Protein 7E6I (pdb70)

B-factor: mean 42.68, std 14.97, range [15.01, 94.13]

Nearest PDB structures (foldseek):
  7e6i-assembly1_A  TM=1.002E+00  e=1.034E-102  Kluyveromyces lactis NRRL Y-1140
  5aq1-assembly1_B  TM=9.338E-01  e=1.429E-60  Trypanosoma cruzi
  8u2w-assembly1_A  TM=9.465E-01  e=2.239E-57  Crithidia fasciculata
  7zhz-assembly1_B  TM=9.523E-01  e=5.774E-57  Leishmania donovani
  6d24-assembly1_D  TM=9.396E-01  e=4.621E-57  Trypanosoma cruzi

Foldseek 3Di:
DDDFFAALEEEEEEVCLDDCNQQPVLLLQLVCQLVPNHHLNYAYEYEEADDDWLVCSLVSNLVRRDDPVPCPCVVSSVSSSVSYTYFHDDLQDQPSVQVVLVVSVVSCVVPVHQAHHYEYEYPDDLVSVLSNLVNCQVRPDDPRYAYAYEDEDDCDQFLVSNVVSCVSNPVRDPLLRYFYDDLLLLFPLLVCLQCVQVVDCVRVVQLFPVWFQEKEWEWEAAAACAPNLLVCLSQAPCNVPVLGPSLSSVLSSPFDHQPDPALVSLQVRSLVQLVQKDAFDLVLKAFEFAAAAPVNPGHGSCVRPNDDNPGLGTQKMKTWIFGPDRGTHPQIYIYIYHYLAAHGWTKMKIWTDADDDDDPRVDGTWMWMATSDDFGWIKIWAWDADPDPHGDIDIDIDTPGCVVVVVPDDRRRSSSSSVSCVSRSRNNSGHGSSNSNSSSVRCNVSVCCLPDPVHDRHHYHYRHHHDPPCVVVSRVVNRDDDDD

CATH classification: 3.40.50.720 (+1 more: 3.30.360.10)

Sequence (484 aa):
MATQFDENTVITIFGASGDLSKKKTFPALFGLYREGYLNPTTKIIGYARSKLSNEDLREKVKPFLKKPNGAKDDAKVNEFLSMVSYHAGPYDSDEGYLELKKIIEEFEAEKKVDEPHRLFYLALPPSIFIDVCSKLKENLYTESGIQRVIVEKPFGHDLQSATELQEKLAPLFSEDELFRIDHYLGKEMVKNLLLMRFGNTFLNAAWNKENIQSVQVVFKEPFGTEGRGGYFDSIGIIRDVMQNHLLQVLTLLTMERPVSFDPESVRDEKVKVLKAFSPIDHDDILIGQYGRSVDGSKPSYLDDETVKEDSKCVTFAAIGFKIANERWDGVPIVMRAGKALNEGKVEIRIQFRRVASGMFTDIPNNELVIRIQPNEAIYLKCNAKTPGLANENQTTELDLTYSERYKNYWIPEAYESLIRDALLGDHSNFVRDDELDVSWKLFTPLLNYLEGPDGPQPKIYPYGCRSPDGLVEFLADHGYTFSK

Organism: Kluyveromyces lactis (strain ATCC 8585 / CBS 2359 / DSM 70799 / NBRC 1267 / NRRL Y-1140 / WM37) (NCBI:txid284590)

InterPro domains:
  IPR001282 Glucose-6-phosphate dehydrogenase [MF_00966] (8-490)
  IPR001282 Glucose-6-phosphate dehydrogenase [PIRSF000110] (9-482)
  IPR001282 Glucose-6-phosphate dehydrogenase [PR00079] (148-161)
  IPR001282 Glucose-6-phosphate dehydrogenase [PR00079] (172-200)
  IPR001282 Glucose-6-phosphate dehydrogenase [PR00079] (224-241)
  IPR001282 Glucose-6-phosphate dehydrogenase [PR00079] (242-258)
  IPR001282 Glucose-6-phosphate dehydrogenase [PR00079] (327-353)
  IPR001282 Glucose-6-phosphate dehydrogenase [PTHR23429] (6-483)
  IPR001282 Glucose-6-phosphate dehydrogenase [TIGR00871] (8-484)
  IPR019796 Glucose-6-phosphate dehydrogenase, active site [PS00069] (182-188)
  IPR022674 Glucose-6-phosphate dehydrogenase, NAD-binding [PF00479] (13-192)
  IPR022675 Glucose-6-phosphate dehydrogenase, C-terminal [PF02781] (195-482)
  IPR036291 NAD(P)-binding domain superfamily [SSF51735] (5-195)

Radius of gyration: 24.48 Å; Cα contacts (8 Å, |Δi|>4): 914; chains: 1; bounding box: 52×84×59 Å

Secondary structure (DSSP, 8-state):
-PPPP-TT-EEEEETTTSHHIIIIIHHHHHHHHHTT-S-TT-EEEEEESS---HHHHHHHHGGG---TTTTTTHHHHHHHHHHEEEEE--SSSHHHHHHHHHHHHHHHHHTT-SS-EEEEEE-S-HHHHHHHHHHHHHHS--TTSEEEEEEES-S-SSHHHHHHHHHHHTTTS-TTTEEEE-GGGGSHHHHTHHHHHHT-HHHHTT-STTTEEEEEEEEE-SS--TT-HHHHTTTHHIIIIIIIIIHHHHHHHHSPPPSSSSHHHHHHHHHHHHHHBPPP-TTSEEEEEEE--TTS-S--STTSTTS-TT----SEEEEEE-B-STTTTT--EEEEEESSSS--EEEEEEEE---SSSTT-SSPPPEEEEEEESS-EEEEEEEEEPSSS---EEEEEEEEETHHHHTTS----HHHHHHHHHHTT-GGGSB-HHHHHHHHHHHHHHHHHHHSTTPPPPEEEETT-SS-TTHHHHHHTTTPPP--

Structure (mmCIF, N/CA/C/O backbone):
data_7E6I
#
_entry.id   7E6I
#
_cell.length_a   120.254
_cell.length_b   120.254
_cell.length_c   214.980
_cell.angle_alpha   90.000
_cell.angle_beta   90.000
_cell.angle_gamma   120.000
#
_symmetry.space_group_name_H-M   'P 65 2 2'
#
loop_
_entity.id
_entity.type
_entity.pdbx_description
1 polymer 'Glucose-6-phosphate 1-dehydrogenase'
2 non-polymer 6-O-phosphono-beta-D-glucopyranose
3 non-polymer 2-AMINO-2-HYDROXYMETHYL-PROPANE-1,3-DIOL
4 non-polymer 2-(2-(2-(2-(2-(2-ETHOXYETHOXY)ETHOXY)ETHOXY)ETHOXY)ETHOXY)ETHANOL
5 water water
#
loop_
_atom_site.group_PDB
_atom_site.id
_atom_site.type_symbol
_atom_site.label_atom_id
_atom_site.label_alt_id
_atom_site.label_comp_id
_atom_site.label_asym_id
_atom_site.label_entity_id
_atom_site.label_seq_id
_atom_site.pdbx_PDB_ins_code
_atom_site.Cartn_x
_atom_site.Cartn_y
_atom_site.Cartn_z
_atom_site.occupancy
_atom_site.B_iso_or_equiv
_atom_site.auth_seq_id
_atom_site.auth_comp_id
_atom_site.auth_asym_id
_atom_site.auth_atom_id
_atom_site.pdbx_PDB_model_num
ATOM 1 N N . MET A 1 1 ? 38.28618 73.53557 94.73997 1.000 62.18522 1 MET A N 1
ATOM 2 C CA . MET A 1 1 ? 39.12191 72.60803 93.97684 1.000 63.58164 1 MET A CA 1
ATOM 3 C C . MET A 1 1 ? 39.12257 71.24783 94.68666 1.000 60.32751 1 MET A C 1
ATOM 4 O O . MET A 1 1 ? 39.56787 70.23527 94.13532 1.000 62.80257 1 MET A O 1
ATOM 9 N N . ALA A 1 2 ? 38.60234 71.23182 95.91213 1.000 54.19660 2 ALA A N 1
ATOM 10 C CA . ALA A 1 2 ? 38.20769 69.97820 96.53589 1.000 49.85934 2 ALA A CA 1
ATOM 11 C C . ALA A 1 2 ? 36.90217 69.48379 95.91690 1.000 49.73043 2 ALA A C 1
ATOM 12 O O . ALA A 1 2 ? 36.09516 70.25793 95.39166 1.000 48.74401 2 ALA A O 1
ATOM 14 N N . THR A 1 3 ? 36.70155 68.17460 95.97924 1.000 44.89134 3 THR A N 1
ATOM 15 C CA . THR A 1 3 ? 35.52884 67.57750 95.36246 1.000 44.75245 3 THR A CA 1
ATOM 16 C C . THR A 1 3 ? 34.27614 67.86750 96.17835 1.000 46.34270 3 THR A C 1
ATOM 17 O O . THR A 1 3 ? 34.25588 67.66710 97.39776 1.000 46.13686 3 THR A O 1
ATOM 21 N N . GLN A 1 4 ? 33.22482 68.33082 95.50930 1.000 45.78110 4 GLN A N 1
ATOM 22 C CA . GLN A 1 4 ? 31.96988 68.60890 96.19113 1.000 44.32304 4 GLN A CA 1
ATOM 23 C C . GLN A 1 4 ? 31.09379 67.36053 96.23994 1.000 47.08425 4 GLN A C 1
ATOM 24 O O . GLN A 1 4 ? 31.08688 66.54431 95.31829 1.000 49.39462 4 GLN A O 1
ATOM 30 N N . PHE A 1 5 ? 30.38559 67.20429 97.35539 1.000 46.60514 5 PHE A N 1
ATOM 31 C CA . PHE A 1 5 ? 29.50416 66.07151 97.61054 1.000 44.71083 5 PHE A CA 1
ATOM 32 C C . PHE A 1 5 ? 28.08552 66.51051 97.27102 1.000 49.84319 5 PHE A C 1
ATOM 33 O O . PHE A 1 5 ? 27.54773 67.42005 97.91512 1.000 46.74166 5 PHE A O 1
ATOM 41 N N . ASP A 1 6 ? 27.47824 65.86177 96.27433 1.000 53.86171 6 ASP A N 1
ATOM 42 C CA . ASP A 1 6 ? 26.12644 66.20705 95.84259 1.000 52.84101 6 ASP A CA 1
ATOM 43 C C . ASP A 1 6 ? 25.23895 64.96817 95.81684 1.000 55.54262 6 ASP A C 1
ATOM 44 O O . ASP A 1 6 ? 24.47321 64.73428 96.75478 1.000 60.87391 6 ASP A O 1
ATOM 49 N N . GLU A 1 7 ? 25.35004 64.15472 94.77092 1.000 57.72145 7 GLU A N 1
ATOM 50 C CA . GLU A 1 7 ? 24.45195 63.02119 94.56001 1.000 56.92133 7 GLU A CA 1
ATOM 51 C C . GLU A 1 7 ? 24.98713 61.75941 95.22425 1.000 53.84298 7 GLU A C 1
ATOM 52 O O . GLU A 1 7 ? 26.19038 61.48772 95.19911 1.000 53.47044 7 GLU A O 1
ATOM 58 N N . ASN A 1 8 ? 24.07758 60.99368 95.82731 1.000 54.51147 8 ASN A N 1
ATOM 59 C CA . ASN A 1 8 ? 24.38144 59.66593 96.36849 1.000 56.02170 8 ASN A CA 1
ATOM 60 C C . ASN A 1 8 ? 25.45655 59.71187 97.45186 1.000 54.36795 8 ASN A C 1
ATOM 61 O O . ASN A 1 8 ? 26.16580 58.72847 97.68719 1.000 49.34599 8 ASN A O 1
ATOM 66 N N . THR A 1 9 ? 25.57424 60.84815 98.12856 1.000 52.93963 9 THR A N 1
ATOM 67 C CA . THR A 1 9 ? 26.41485 60.93490 99.30893 1.000 51.57740 9 THR A CA 1
ATOM 68 C C . THR A 1 9 ? 25.72638 60.27364 100.49593 1.000 48.49183 9 THR A C 1
ATOM 69 O O . THR A 1 9 ? 24.52309 60.44637 100.72112 1.000 47.38092 9 THR A O 1
ATOM 73 N N . VAL A 1 10 ? 26.49181 59.49974 101.25188 1.000 45.06601 10 VAL A N 1
ATOM 74 C CA . VAL A 1 10 ? 25.98513 58.88259 102.46650 1.000 47.42578 10 VAL A CA 1
ATOM 75 C C . VAL A 1 10 ? 26.58079 59.62831 103.65509 1.000 44.67584 10 VAL A C 1
ATOM 76 O O . VAL A 1 10 ? 27.80613 59.73892 103.79690 1.000 42.35604 10 VAL A O 1
ATOM 80 N N . ILE A 1 11 ? 25.70588 60.17204 104.48492 1.000 43.75613 11 ILE A N 1
ATOM 81 C CA . ILE A 1 11 ? 26.08765 60.83576 105.71676 1.000 43.27306 11 ILE A CA 1
ATOM 82 C C . ILE A 1 11 ? 25.72620 59.89695 106.85712 1.000 41.98176 11 ILE A C 1
ATOM 83 O O . ILE A 1 11 ? 24.54529 59.59830 107.06688 1.000 44.46652 11 ILE A O 1
ATOM 88 N N . THR A 1 12 ? 26.73273 59.42408 107.59104 1.000 41.82379 12 THR A N 1
ATOM 89 C CA . THR A 1 12 ? 26.51045 58.63175 108.79556 1.000 43.55598 12 THR A CA 1
ATOM 90 C C . THR A 1 12 ? 26.76727 59.49569 110.02505 1.000 40.33024 12 THR A C 1
ATOM 91 O O . THR A 1 12 ? 27.85693 60.05737 110.17260 1.000 37.42975 12 THR A O 1
ATOM 95 N N . ILE A 1 13 ? 25.77515 59.58049 110.91023 1.000 41.28505 13 ILE A N 1
ATOM 96 C CA . ILE A 1 13 ? 25.87756 60.34064 112.15577 1.000 41.28761 13 ILE A CA 1
ATOM 97 C C . ILE A 1 13 ? 26.07552 59.33971 113.28691 1.000 39.41069 13 ILE A C 1
ATOM 98 O O . ILE A 1 13 ? 25.12448 58.69292 113.73432 1.000 39.61067 13 ILE A O 1
ATOM 103 N N . PHE A 1 14 ? 27.30798 59.22214 113.76392 1.000 38.80336 14 PHE A N 1
ATOM 104 C CA . PHE A 1 14 ? 27.58774 58.38728 114.91937 1.000 41.50588 14 PHE A CA 1
ATOM 105 C C . PHE A 1 14 ? 27.15364 59.08919 116.20008 1.000 42.02401 14 PHE A C 1
ATOM 106 O O . PHE A 1 14 ? 27.20857 60.31720 116.31070 1.000 40.13553 14 PHE A O 1
ATOM 114 N N . GLY A 1 15 ? 26.71858 58.29346 117.17489 1.000 41.64993 15 GLY A N 1
ATOM 115 C CA . GLY A 1 15 ? 26.11054 58.85204 118.36302 1.000 41.00226 15 GLY A CA 1
ATOM 116 C C . GLY A 1 15 ? 24.70990 59.35635 118.11477 1.000 43.46003 15 GLY A C 1
ATOM 117 O O . GLY A 1 15 ? 24.26346 60.29062 118.78709 1.000 44.58497 15 GLY A O 1
ATOM 118 N N . ALA A 1 16 ? 23.99563 58.75614 117.16025 1.000 43.30302 16 ALA A N 1
ATOM 119 C CA . ALA A 1 16 ? 22.77693 59.36318 116.63354 1.000 44.39177 16 ALA A CA 1
ATOM 120 C C . ALA A 1 16 ? 21.68051 59.53242 117.67708 1.000 44.57802 16 ALA A C 1
ATOM 121 O O . ALA A 1 16 ? 20.78847 60.36241 117.48726 1.000 45.61957 16 ALA A O 1
ATOM 123 N N . SER A 1 17 ? 21.71868 58.77389 118.76121 1.000 45.24458 17 SER A N 1
ATOM 124 C CA . SER A 1 17 ? 20.68161 58.82810 119.78079 1.000 50.04125 17 SER A CA 1
ATOM 125 C C . SER A 1 17 ? 20.91102 59.92417 120.81361 1.000 51.05077 17 SER A C 1
ATOM 126 O O . SER A 1 17 ? 20.02358 60.18301 121.63434 1.000 56.09475 17 SER A O 1
ATOM 129 N N . GLY A 1 18 ? 22.06560 60.56674 120.79606 1.000 47.08048 18 GLY A N 1
ATOM 130 C CA . GLY A 1 18 ? 22.39119 61.53562 121.81529 1.000 47.19751 18 GLY A CA 1
ATOM 131 C C . GLY A 1 18 ? 21.77256 62.89494 121.57808 1.000 49.36701 18 GLY A C 1
ATOM 132 O O . GLY A 1 18 ? 21.17839 63.18114 120.53852 1.000 48.25053 18 GLY A O 1
ATOM 133 N N . ASP A 1 19 ? 21.94573 63.75555 122.57958 1.000 51.54363 19 ASP A N 1
ATOM 134 C CA . ASP A 1 19 ? 21.31179 65.06835 122.55498 1.000 52.06351 19 ASP A CA 1
ATOM 135 C C . ASP A 1 19 ? 21.82449 65.90992 121.40143 1.000 48.07407 19 ASP A C 1
ATOM 136 O O . ASP A 1 19 ? 21.03946 66.53693 120.67556 1.000 48.39231 19 ASP A O 1
ATOM 141 N N . LEU A 1 20 ? 23.14746 65.95210 121.22982 1.000 45.39681 20 LEU A N 1
ATOM 142 C CA . LEU A 1 20 ? 23.72189 66.75762 120.15986 1.000 43.65675 20 LEU A CA 1
ATOM 143 C C . LEU A 1 20 ? 23.16830 66.34010 118.80607 1.000 42.05971 20 LEU A C 1
ATOM 144 O O . LEU A 1 20 ? 22.80056 67.19019 117.98714 1.000 41.20307 20 LEU A O 1
ATOM 149 N N . SER A 1 21 ? 23.07180 65.02828 118.57442 1.000 42.82768 21 SER A N 1
ATOM 150 C CA . SER A 1 21 ? 22.60471 64.51375 117.29349 1.000 43.06476 21 SER A CA 1
ATOM 151 C C . SER A 1 21 ? 21.17210 64.92899 117.01531 1.000 43.83107 21 SER A C 1
ATOM 152 O O . SER A 1 21 ? 20.85637 65.40074 115.91711 1.000 42.44598 21 SER A O 1
ATOM 155 N N . LYS A 1 22 ? 20.28283 64.75846 117.99811 1.000 44.45232 22 LYS A N 1
ATOM 156 C CA . LYS A 1 22 ? 18.86663 64.94315 117.70418 1.000 46.96025 22 LYS A CA 1
ATOM 157 C C . LYS A 1 22 ? 18.45934 66.40680 117.73476 1.000 46.09933 22 LYS A C 1
ATOM 158 O O . LYS A 1 22 ? 17.53083 66.79711 117.02019 1.000 47.29100 22 LYS A O 1
ATOM 164 N N . LYS A 1 23 ? 19.13426 67.22798 118.53321 1.000 46.66019 23 LYS A N 1
ATOM 165 C CA . LYS A 1 23 ? 18.77216 68.63475 118.64085 1.000 48.19536 23 LYS A CA 1
ATOM 166 C C . LYS A 1 23 ? 19.56615 69.54323 117.71515 1.000 47.34953 23 LYS A C 1
ATOM 167 O O . LYS A 1 23 ? 19.14441 70.68268 117.48845 1.000 51.59368 23 LYS A O 1
ATOM 173 N N . LYS A 1 24 ? 20.70056 69.08751 117.18142 1.000 46.93575 24 LYS A N 1
ATOM 174 C CA . LYS A 1 24 ? 21.53773 69.97830 116.38271 1.000 44.62787 24 LYS A CA 1
ATOM 175 C C . LYS A 1 24 ? 21.91734 69.37766 115.03448 1.000 42.54714 24 LYS A C 1
ATOM 176 O O . LYS A 1 24 ? 21.70152 70.01001 113.99354 1.000 41.86173 24 LYS A O 1
ATOM 182 N N . THR A 1 25 ? 22.48482 68.16859 115.03170 1.000 40.29476 25 THR A N 1
ATOM 183 C CA . THR A 1 25 ? 22.98269 67.61171 113.77727 1.000 39.25097 25 THR A CA 1
ATOM 184 C C . THR A 1 25 ? 21.84239 67.33973 112.80618 1.000 42.74535 25 THR A C 1
ATOM 185 O O . THR A 1 25 ? 21.84944 67.83291 111.66926 1.000 43.72586 25 THR A O 1
ATOM 189 N N . PHE A 1 26 ? 20.84922 66.56494 113.23681 1.000 40.96961 26 PHE A N 1
ATOM 190 C CA . PHE A 1 26 ? 19.73487 66.24826 112.35567 1.000 42.35269 26 PHE A CA 1
ATOM 191 C C . PHE A 1 26 ? 18.91130 67.49137 112.03288 1.000 44.04785 26 PHE A C 1
ATOM 192 O O . PHE A 1 26 ? 18.54349 67.68477 110.86489 1.000 42.00463 26 PHE A O 1
ATOM 200 N N . PRO A 1 27 ? 18.60825 68.36510 113.00291 1.000 42.15903 27 PRO A N 1
ATOM 201 C CA . PRO A 1 27 ? 17.93886 69.61817 112.62143 1.000 44.80963 27 PRO A CA 1
ATOM 202 C C . PRO A 1 27 ? 18.72676 70.43371 111.60531 1.000 45.33113 27 PRO A C 1
ATOM 203 O O . PRO A 1 27 ? 18.12329 71.06321 110.72275 1.000 43.42143 27 PRO A O 1
ATOM 207 N N . ALA A 1 28 ? 20.06254 70.42213 111.68393 1.000 44.63810 28 ALA A N 1
ATOM 208 C CA . ALA A 1 28 ? 20.85145 71.16051 110.70251 1.000 43.43192 28 ALA A CA 1
ATOM 209 C C . ALA A 1 28 ? 20.77648 70.49966 109.33526 1.000 41.86992 28 ALA A C 1
ATOM 210 O O . ALA A 1 28 ? 20.67471 71.18589 108.31037 1.000 41.79148 28 ALA A O 1
ATOM 212 N N . LEU A 1 29 ? 20.85611 69.16931 109.29834 1.000 41.74839 29 LEU A N 1
ATOM 213 C CA . LEU A 1 29 ? 20.70051 68.46374 108.03184 1.000 43.20397 29 LEU A CA 1
ATOM 214 C C . LEU A 1 29 ? 19.35982 68.78797 107.39780 1.000 43.47091 29 LEU A C 1
ATOM 215 O O . LEU A 1 29 ? 19.26692 68.94883 106.17720 1.000 44.82752 29 LEU A O 1
ATOM 220 N N . PHE A 1 30 ? 18.31053 68.90049 108.21271 1.000 43.34139 30 PHE A N 1
ATOM 221 C CA . PHE A 1 30 ? 16.99368 69.19606 107.66557 1.000 47.33191 30 PHE A CA 1
ATOM 222 C C . PHE A 1 30 ? 16.94163 70.60812 107.10041 1.000 47.82374 30 PHE A C 1
ATOM 223 O O . PHE A 1 30 ? 16.45443 70.82142 105.984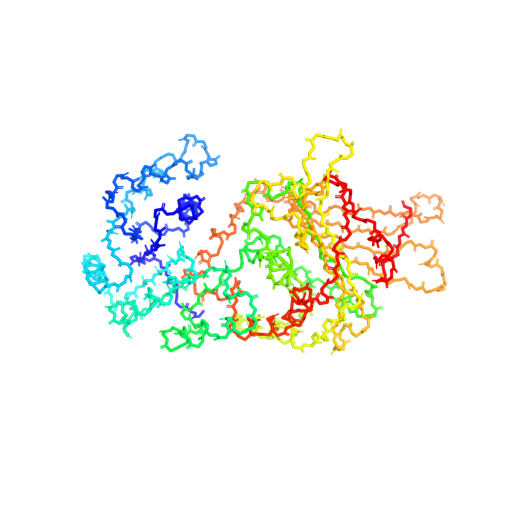25 1.000 48.87751 30 PHE A O 1
ATOM 231 N N . GLY A 1 31 ? 17.43788 71.58647 107.86230 1.000 47.94473 31 GLY A N 1
ATOM 232 C CA . GLY A 1 31 ? 17.46099 72.95599 107.37507 1.000 47.41151 31 GLY A CA 1
ATOM 233 C C . GLY A 1 31 ? 18.13492 73.08054 106.02639 1.000 45.40958 31 GLY A C 1
ATOM 234 O O . GLY A 1 31 ? 17.62922 73.75326 105.12876 1.000 49.24970 31 GLY A O 1
ATOM 235 N N . LEU A 1 32 ? 19.28329 72.42834 105.86437 1.000 42.64639 32 LEU A N 1
ATOM 236 C CA . LEU A 1 32 ? 19.93412 72.39146 104.56275 1.000 43.39406 32 LEU A CA 1
ATOM 237 C C . LEU A 1 32 ? 19.01473 71.78151 103.51195 1.000 49.97592 32 LEU A C 1
ATOM 238 O O . LEU A 1 32 ? 18.94280 72.27689 102.37731 1.000 48.18092 32 LEU A O 1
ATOM 243 N N . TYR A 1 33 ? 18.29210 70.70867 103.87424 1.000 48.20673 33 TYR A N 1
ATOM 244 C CA . TYR A 1 33 ? 17.38791 70.06880 102.92042 1.000 51.10180 33 TYR A CA 1
ATOM 245 C C . TYR A 1 33 ? 16.19173 70.96581 102.62398 1.000 50.94537 33 TYR A C 1
ATOM 246 O O . TYR A 1 33 ? 15.83881 71.19109 101.45807 1.000 48.21696 33 TYR A O 1
ATOM 255 N N . ARG A 1 34 ? 15.57652 71.50562 103.67985 1.000 49.52795 34 ARG A N 1
ATOM 256 C CA . ARG A 1 34 ? 14.37666 72.32019 103.54251 1.000 49.15576 34 ARG A CA 1
ATOM 257 C C . ARG A 1 34 ? 14.60280 73.51310 102.62347 1.000 52.12067 34 ARG A C 1
ATOM 258 O O . ARG A 1 34 ? 13.70079 73.90472 101.87579 1.000 50.32066 34 ARG A O 1
ATOM 266 N N . GLU A 1 35 ? 15.80085 74.08598 102.64155 1.000 52.37899 35 GLU A N 1
ATOM 267 C CA . GLU A 1 35 ? 16.11596 75.22563 101.80135 1.000 48.23652 35 GLU A CA 1
ATOM 268 C C . GLU A 1 35 ? 16.80095 74.81696 100.50415 1.000 48.06479 35 GLU A C 1
ATOM 269 O O . GLU A 1 35 ? 17.30829 75.67546 99.77901 1.000 48.83401 35 GLU A O 1
ATOM 275 N N . GLY A 1 36 ? 16.81964 73.53008 100.18771 1.000 49.06537 36 GLY A N 1
ATOM 276 C CA . GLY A 1 36 ? 17.28758 73.12343 98.88125 1.000 46.85945 36 GLY A CA 1
ATOM 277 C C . GLY A 1 36 ? 18.78032 72.98757 98.74453 1.000 46.18875 36 GLY A C 1
ATOM 278 O O . GLY A 1 36 ? 19.29340 73.03597 97.62734 1.000 47.51780 36 GLY A O 1
ATOM 279 N N . TYR A 1 37 ? 19.50037 72.78876 99.84705 1.000 46.70507 37 TYR A N 1
ATOM 280 C CA . TYR A 1 37 ? 20.94979 72.65495 99.79586 1.000 45.13875 37 TYR A CA 1
ATOM 281 C C . TYR A 1 37 ? 21.42546 71.26974 100.20254 1.000 48.68491 37 TYR A C 1
ATOM 282 O O . TYR A 1 37 ? 22.63357 71.07115 100.38080 1.000 48.85844 37 TYR A O 1
ATOM 291 N N . LEU A 1 38 ? 20.51205 70.30966 100.35598 1.000 49.42646 38 LEU A N 1
ATOM 292 C CA . LEU A 1 38 ? 20.86009 68.90894 100.56538 1.000 49.89965 38 LEU A CA 1
ATOM 293 C C . LEU A 1 38 ? 20.21519 68.08996 99.45565 1.000 51.00777 38 LEU A C 1
ATOM 294 O O . LEU A 1 38 ? 18.98456 68.08118 99.31948 1.000 49.24979 38 LEU A O 1
ATOM 299 N N . ASN A 1 39 ? 21.04706 67.41346 98.66873 1.000 49.76562 39 ASN A N 1
ATOM 300 C CA . ASN A 1 39 ? 20.55753 66.65241 97.52996 1.000 49.88820 39 ASN A CA 1
ATOM 301 C C . ASN A 1 39 ? 19.61085 65.54871 97.99934 1.000 52.46895 39 ASN A C 1
ATOM 302 O O . ASN A 1 39 ? 19.90156 64.85928 98.98464 1.000 49.68981 39 ASN A O 1
ATOM 307 N N . PRO A 1 40 ? 18.47557 65.35034 97.31588 1.000 52.46481 40 PRO A N 1
ATOM 308 C CA . PRO A 1 40 ? 17.50785 64.33188 97.76422 1.000 52.91491 40 PRO A CA 1
ATOM 309 C C . PRO A 1 40 ? 18.00217 62.90434 97.63401 1.000 50.03789 40 PRO A C 1
ATOM 310 O O . PRO A 1 40 ? 17.40144 62.01238 98.24168 1.000 49.96195 40 PRO A O 1
ATOM 314 N N . THR A 1 41 ? 19.06910 62.65322 96.87305 1.000 49.14539 41 THR A N 1
ATOM 315 C CA . THR A 1 41 ? 19.65683 61.32381 96.77958 1.000 51.32001 41 THR A CA 1
ATOM 316 C C . THR A 1 41 ? 20.64455 61.02865 97.89553 1.000 54.29579 41 THR A C 1
ATOM 317 O O . THR A 1 41 ? 21.47957 60.12865 97.74845 1.000 56.68894 41 THR A O 1
ATOM 321 N N . THR A 1 42 ? 20.56940 61.75959 99.00066 1.000 51.24857 42 THR A N 1
ATOM 322 C CA . THR A 1 42 ? 21.52482 61.62480 100.08744 1.000 49.40798 42 THR A CA 1
ATOM 323 C C . THR A 1 42 ? 21.02376 60.56563 101.05283 1.000 47.27892 42 THR A C 1
ATOM 324 O O . THR A 1 42 ? 19.87077 60.62522 101.49180 1.000 49.35255 42 THR A O 1
ATOM 328 N N . LYS A 1 43 ? 21.88274 59.61112 101.40507 1.000 48.89762 43 LYS A N 1
ATOM 329 C CA . LYS A 1 43 ? 21.50437 58.59575 102.38305 1.000 51.33564 43 LYS A CA 1
ATOM 330 C C . LYS A 1 43 ? 21.98313 59.00829 103.77384 1.000 48.85575 43 LYS A C 1
ATOM 331 O O . LYS A 1 43 ? 23.18974 59.09521 104.02346 1.000 47.21563 43 LYS A O 1
ATOM 337 N N . ILE A 1 44 ? 21.04107 59.24362 104.68045 1.000 46.09807 44 ILE A N 1
ATOM 338 C CA . ILE A 1 44 ? 21.35222 59.65785 106.04410 1.000 48.78655 44 ILE A CA 1
ATOM 339 C C . ILE A 1 44 ? 21.16812 58.46723 106.97300 1.000 49.93087 44 ILE A C 1
ATOM 340 O O . ILE A 1 44 ? 20.05995 57.93131 107.09386 1.000 52.49419 44 ILE A O 1
ATOM 345 N N . ILE A 1 45 ? 22.24970 58.06852 107.64415 1.000 48.49332 45 ILE A N 1
ATOM 346 C CA . ILE A 1 45 ? 22.28299 56.88617 108.50749 1.000 48.35099 45 ILE A CA 1
ATOM 347 C C . ILE A 1 45 ? 22.70187 57.30444 109.91466 1.000 48.80886 45 ILE A C 1
ATOM 348 O O . ILE A 1 45 ? 23.79706 57.85607 110.10315 1.000 45.58447 45 ILE A O 1
ATOM 353 N N . GLY A 1 46 ? 21.86661 56.99838 110.89915 1.000 48.06275 46 GLY A N 1
ATOM 354 C CA . GLY A 1 46 ? 22.19958 57.21781 112.28519 1.000 47.72779 46 GLY A CA 1
ATOM 355 C C . GLY A 1 46 ? 22.66109 55.92859 112.93278 1.000 50.19785 46 GLY A C 1
ATOM 356 O O . GLY A 1 46 ? 21.95142 54.92726 112.90601 1.000 56.37985 46 GLY A O 1
ATOM 357 N N . TYR A 1 47 ? 23.84991 55.96568 113.53005 1.000 47.71773 47 TYR A N 1
ATOM 358 C CA . TYR A 1 47 ? 24.47176 54.81129 114.16707 1.000 47.94153 47 TYR A CA 1
ATOM 359 C C . TYR A 1 47 ? 24.66783 55.09374 115.65194 1.000 49.58899 47 TYR A C 1
ATOM 360 O O . TYR A 1 47 ? 25.14432 56.17177 116.02233 1.000 48.11770 47 TYR A O 1
ATOM 369 N N . ALA A 1 48 ? 24.29690 54.12389 116.49600 1.000 50.71396 48 ALA A N 1
ATOM 370 C CA . ALA A 1 48 ? 24.52739 54.16783 117.94229 1.000 51.64212 48 ALA A CA 1
ATOM 371 C C . ALA A 1 48 ? 24.34402 52.75812 118.51091 1.000 52.96508 48 ALA A C 1
ATOM 372 O O . ALA A 1 48 ? 23.92364 51.83435 117.80878 1.000 54.26292 48 ALA A O 1
ATOM 374 N N . ARG A 1 49 ? 24.68640 52.60038 119.79555 1.000 52.11149 49 ARG A N 1
ATOM 375 C CA . ARG A 1 49 ? 24.66491 51.27521 120.41483 1.000 54.94035 49 ARG A CA 1
ATOM 376 C C . ARG A 1 49 ? 23.24285 50.79673 120.68380 1.000 53.60981 49 ARG A C 1
ATOM 377 O O . ARG A 1 49 ? 22.93978 49.61621 120.48425 1.000 54.51443 49 ARG A O 1
ATOM 385 N N . SER A 1 50 ? 22.36166 51.68888 121.13757 1.000 55.85935 50 SER A N 1
ATOM 386 C CA . SER A 1 50 ? 20.99487 51.30163 121.46345 1.000 56.37488 50 SER A CA 1
ATOM 387 C C . SER A 1 50 ? 20.29940 50.71079 120.24609 1.000 57.54785 50 SER A C 1
ATOM 388 O O . SER A 1 50 ? 20.69293 50.92452 119.09890 1.000 58.68132 50 SER A O 1
ATOM 391 N N . LYS A 1 51 ? 19.20881 50.00941 120.51237 1.000 59.45958 51 LYS A N 1
ATOM 392 C CA . LYS A 1 51 ? 18.60692 49.12867 119.52560 1.000 59.04841 51 LYS A CA 1
ATOM 393 C C . LYS A 1 51 ? 17.30046 49.68250 118.98233 1.000 58.25807 51 LYS A C 1
ATOM 394 O O . LYS A 1 51 ? 16.27562 48.99978 119.02886 1.000 58.84976 51 LYS A O 1
ATOM 400 N N . LEU A 1 52 ? 17.31301 50.89789 118.45179 1.000 63.81307 52 LEU A N 1
ATOM 401 C CA . LEU A 1 52 ? 16.07785 51.52200 118.00187 1.000 63.00964 52 LEU A CA 1
ATOM 402 C C . LEU A 1 52 ? 15.83371 51.27272 116.51325 1.000 59.40938 52 LEU A C 1
ATOM 403 O O . LEU A 1 52 ? 16.67756 50.74946 115.78419 1.000 57.50372 52 LEU A O 1
ATOM 408 N N . SER A 1 53 ? 14.63314 51.62939 116.07813 1.000 61.79536 53 SER A N 1
ATOM 409 C CA . SER A 1 53 ? 14.17719 51.41766 114.71335 1.000 61.60427 53 SER A CA 1
ATOM 410 C C . SER A 1 53 ? 14.26698 52.71052 113.90089 1.000 63.01176 53 SER A C 1
ATOM 411 O O . SER A 1 53 ? 14.50539 53.79640 114.43592 1.000 63.40181 53 SER A O 1
ATOM 414 N N . ASN A 1 54 ? 14.08551 52.57821 112.58037 1.000 59.69733 54 ASN A N 1
ATOM 415 C CA . ASN A 1 54 ? 13.98714 53.76136 111.73491 1.000 57.44637 54 ASN A CA 1
ATOM 416 C C . ASN A 1 54 ? 12.90599 54.68923 112.25600 1.000 61.91314 54 ASN A C 1
ATOM 417 O O . ASN A 1 54 ? 13.04914 55.91553 112.22003 1.000 60.86840 54 ASN A O 1
ATOM 422 N N . GLU A 1 55 ? 11.81886 54.10994 112.76400 1.000 65.69419 55 GLU A N 1
ATOM 423 C CA . GLU A 1 55 ? 10.73189 54.90772 113.31213 1.000 66.53840 55 GLU A CA 1
ATOM 424 C C . GLU A 1 55 ? 11.18287 55.66731 114.55146 1.000 65.37965 55 GLU A C 1
ATOM 425 O O . GLU A 1 55 ? 10.85188 56.84809 114.72331 1.000 61.94100 55 GLU A O 1
ATOM 431 N N . ASP A 1 56 ? 11.94214 55.00509 115.42647 1.000 63.17230 56 ASP A N 1
ATOM 432 C CA . ASP A 1 56 ? 12.36615 55.64599 116.66510 1.000 62.84166 56 ASP A CA 1
ATOM 433 C C . ASP A 1 56 ? 13.23091 56.86591 116.37924 1.000 62.18301 56 ASP A C 1
ATOM 434 O O . ASP A 1 56 ? 12.99737 57.94890 116.92887 1.000 63.36208 56 ASP A O 1
ATOM 439 N N . LEU A 1 57 ? 14.23407 56.70922 115.51264 1.000 60.24616 57 LEU A N 1
ATOM 440 C CA . LEU A 1 57 ? 15.10490 57.82736 115.16543 1.000 59.63778 57 LEU A CA 1
ATOM 441 C C . LEU A 1 57 ? 14.30669 58.99466 114.59572 1.000 58.27324 57 LEU A C 1
ATOM 442 O O . LEU A 1 57 ? 14.41904 60.12989 115.07137 1.000 56.41369 57 LEU A O 1
ATOM 447 N N . ARG A 1 58 ? 13.49903 58.72917 113.56233 1.000 59.41900 58 ARG A N 1
ATOM 448 C CA . ARG A 1 58 ? 12.72711 59.79109 112.92297 1.000 59.22285 58 ARG A CA 1
ATOM 449 C C . ARG A 1 58 ? 11.83153 60.50162 113.92464 1.000 60.30714 58 ARG A C 1
ATOM 450 O O . ARG A 1 58 ? 11.74813 61.73502 113.93013 1.000 59.69280 58 ARG A O 1
ATOM 458 N N . GLU A 1 59 ? 11.15956 59.74387 114.78698 1.000 59.27226 59 GLU A N 1
ATOM 459 C CA . GLU A 1 59 ? 10.27818 60.37101 115.75860 1.000 61.95911 59 GLU A CA 1
ATOM 460 C C . GLU A 1 59 ? 11.05705 61.02759 116.88036 1.000 59.03871 59 GLU A C 1
ATOM 461 O O . GLU A 1 59 ? 10.53724 61.93706 117.52773 1.000 60.72958 59 GLU A O 1
ATOM 467 N N . LYS A 1 60 ? 12.29171 60.59392 117.11831 1.000 59.73453 60 LYS A N 1
ATOM 468 C CA . LYS A 1 60 ? 13.11129 61.22826 118.14323 1.000 59.45143 60 LYS A CA 1
ATOM 469 C C . LYS A 1 60 ? 13.54722 62.62917 117.71664 1.000 55.66763 60 LYS A C 1
ATOM 470 O O . LYS A 1 60 ? 13.63914 63.53876 118.54890 1.000 54.61098 60 LYS A O 1
ATOM 476 N N . VAL A 1 61 ? 13.80965 62.83073 116.42828 1.000 54.33097 61 VAL A N 1
ATOM 477 C CA . VAL A 1 61 ? 14.42789 64.07674 115.97819 1.000 55.55448 61 VAL A CA 1
ATOM 478 C C . VAL A 1 61 ? 13.39260 65.06092 115.43893 1.000 55.16687 61 VAL A C 1
ATOM 479 O O . VAL A 1 61 ? 13.61001 66.27717 115.47649 1.000 52.24173 61 VAL A O 1
ATOM 483 N N . LYS A 1 62 ? 12.25392 64.54559 114.95149 1.000 57.19821 62 LYS A N 1
ATOM 484 C CA . LYS A 1 62 ? 11.13904 65.33928 114.43659 1.000 55.57056 62 LYS A CA 1
ATOM 485 C C . LYS A 1 62 ? 10.77485 66.51957 115.33870 1.000 54.21956 62 LYS A C 1
ATOM 486 O O . LYS A 1 62 ? 10.53356 67.61983 114.82561 1.000 54.03379 62 LYS A O 1
ATOM 492 N N . PRO A 1 63 ? 10.72294 66.36143 116.66897 1.000 54.89118 63 PRO A N 1
ATOM 493 C CA . PRO A 1 63 ? 10.38064 67.51460 117.52112 1.000 52.98057 63 PRO A CA 1
ATOM 494 C C . PRO A 1 63 ? 11.37404 68.64674 117.45485 1.000 54.23625 63 PRO A C 1
ATOM 495 O O . PRO A 1 63 ? 11.10714 69.70549 118.03265 1.000 57.71974 63 PRO A O 1
ATOM 499 N N . PHE A 1 64 ? 12.50725 68.47337 116.77966 1.000 55.00637 64 PHE A N 1
ATOM 500 C CA . PHE A 1 64 ? 13.53859 69.49496 116.76064 1.000 53.82421 64 PHE A CA 1
ATOM 501 C C . PHE A 1 64 ? 13.78686 70.07550 115.38522 1.000 54.96621 64 PHE A C 1
ATOM 502 O O . PHE A 1 64 ? 14.45005 71.11661 115.28480 1.000 59.25571 64 PHE A O 1
ATOM 510 N N . LEU A 1 65 ? 13.26764 69.45205 114.33325 1.000 52.37204 65 LEU A N 1
ATOM 511 C CA . LEU A 1 65 ? 13.32891 70.05926 113.01591 1.000 52.83141 65 LEU A CA 1
ATOM 512 C C . LEU A 1 65 ? 12.59900 71.39590 113.04829 1.000 57.16387 65 LEU A C 1
ATOM 513 O O . LEU A 1 65 ? 11.57777 71.54761 113.72288 1.000 58.59797 65 LEU A O 1
ATOM 518 N N . LYS A 1 66 ? 13.14201 72.37813 112.34292 1.000 57.60105 66 LYS A N 1
ATOM 519 C CA . LYS A 1 66 ? 12.61315 73.73270 112.36367 1.000 57.83220 66 LYS A CA 1
ATOM 520 C C . LYS A 1 66 ? 11.77584 73.97469 111.11716 1.000 59.23173 66 LYS A C 1
ATOM 521 O O . LYS A 1 66 ? 12.24700 73.74538 110.00001 1.000 58.99213 66 LYS A O 1
ATOM 527 N N . LYS A 1 67 ? 10.53117 74.42157 111.30971 1.000 64.13836 67 LYS A N 1
ATOM 528 C CA . LYS A 1 67 ? 9.64629 74.79444 110.20689 1.000 70.04660 67 LYS A CA 1
ATOM 529 C C . LYS A 1 67 ? 9.44082 76.30194 110.23440 1.000 71.31375 67 LYS A C 1
ATOM 530 O O . LYS A 1 67 ? 8.51375 76.79798 110.89406 1.000 72.42419 67 LYS A O 1
ATOM 536 N N . PRO A 1 68 ? 10.27430 77.07898 109.54022 1.000 69.45377 68 PRO A N 1
ATOM 537 C CA . PRO A 1 68 ? 10.04336 78.52811 109.49629 1.000 71.41129 68 PRO A CA 1
ATOM 538 C C . PRO A 1 68 ? 8.82085 78.90782 108.68030 1.000 75.91699 68 PRO A C 1
ATOM 539 O O . PRO A 1 68 ? 8.25227 79.98192 108.91130 1.000 77.12359 68 PRO A O 1
ATOM 543 N N . ASN A 1 69 ? 8.39788 78.06533 107.73546 1.000 74.02184 69 ASN A N 1
ATOM 544 C CA . ASN A 1 69 ? 7.15300 78.26999 107.00798 1.000 77.05479 69 ASN A CA 1
ATOM 545 C C . ASN A 1 69 ? 5.97277 77.58479 107.68069 1.000 79.02116 69 ASN A C 1
ATOM 546 O O . ASN A 1 69 ? 4.99680 77.24261 107.00577 1.000 77.93196 69 ASN A O 1
ATOM 551 N N . GLY A 1 70 ? 6.04904 77.36051 108.99164 1.000 78.49734 70 GLY A N 1
ATOM 552 C CA . GLY A 1 70 ? 4.92319 76.81518 109.73040 1.000 79.45082 70 GLY A CA 1
ATOM 553 C C . GLY A 1 70 ? 4.51235 75.45199 109.21168 1.000 81.94709 70 GLY A C 1
ATOM 554 O O . GLY A 1 70 ? 5.35068 74.60981 108.87651 1.000 79.99688 70 GLY A O 1
ATOM 555 N N . ALA A 1 71 ? 3.19595 75.22906 109.13408 1.000 82.92476 71 ALA A N 1
ATOM 556 C CA . ALA A 1 71 ? 2.68757 73.96247 108.62584 1.000 81.92684 71 ALA A CA 1
ATOM 557 C C . ALA A 1 71 ? 2.97658 73.78033 107.14108 1.000 81.91148 71 ALA A C 1
ATOM 558 O O . ALA A 1 71 ? 2.97309 72.64452 106.65535 1.000 80.99416 71 ALA A O 1
ATOM 560 N N . LYS A 1 72 ? 3.24038 74.85856 106.41124 1.000 80.24386 72 LYS A N 1
ATOM 561 C CA . LYS A 1 72 ? 3.82163 74.70427 105.09142 1.000 81.42380 72 LYS A CA 1
ATOM 562 C C . LYS A 1 72 ? 5.15405 73.96599 105.21167 1.000 81.79223 72 LYS A C 1
ATOM 563 O O . LYS A 1 72 ? 5.67732 73.76777 106.30526 1.000 82.04014 72 LYS A O 1
ATOM 569 N N . ASP A 1 73 ? 5.70637 73.56497 104.06147 1.000 80.01476 73 ASP A N 1
ATOM 570 C CA . ASP A 1 73 ? 6.91690 72.73141 103.97877 1.000 80.38554 73 ASP A CA 1
ATOM 571 C C . ASP A 1 73 ? 6.85379 71.51442 104.90576 1.000 80.48194 73 ASP A C 1
ATOM 572 O O . ASP A 1 73 ? 7.88694 70.94143 105.27190 1.000 78.38227 73 ASP A O 1
ATOM 577 N N . ASP A 1 74 ? 5.64583 71.07964 105.28539 1.000 81.20811 74 ASP A N 1
ATOM 578 C CA . ASP A 1 74 ? 5.50419 69.84879 106.05703 1.000 76.73177 74 ASP A CA 1
ATOM 579 C C . ASP A 1 74 ? 5.74840 68.61157 105.20556 1.000 72.72499 74 ASP A C 1
ATOM 580 O O . ASP A 1 74 ? 6.11125 67.56340 105.74584 1.000 69.40532 74 ASP A O 1
ATOM 585 N N . ALA A 1 75 ? 5.54389 68.69930 103.88986 1.000 73.18073 75 ALA A N 1
ATOM 586 C CA . ALA A 1 75 ? 5.98470 67.61132 103.02523 1.000 74.51057 75 ALA A CA 1
ATOM 587 C C . ALA A 1 75 ? 7.49770 67.44942 103.08350 1.000 72.31151 75 ALA A C 1
ATOM 588 O O . ALA A 1 75 ? 8.00686 66.32290 103.03168 1.000 68.61792 75 ALA A O 1
ATOM 590 N N . LYS A 1 76 ? 8.22887 68.55986 103.21369 1.000 70.46535 76 LYS A N 1
ATOM 591 C CA . LYS A 1 76 ? 9.68015 68.47741 103.33526 1.000 70.31463 76 LYS A CA 1
ATOM 592 C C . LYS A 1 76 ? 10.08932 67.73769 104.60838 1.000 67.50482 76 LYS A C 1
ATOM 593 O O . LYS A 1 76 ? 11.04069 66.94502 104.59450 1.000 65.45909 76 LYS A O 1
ATOM 599 N N . VAL A 1 77 ? 9.38627 67.98043 105.71776 1.000 62.91777 77 VAL A N 1
ATOM 600 C CA . VAL A 1 77 ? 9.68980 67.25806 106.95051 1.000 63.94837 77 VAL A CA 1
ATOM 601 C C . VAL A 1 77 ? 9.60238 65.75572 106.71562 1.000 66.80358 77 VAL A C 1
ATOM 602 O O . VAL A 1 77 ? 10.53879 65.00485 107.01773 1.000 66.14066 77 VAL A O 1
ATOM 606 N N . ASN A 1 78 ? 8.47773 65.29536 106.15785 1.000 69.50931 78 ASN A N 1
ATOM 607 C CA . ASN A 1 78 ? 8.30639 63.86489 105.92021 1.000 66.12799 78 ASN A CA 1
ATOM 608 C C . ASN A 1 78 ? 9.23963 63.37711 104.82438 1.000 63.85990 78 ASN A C 1
ATOM 609 O O . ASN A 1 78 ? 9.76344 62.26000 104.90151 1.000 64.87511 78 ASN A O 1
ATOM 614 N N . GLU A 1 79 ? 9.45365 64.19894 103.79552 1.000 63.28506 79 GLU A N 1
ATOM 615 C CA . GLU A 1 79 ? 10.45438 63.88672 102.78114 1.000 64.68706 79 GLU A CA 1
ATOM 616 C C . GLU A 1 79 ? 11.80213 63.58753 103.42442 1.000 65.55911 79 GLU A C 1
ATOM 617 O O . GLU A 1 79 ? 12.42056 62.54942 103.15874 1.000 62.90028 79 GLU A O 1
ATOM 623 N N . PHE A 1 80 ? 12.25977 64.49542 104.29228 1.000 63.19321 80 PHE A N 1
ATOM 624 C CA . PHE A 1 80 ? 13.56728 64.35988 104.92390 1.000 59.95418 80 PHE A CA 1
ATOM 625 C C . PHE A 1 80 ? 13.64355 63.10462 105.79026 1.000 59.53391 80 PHE A C 1
ATOM 626 O O . PHE A 1 80 ? 14.59909 62.32449 105.68895 1.000 54.15645 80 PHE A O 1
ATOM 634 N N . LEU A 1 81 ? 12.64705 62.90209 106.66225 1.000 60.97031 81 LEU A N 1
ATOM 635 C CA . LEU A 1 81 ? 12.65019 61.73786 107.54372 1.000 58.29717 81 LEU A CA 1
ATOM 636 C C . LEU A 1 81 ? 12.76025 60.44490 106.74915 1.000 55.68473 81 LEU A C 1
ATOM 637 O O . LEU A 1 81 ? 13.41757 59.49325 107.18090 1.000 54.13668 81 LEU A O 1
ATOM 642 N N . SER A 1 82 ? 12.15108 60.40482 105.56626 1.000 56.90515 82 SER A N 1
ATOM 643 C CA . SER A 1 82 ? 12.22271 59.21175 104.73352 1.000 56.16154 82 SER A CA 1
ATOM 644 C C . SER A 1 82 ? 13.62944 58.93640 104.21576 1.000 57.43848 82 SER A C 1
ATOM 645 O O . SER A 1 82 ? 13.91091 57.80643 103.80943 1.000 60.04645 82 SER A O 1
ATOM 648 N N . MET A 1 83 ? 14.51617 59.93054 104.20719 1.000 58.10440 83 MET A N 1
ATOM 649 C CA . MET A 1 83 ? 15.91104 59.70073 103.84035 1.000 56.01265 83 MET A CA 1
ATOM 650 C C . MET A 1 83 ? 16.75803 59.21447 105.00639 1.000 53.26650 83 MET A C 1
ATOM 651 O O . MET A 1 83 ? 17.90508 58.80737 104.79463 1.000 53.89219 83 MET A O 1
ATOM 656 N N . VAL A 1 84 ? 16.21595 59.23435 106.21486 1.000 53.72029 84 VAL A N 1
ATOM 657 C CA . VAL A 1 84 ? 16.94598 58.91348 107.43229 1.000 52.34641 84 VAL A CA 1
ATOM 658 C C . VAL A 1 84 ? 16.63824 57.47897 107.82513 1.000 56.62097 84 VAL A C 1
ATOM 659 O O . VAL A 1 84 ? 15.47878 57.04747 107.78567 1.000 57.43798 84 VAL A O 1
ATOM 663 N N . SER A 1 85 ? 17.67574 56.73749 108.20512 1.000 56.98197 85 SER A N 1
ATOM 664 C CA . SER A 1 85 ? 17.53965 55.37190 108.68724 1.000 55.49024 85 SER A CA 1
ATOM 665 C C . SER A 1 85 ? 18.49714 55.17514 109.85366 1.000 56.97146 85 SER A C 1
ATOM 666 O O . SER A 1 85 ? 19.31072 56.05235 110.16030 1.000 54.61423 85 SER A O 1
ATOM 669 N N . TYR A 1 86 ? 18.39669 54.00599 110.50762 1.000 55.15550 86 TYR A N 1
ATOM 670 C CA . TYR A 1 86 ? 19.16117 53.70119 111.71360 1.000 53.49052 86 TYR A CA 1
ATOM 671 C C . TYR A 1 86 ? 19.82390 52.33214 111.62120 1.000 55.96524 86 TYR A C 1
ATOM 672 O O . TYR A 1 86 ? 19.23519 51.36785 111.12211 1.000 56.35915 86 TYR A O 1
ATOM 681 N N . HIS A 1 87 ? 21.05412 52.25797 112.11873 1.000 53.84504 87 HIS A N 1
ATOM 682 C CA . HIS A 1 87 ? 21.74649 50.99799 112.29350 1.000 54.30045 87 HIS A CA 1
ATOM 683 C C . HIS A 1 87 ? 22.33299 50.98462 113.69170 1.000 56.09118 87 HIS A C 1
ATOM 684 O O . HIS A 1 87 ? 22.96377 51.95943 114.10877 1.000 52.26994 87 HIS A O 1
ATOM 691 N N . ALA A 1 88 ? 22.11723 49.88753 114.41212 1.000 56.83917 88 ALA A N 1
ATOM 692 C CA . ALA A 1 88 ? 22.62722 49.72688 115.76545 1.000 56.14268 88 ALA A CA 1
ATOM 693 C C . ALA A 1 88 ? 23.89794 48.88425 115.77151 1.000 54.17368 88 ALA A C 1
ATOM 694 O O . ALA A 1 88 ? 24.08896 47.99686 114.93336 1.000 56.40050 88 ALA A O 1
ATOM 696 N N . GLY A 1 89 ? 24.75972 49.15781 116.74128 1.000 50.21470 89 GLY A N 1
ATOM 697 C CA . GLY A 1 89 ? 25.99281 48.42818 116.86406 1.000 51.82405 89 GLY A CA 1
ATOM 698 C C . GLY A 1 89 ? 26.93438 49.10479 117.82841 1.000 54.49807 89 GLY A C 1
ATOM 699 O O . GLY A 1 89 ? 26.79440 50.29231 118.14105 1.000 54.74972 89 GLY A O 1
ATOM 700 N N . PRO A 1 90 ? 27.91346 48.35882 118.32730 1.000 53.97913 90 PRO A N 1
ATOM 701 C CA . PRO A 1 90 ? 28.89323 48.94840 119.23859 1.000 53.27023 90 PRO A CA 1
ATOM 702 C C . PRO A 1 90 ? 29.89541 49.79857 118.47890 1.000 51.82944 90 PRO A C 1
ATOM 703 O O . PRO A 1 90 ? 30.14215 49.59816 117.28695 1.000 52.29996 90 PRO A O 1
ATOM 707 N N . TYR A 1 91 ? 30.45596 50.78448 119.18205 1.000 52.51794 91 TYR A N 1
ATOM 708 C CA . TYR A 1 91 ? 31.58063 51.52432 118.61735 1.000 54.49507 91 TYR A CA 1
ATOM 709 C C . TYR A 1 91 ? 32.88391 50.75306 118.76117 1.000 58.29637 91 TYR A C 1
ATOM 710 O O . TYR A 1 91 ? 33.85078 51.04284 118.04459 1.000 57.78489 91 TYR A O 1
ATOM 719 N N . ASP A 1 92 ? 32.89083 49.74876 119.63863 1.000 58.88053 92 ASP A N 1
ATOM 720 C CA . ASP A 1 92 ? 34.05231 49.02787 120.13649 1.000 60.50498 92 ASP A CA 1
ATOM 721 C C . ASP A 1 92 ? 34.48165 47.85992 119.25623 1.000 63.36060 92 ASP A C 1
ATOM 722 O O . ASP A 1 92 ? 35.54864 47.28572 119.50086 1.000 63.19048 92 ASP A O 1
ATOM 727 N N . SER A 1 93 ? 33.67879 47.47476 118.26462 1.000 59.96737 93 SER A N 1
ATOM 728 C CA . SER A 1 93 ? 33.84720 46.17732 117.62972 1.000 61.45054 93 SER A CA 1
ATOM 729 C C . SER A 1 93 ? 33.47762 46.25301 116.15714 1.000 59.68415 93 SER A C 1
ATOM 730 O O . SER A 1 93 ? 32.57594 46.99594 115.76333 1.000 57.15409 93 SER A O 1
ATOM 733 N N . ASP A 1 94 ? 34.14609 45.41445 115.36074 1.000 61.43335 94 ASP A N 1
ATOM 734 C CA . ASP A 1 94 ? 34.10550 45.53223 113.90753 1.000 59.33652 94 ASP A CA 1
ATOM 735 C C . ASP A 1 94 ? 32.78425 45.09115 113.28881 1.000 60.48148 94 ASP A C 1
ATOM 736 O O . ASP A 1 94 ? 32.53991 45.40613 112.12055 1.000 60.27756 94 ASP A O 1
ATOM 741 N N . GLU A 1 95 ? 31.93663 44.35505 114.01286 1.000 61.73882 95 GLU A N 1
ATOM 742 C CA . GLU A 1 95 ? 30.74292 43.80727 113.36935 1.000 62.18303 95 GLU A CA 1
ATOM 743 C C . GLU A 1 95 ? 29.78066 44.90890 112.96263 1.000 59.21287 95 GLU A C 1
ATOM 744 O O . GLU A 1 95 ? 29.12881 44.81189 111.91720 1.000 61.11400 95 GLU A O 1
ATOM 750 N N . GLY A 1 96 ? 29.67021 45.95828 113.77579 1.000 58.26078 96 GLY A N 1
ATOM 751 C CA . GLY A 1 96 ? 28.81419 47.06941 113.40249 1.000 56.98952 96 GLY A CA 1
ATOM 752 C C . GLY A 1 96 ? 29.29009 47.75966 112.14182 1.000 55.54904 96 GLY A C 1
ATOM 753 O O . GLY A 1 96 ? 28.49093 48.07606 111.25544 1.000 55.28410 96 GLY A O 1
ATOM 754 N N . TYR A 1 97 ? 30.60469 47.97511 112.03200 1.000 54.34395 97 TYR A N 1
ATOM 755 C CA . TYR A 1 97 ? 31.15073 48.69377 110.88265 1.000 56.61263 97 TYR A CA 1
ATOM 756 C C . TYR A 1 97 ? 31.05506 47.86058 109.61316 1.000 54.97271 97 TYR A C 1
ATOM 757 O O . TYR A 1 97 ? 30.76613 48.39450 108.53615 1.000 53.61719 97 TYR A O 1
ATOM 766 N N . LEU A 1 98 ? 31.26381 46.54715 109.72226 1.000 55.32824 98 LEU A N 1
ATOM 767 C CA . LEU A 1 98 ? 31.09320 45.68892 108.55736 1.000 53.16038 98 LEU A CA 1
ATOM 768 C C . LEU A 1 98 ? 29.63593 45.64050 108.12735 1.000 54.76883 98 LEU A C 1
ATOM 769 O O . LEU A 1 98 ? 29.33583 45.67175 106.92865 1.000 56.12794 98 LEU A O 1
ATOM 774 N N . GLU A 1 99 ? 28.71155 45.58719 109.08548 1.000 52.91401 99 GLU A N 1
ATOM 775 C CA . GLU A 1 99 ? 27.30084 45.69716 108.72803 1.000 56.58931 99 GLU A CA 1
ATOM 776 C C . GLU A 1 99 ? 27.00490 47.04195 108.06832 1.000 57.47477 99 GLU A C 1
ATOM 777 O O . GLU A 1 99 ? 26.28538 47.10235 107.06458 1.000 57.61562 99 GLU A O 1
ATOM 783 N N . LEU A 1 100 ? 27.56602 48.13193 108.60808 1.000 55.24338 100 LEU A N 1
ATOM 784 C CA . LEU A 1 100 ? 27.39922 49.44301 107.98267 1.000 54.62272 100 LEU A CA 1
ATOM 785 C C . LEU A 1 100 ? 28.04976 49.48480 106.60497 1.000 53.39041 100 LEU A C 1
ATOM 786 O O . LEU A 1 100 ? 27.45577 49.99832 105.65010 1.000 54.15445 100 LEU A O 1
ATOM 791 N N . LYS A 1 101 ? 29.26043 48.93251 106.47828 1.000 51.67629 101 LYS A N 1
ATOM 792 C CA . LYS A 1 101 ? 29.91220 48.84234 105.17452 1.000 53.67134 101 LYS A CA 1
ATOM 793 C C . LYS A 1 101 ? 29.02104 48.16694 104.14302 1.000 55.68817 101 LYS A C 1
ATOM 794 O O . LYS A 1 101 ? 29.10720 48.48047 102.95298 1.000 57.45104 101 LYS A O 1
ATOM 800 N N . LYS A 1 102 ? 28.13922 47.26091 104.57951 1.000 57.75688 102 LYS A N 1
ATOM 801 C CA . LYS A 1 102 ? 27.26612 46.55308 103.64566 1.000 58.26374 102 LYS A CA 1
ATOM 802 C C . LYS A 1 102 ? 26.06460 47.40250 103.24968 1.000 58.50822 102 LYS A C 1
ATOM 803 O O . LYS A 1 102 ? 25.72955 47.49583 102.06349 1.000 61.11788 102 LYS A O 1
ATOM 805 N N . ILE A 1 103 ? 25.39471 48.01527 104.22971 1.000 55.66621 103 ILE A N 1
ATOM 806 C CA . ILE A 1 103 ? 24.31395 48.94770 103.91474 1.000 59.53357 103 ILE A CA 1
ATOM 807 C C . ILE A 1 103 ? 24.78593 49.98758 102.90774 1.000 57.91474 103 ILE A C 1
ATOM 808 O O . ILE A 1 103 ? 24.07886 50.30658 101.94316 1.000 58.15467 103 ILE A O 1
ATOM 813 N N . ILE A 1 104 ? 25.99759 50.51364 103.09984 1.000 55.96455 104 ILE A N 1
ATOM 814 C CA . ILE A 1 104 ? 26.45841 51.62694 102.27546 1.000 58.57425 104 ILE A CA 1
ATOM 815 C C . ILE A 1 104 ? 26.81227 51.15026 100.87344 1.000 60.37745 104 ILE A C 1
ATOM 816 O O . ILE A 1 104 ? 26.41132 51.75814 99.87355 1.000 61.96264 104 ILE A O 1
ATOM 821 N N . GLU A 1 105 ? 27.55996 50.05117 100.77376 1.000 61.89139 105 GLU A N 1
ATOM 822 C CA . GLU A 1 105 ? 27.91367 49.52333 99.45879 1.000 60.43713 105 GLU A CA 1
ATOM 823 C C . GLU A 1 105 ? 26.68326 49.05465 98.68856 1.000 60.41455 105 GLU A C 1
ATOM 824 O O . GLU A 1 105 ? 26.65546 49.13930 97.45596 1.000 64.44779 105 GLU A O 1
ATOM 830 N N . GLU A 1 106 ? 25.65671 48.57033 99.39156 1.000 61.47707 106 GLU A N 1
ATOM 831 C CA . GLU A 1 106 ? 24.38847 48.25356 98.73851 1.000 65.03527 106 GLU A CA 1
ATOM 832 C C . GLU A 1 106 ? 23.79180 49.48778 98.08098 1.000 65.24315 106 GLU A C 1
ATOM 833 O O . GLU A 1 106 ? 23.38805 49.45127 96.91270 1.000 66.04762 106 GLU A O 1
ATOM 839 N N . PHE A 1 107 ? 23.72108 50.59286 98.82911 1.000 65.16550 107 PHE A N 1
ATOM 840 C CA . PHE A 1 107 ? 23.17706 51.83670 98.29414 1.000 62.84194 107 PHE A CA 1
ATOM 841 C C . PHE A 1 107 ? 24.06066 52.39458 97.18652 1.000 61.47783 107 PHE A C 1
ATOM 842 O O . PHE A 1 107 ? 23.55473 52.88633 96.17182 1.000 61.15980 107 PHE A O 1
ATOM 850 N N . GLU A 1 108 ? 25.38324 52.32152 97.35773 1.000 63.21676 108 GLU A N 1
ATOM 851 C CA . GLU A 1 108 ? 26.30542 52.84583 96.35185 1.000 67.22331 108 GLU A CA 1
ATOM 852 C C . GLU A 1 108 ? 26.35808 51.99055 95.08906 1.000 69.63099 108 GLU A C 1
ATOM 853 O O . GLU A 1 108 ? 27.06247 52.35030 94.13763 1.000 66.27296 108 GLU A O 1
ATOM 859 N N . ALA A 1 109 ? 25.66132 50.85819 95.06549 1.000 70.78950 109 ALA A N 1
ATOM 860 C CA . ALA A 1 109 ? 25.52354 50.04049 93.87022 1.000 67.87301 109 ALA A CA 1
ATOM 861 C C . ALA A 1 109 ? 24.16037 50.20202 93.21974 1.000 65.86531 109 ALA A C 1
ATOM 862 O O . ALA A 1 109 ? 24.07410 50.29306 91.99570 1.000 69.78919 109 ALA A O 1
ATOM 864 N N . GLU A 1 110 ? 23.09356 50.24455 94.02220 1.000 68.84606 110 GLU A N 1
ATOM 865 C CA . GLU A 1 110 ? 21.76544 50.58129 93.52064 1.000 71.60861 110 GLU A CA 1
ATOM 866 C C . GLU A 1 110 ? 21.74741 51.93240 92.81192 1.000 74.91800 110 GLU A C 1
ATOM 867 O O . GLU A 1 110 ? 20.88747 52.15948 91.95111 1.000 75.49154 110 GLU A O 1
ATOM 873 N N . LYS A 1 111 ? 22.65487 52.84001 93.17418 1.000 75.26086 111 LYS A N 1
ATOM 874 C CA . LYS A 1 111 ? 22.99595 54.00438 92.36337 1.000 75.13148 111 LYS A CA 1
ATOM 875 C C . LYS A 1 111 ? 24.38636 53.77002 91.79848 1.000 74.48678 111 LYS A C 1
ATOM 876 O O . LYS A 1 111 ? 25.28730 53.35039 92.52775 1.000 76.76938 111 LYS A O 1
ATOM 882 N N . LYS A 1 112 ? 24.56004 54.00716 90.51182 1.000 72.80837 112 LYS A N 1
ATOM 883 C CA . LYS A 1 112 ? 25.84262 53.69789 89.88994 1.000 76.57409 112 LYS A CA 1
ATOM 884 C C . LYS A 1 112 ? 26.86718 54.68052 90.42898 1.000 75.88891 112 LYS A C 1
ATOM 885 O O . LYS A 1 112 ? 26.96113 55.81603 89.95720 1.000 83.76068 112 LYS A O 1
ATOM 891 N N . VAL A 1 113 ? 27.62787 54.25915 91.43805 1.000 68.98671 113 VAL A N 1
ATOM 892 C CA . VAL A 1 113 ? 28.62918 55.11221 92.07001 1.000 69.89155 113 VAL A CA 1
ATOM 893 C C . VAL A 1 113 ? 30.00565 54.53133 91.77929 1.000 68.47339 113 VAL A C 1
ATOM 894 O O . VAL A 1 113 ? 30.31470 53.41198 92.20574 1.000 69.31018 113 VAL A O 1
ATOM 898 N N . ASP A 1 114 ? 30.82742 55.29284 91.05263 1.000 67.95186 114 ASP A N 1
ATOM 899 C CA . ASP A 1 114 ? 32.22147 54.94504 90.80597 1.000 66.84972 114 ASP A CA 1
ATOM 900 C C . ASP A 1 114 ? 33.16034 55.49690 91.86696 1.000 66.31696 114 ASP A C 1
ATOM 901 O O . ASP A 1 114 ? 34.29062 55.00980 91.99553 1.000 64.04214 114 ASP A O 1
ATOM 906 N N . GLU A 1 115 ? 32.72125 56.51051 92.60851 1.000 66.79579 115 GLU A N 1
ATOM 907 C CA . GLU A 1 115 ? 33.53459 57.16453 93.63150 1.000 63.29201 115 GL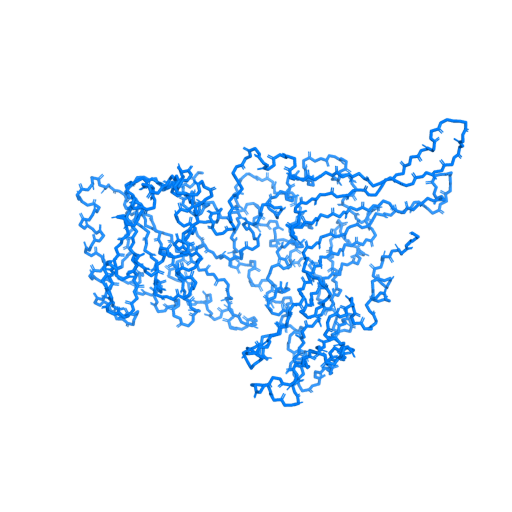U A CA 1
ATOM 908 C C . GLU A 1 115 ? 32.64451 57.40667 94.84047 1.000 59.10613 115 GLU A C 1
ATOM 909 O O . GLU A 1 115 ? 31.87381 58.38148 94.86861 1.000 56.69884 115 GLU A O 1
ATOM 915 N N . PRO A 1 116 ? 32.70333 56.54020 95.84371 1.000 58.51079 116 PRO A N 1
ATOM 916 C CA . PRO A 1 116 ? 31.93546 56.78707 97.07041 1.000 54.89793 116 PRO A CA 1
ATOM 917 C C . PRO A 1 116 ? 32.27472 58.14792 97.67507 1.000 52.95755 116 PRO A C 1
ATOM 918 O O . PRO A 1 116 ? 33.44438 58.53206 97.77796 1.000 50.94435 116 PRO A O 1
ATOM 922 N N . HIS A 1 117 ? 31.23472 58.89065 98.05065 1.000 49.13021 117 HIS A N 1
ATOM 923 C CA . HIS A 1 117 ? 31.36632 60.15510 98.77439 1.000 46.93904 117 HIS A CA 1
ATOM 924 C C . HIS A 1 117 ? 30.70522 59.97402 100.13630 1.000 46.67374 117 HIS A C 1
ATOM 925 O O . HIS A 1 117 ? 29.47445 59.89111 100.22263 1.000 46.65424 117 HIS A O 1
ATOM 932 N N . ARG A 1 118 ? 31.50691 59.92303 101.19896 1.000 42.41315 118 ARG A N 1
ATOM 933 C CA . ARG A 1 118 ? 31.00682 59.56984 102.52635 1.000 44.96591 118 ARG A CA 1
ATOM 934 C C . ARG A 1 118 ? 31.41025 60.61059 103.56338 1.000 42.82364 118 ARG A C 1
ATOM 935 O O . ARG A 1 118 ? 32.59914 60.92761 103.71117 1.000 38.37898 118 ARG A O 1
ATOM 943 N N . LEU A 1 119 ? 30.41868 61.13067 104.28243 1.000 39.63813 119 LEU A N 1
ATOM 944 C CA . LEU A 1 119 ? 30.64031 62.02786 105.40713 1.000 39.13196 119 LEU A CA 1
ATOM 945 C C . LEU A 1 119 ? 30.28162 61.28394 106.69017 1.000 38.91411 119 LEU A C 1
ATOM 946 O O . LEU A 1 119 ? 29.19739 60.70070 106.79374 1.000 40.32956 119 LEU A O 1
ATOM 951 N N . PHE A 1 120 ? 31.20228 61.27679 107.64812 1.000 37.47291 120 PHE A N 1
ATOM 952 C CA . PHE A 1 120 ? 30.97045 60.71267 108.97370 1.000 37.32532 120 PHE A CA 1
ATOM 953 C C . PHE A 1 120 ? 30.93940 61.84880 109.98588 1.000 35.59225 120 PHE A C 1
ATOM 954 O O . PHE A 1 120 ? 31.97123 62.47517 110.25091 1.000 36.88825 120 PHE A O 1
ATOM 962 N N . TYR A 1 121 ? 29.76335 62.11924 110.54526 1.000 34.37802 121 TYR A N 1
ATOM 963 C CA . TYR A 1 121 ? 29.62561 63.10291 111.61553 1.000 36.66810 121 TYR A CA 1
ATOM 964 C C . TYR A 1 121 ? 29.70692 62.38304 112.95891 1.000 36.17931 121 TYR A C 1
ATOM 965 O O . TYR A 1 121 ? 28.85241 61.54495 113.26666 1.000 36.49031 121 TYR A O 1
ATOM 974 N N . LEU A 1 122 ? 30.70561 62.73176 113.77145 1.000 35.64874 122 LEU A N 1
ATOM 975 C CA . LEU A 1 122 ? 30.97928 61.99980 115.01429 1.000 39.31016 122 LEU A CA 1
ATOM 976 C C . LEU A 1 122 ? 30.44810 62.78313 116.21701 1.000 39.74085 122 LEU A C 1
ATOM 977 O O . LEU A 1 122 ? 31.18599 63.46348 116.93128 1.000 40.20629 122 LEU A O 1
ATOM 982 N N . ALA A 1 123 ? 29.14060 62.66192 116.46064 1.000 36.84656 123 ALA A N 1
ATOM 983 C CA . ALA A 1 123 ? 28.48907 63.39477 117.55074 1.000 35.50590 123 ALA A CA 1
ATOM 984 C C . ALA A 1 123 ? 28.74269 62.70095 118.89073 1.000 39.74330 123 ALA A C 1
ATOM 985 O O . ALA A 1 123 ? 27.83106 62.25574 119.58653 1.000 41.87832 123 ALA A O 1
ATOM 987 N N . LEU A 1 124 ? 30.01393 62.62270 119.25307 1.000 37.02176 124 LEU A N 1
ATOM 988 C CA . LEU A 1 124 ? 30.46405 61.80265 120.36488 1.000 39.57158 124 LEU A CA 1
ATOM 989 C C . LEU A 1 124 ? 31.53269 62.56111 121.12184 1.000 42.00395 124 LEU A C 1
ATOM 990 O O . LEU A 1 124 ? 32.15321 63.48383 120.57603 1.000 40.30050 124 LEU A O 1
ATOM 995 N N . PRO A 1 125 ? 31.77333 62.21752 122.38509 1.000 41.10838 125 PRO A N 1
ATOM 996 C CA . PRO A 1 125 ? 32.90085 62.80368 123.11353 1.000 41.86048 125 PRO A CA 1
ATOM 997 C C . PRO A 1 125 ? 34.20956 62.20432 122.63435 1.000 43.74077 125 PRO A C 1
ATOM 998 O O . PRO A 1 125 ? 34.22467 61.10878 122.05034 1.000 43.64778 125 PRO A O 1
ATOM 1002 N N . PRO A 1 126 ? 35.33132 62.88288 122.86862 1.000 43.95319 126 PRO A N 1
ATOM 1003 C CA . PRO A 1 126 ? 36.60472 62.39897 122.30996 1.000 43.77825 126 PRO A CA 1
ATOM 1004 C C . PRO A 1 126 ? 36.99433 61.00342 122.76961 1.000 46.15090 126 PRO A C 1
ATOM 1005 O O . PRO A 1 126 ? 37.63973 60.26906 122.00417 1.000 46.21002 126 PRO A O 1
ATOM 1009 N N . SER A 1 127 ? 36.61372 60.59998 123.98428 1.000 44.17778 127 SER A N 1
ATOM 1010 C CA . SER A 1 127 ? 36.96294 59.25801 124.43684 1.000 45.52701 127 SER A CA 1
ATOM 1011 C C . SER A 1 127 ? 36.38430 58.17969 123.54223 1.000 45.22142 127 SER A C 1
ATOM 1012 O O . SER A 1 127 ? 36.78966 57.01997 123.65359 1.000 48.56990 127 SER A O 1
ATOM 1015 N N . ILE A 1 128 ? 35.46937 58.53036 122.64678 1.000 47.15421 128 ILE A N 1
ATOM 1016 C CA . ILE A 1 128 ? 34.91286 57.56971 121.70884 1.000 45.90549 128 ILE A CA 1
ATOM 1017 C C . ILE A 1 128 ? 35.31967 57.85149 120.25103 1.000 45.24809 128 ILE A C 1
ATOM 1018 O O . ILE A 1 128 ? 35.31686 56.90742 119.44341 1.000 46.14949 128 ILE A O 1
ATOM 1023 N N . PHE A 1 129 ? 35.74671 59.08621 119.91194 1.000 45.15484 129 PHE A N 1
ATOM 1024 C CA . PHE A 1 129 ? 36.34761 59.39449 118.60571 1.000 44.57591 129 PHE A CA 1
ATOM 1025 C C . PHE A 1 129 ? 37.33871 58.35027 118.17987 1.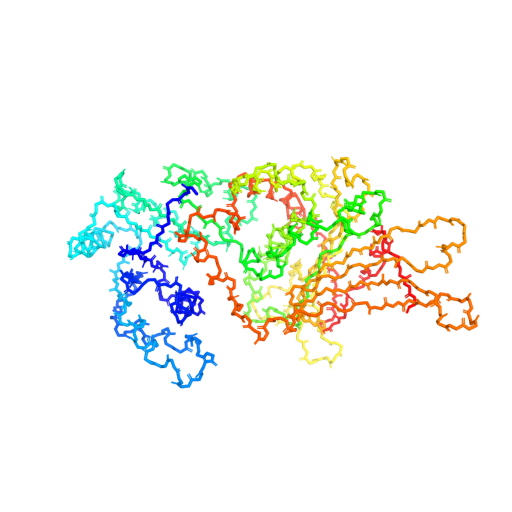000 43.89857 129 PHE A C 1
ATOM 1026 O O . PHE A 1 129 ? 37.26393 57.81779 117.06910 1.000 46.29358 129 PHE A O 1
ATOM 1034 N N . ILE A 1 130 ? 38.36859 58.17643 119.01725 1.000 42.09521 130 ILE A N 1
ATOM 1035 C CA . ILE A 1 130 ? 39.53881 57.41942 118.59566 1.000 46.01921 130 ILE A CA 1
ATOM 1036 C C . ILE A 1 130 ? 39.15342 55.97682 118.30772 1.000 48.84226 130 ILE A C 1
ATOM 1037 O O . ILE A 1 130 ? 39.64835 55.36743 117.34648 1.000 48.25450 130 ILE A O 1
ATOM 1042 N N . ASP A 1 131 ? 38.24890 55.41378 119.10645 1.000 44.26909 131 ASP A N 1
ATOM 1043 C CA . ASP A 1 131 ? 37.76596 54.08383 118.78812 1.000 46.43873 131 ASP A CA 1
ATOM 1044 C C . ASP A 1 131 ? 37.05762 54.08703 117.44358 1.000 44.43982 131 ASP A C 1
ATOM 1045 O O . ASP A 1 131 ? 37.40714 53.30467 116.55365 1.000 46.80603 131 ASP A O 1
ATOM 1050 N N . VAL A 1 132 ? 36.09092 54.98997 117.25708 1.000 42.73750 132 VAL A N 1
ATOM 1051 C CA . VAL A 1 132 ? 35.33474 55.00532 116.00353 1.000 43.40783 132 VAL A CA 1
ATOM 1052 C C . VAL A 1 132 ? 36.24479 55.30798 114.82290 1.000 43.39819 132 VAL A C 1
ATOM 1053 O O . VAL A 1 132 ? 36.10765 54.71516 113.74591 1.000 45.02924 132 VAL A O 1
ATOM 1057 N N . CYS A 1 133 ? 37.18300 56.23692 114.99575 1.000 42.22050 133 CYS A N 1
ATOM 1058 C CA . CYS A 1 133 ? 38.08860 56.56226 113.89767 1.000 43.92042 133 CYS A CA 1
ATOM 1059 C C . CYS A 1 133 ? 38.92858 55.35214 113.50821 1.000 46.66917 133 CYS A C 1
ATOM 1060 O O . CYS A 1 133 ? 39.05665 55.03480 112.31959 1.000 46.30986 133 CYS A O 1
ATOM 1063 N N . SER A 1 134 ? 39.49987 54.65739 114.50019 1.000 44.23908 134 SER A N 1
ATOM 1064 C CA . SER A 1 134 ? 40.15798 53.37965 114.23931 1.000 48.86689 134 SER A CA 1
ATOM 1065 C C . SER A 1 134 ? 39.25889 52.45370 113.43550 1.000 51.11356 134 SER A C 1
ATOM 1066 O O . SER A 1 134 ? 39.64811 51.95278 112.37331 1.000 51.31179 134 SER A O 1
ATOM 1069 N N . LYS A 1 135 ? 38.03967 52.23130 113.92136 1.000 47.05338 135 LYS A N 1
ATOM 1070 C CA . LYS A 1 135 ? 37.15368 51.27655 113.26922 1.000 49.29769 135 LYS A CA 1
ATOM 1071 C C . LYS A 1 135 ? 36.83929 51.68815 111.83256 1.000 49.09529 135 LYS A C 1
ATOM 1072 O O . LYS A 1 135 ? 36.89985 50.86271 110.91470 1.000 49.11548 135 LYS A O 1
ATOM 1078 N N . LEU A 1 136 ? 36.49708 52.96284 111.61594 1.000 49.02644 136 LEU A N 1
ATOM 1079 C CA . LEU A 1 136 ? 36.26648 53.44029 110.25388 1.000 49.04341 136 LEU A CA 1
ATOM 1080 C C . LEU A 1 136 ? 37.48509 53.20993 109.37016 1.000 47.18305 136 LEU A C 1
ATOM 1081 O O . LEU A 1 136 ? 37.35574 52.81773 108.20409 1.000 48.80631 136 LEU A O 1
ATOM 1086 N N . LYS A 1 137 ? 38.67756 53.45292 109.90795 1.000 47.73065 137 LYS A N 1
ATOM 1087 C CA . LYS A 1 137 ? 39.89225 53.26632 109.12492 1.000 48.47891 137 LYS A CA 1
ATOM 1088 C C . LYS A 1 137 ? 40.20293 51.78730 108.90137 1.000 48.78869 137 LYS A C 1
ATOM 1089 O O . LYS A 1 137 ? 40.69133 51.41996 107.83023 1.000 50.84078 137 LYS A O 1
ATOM 1095 N N . GLU A 1 138 ? 39.93058 50.92642 109.88677 1.000 50.32894 138 GLU A N 1
ATOM 1096 C CA . GLU A 1 138 ? 40.18939 49.49589 109.72466 1.000 53.09014 138 GLU A CA 1
ATOM 1097 C C . GLU A 1 138 ? 39.16132 48.81465 108.82817 1.000 52.33552 138 GLU A C 1
ATOM 1098 O O . GLU A 1 138 ? 39.50430 47.85845 108.12568 1.000 50.64681 138 GLU A O 1
ATOM 1104 N N . ASN A 1 139 ? 37.91097 49.28269 108.82983 1.000 52.68110 139 ASN A N 1
ATOM 1105 C CA . ASN A 1 139 ? 36.81167 48.54499 108.21888 1.000 50.03570 139 ASN A CA 1
ATOM 1106 C C . ASN A 1 139 ? 36.10995 49.26921 107.08093 1.000 50.55414 139 ASN A C 1
ATOM 1107 O O . ASN A 1 139 ? 35.66521 48.60744 106.14460 1.000 52.86499 139 ASN A O 1
ATOM 1112 N N . LEU A 1 140 ? 35.99688 50.59403 107.12456 1.000 50.15131 140 LEU A N 1
ATOM 1113 C CA . LEU A 1 140 ? 35.11722 51.33415 106.22066 1.000 50.57917 140 LEU A CA 1
ATOM 1114 C C . LEU A 1 140 ? 35.86150 52.47442 105.53649 1.000 50.81340 140 LEU A C 1
ATOM 1115 O O . LEU A 1 140 ? 35.39912 53.61381 105.50708 1.000 53.72106 140 LEU A O 1
ATOM 1120 N N . TYR A 1 141 ? 37.02672 52.18623 104.96396 1.000 49.96465 141 TYR A N 1
ATOM 1121 C CA . TYR A 1 141 ? 37.82835 53.18270 104.26294 1.000 49.71930 141 TYR A CA 1
ATOM 1122 C C . TYR A 1 141 ? 38.12488 52.67468 102.85608 1.000 52.59585 141 TYR A C 1
ATOM 1123 O O . TYR A 1 141 ? 38.69471 51.59012 102.69759 1.000 54.55371 141 TYR A O 1
ATOM 1132 N N . THR A 1 142 ? 37.74769 53.44505 101.83460 1.000 51.58603 142 THR A N 1
ATOM 1133 C CA . THR A 1 142 ? 38.03880 53.07832 100.44972 1.000 53.84121 142 THR A CA 1
ATOM 1134 C C . THR A 1 142 ? 39.05431 54.04585 99.85351 1.000 54.66272 142 THR A C 1
ATOM 1135 O O . THR A 1 142 ? 38.80491 55.25353 99.79128 1.000 53.77160 142 THR A O 1
ATOM 1139 N N . GLU A 1 143 ? 40.19358 53.50973 99.40298 1.000 56.66465 143 GLU A N 1
ATOM 1140 C CA . GLU A 1 143 ? 41.20084 54.31561 98.72100 1.000 57.95612 143 GLU A CA 1
ATOM 1141 C C . GLU A 1 143 ? 40.73540 54.80710 97.35662 1.000 56.97429 143 GLU A C 1
ATOM 1142 O O . GLU A 1 143 ? 41.45031 55.58228 96.71622 1.000 59.89873 143 GLU A O 1
ATOM 1148 N N . SER A 1 144 ? 39.55073 54.39453 96.91220 1.000 53.26443 144 SER A N 1
ATOM 1149 C CA . SER A 1 144 ? 38.99307 54.79668 95.62905 1.000 57.17168 144 SER A CA 1
ATOM 1150 C C . SER A 1 144 ? 37.72666 55.63281 95.77635 1.000 56.51587 144 SER A C 1
ATOM 1151 O O . SER A 1 144 ? 36.98614 55.80992 94.80078 1.000 58.77260 144 SER A O 1
ATOM 1154 N N . GLY A 1 145 ? 37.43959 56.12068 96.97220 1.000 56.69937 145 GLY A N 1
ATOM 1155 C CA . GLY A 1 145 ? 36.41058 57.12075 97.16412 1.000 54.23024 145 GLY A CA 1
ATOM 1156 C C . GLY A 1 145 ? 37.00182 58.22980 98.00357 1.000 49.59914 145 GLY A C 1
ATOM 1157 O O . GLY A 1 145 ? 38.21049 58.23224 98.25420 1.000 51.23285 145 GLY A O 1
ATOM 1158 N N . ILE A 1 146 ? 36.18565 59.17315 98.45436 1.000 47.01766 146 ILE A N 1
ATOM 1159 C CA . ILE A 1 146 ? 36.64766 60.18823 99.39160 1.000 45.28294 146 ILE A CA 1
ATOM 1160 C C . ILE A 1 146 ? 35.74045 60.16380 100.61961 1.000 42.44673 146 ILE A C 1
ATOM 1161 O O . ILE A 1 146 ? 34.50926 60.12966 100.49394 1.000 42.59990 146 ILE A O 1
ATOM 1166 N N . GLN A 1 147 ? 36.35107 60.13013 101.80155 1.000 38.93558 147 GLN A N 1
ATOM 1167 C CA . GLN A 1 147 ? 35.63065 60.16143 103.06823 1.000 42.24215 147 GLN A CA 1
ATOM 1168 C C . GLN A 1 147 ? 36.10634 61.34172 103.90545 1.000 40.03715 147 GLN A C 1
ATOM 1169 O O . GLN A 1 147 ? 37.29593 61.68197 103.90690 1.000 40.78504 147 GLN A O 1
ATOM 1175 N N . ARG A 1 148 ? 35.17026 61.95601 104.62064 1.000 35.87430 148 ARG A N 1
ATOM 1176 C CA . ARG A 1 148 ? 35.44358 63.08398 105.49428 1.000 35.38752 148 ARG A CA 1
ATOM 1177 C C . ARG A 1 148 ? 34.79455 62.82243 106.84378 1.000 37.50530 148 ARG A C 1
ATOM 1178 O O . ARG A 1 148 ? 33.65551 62.35089 106.90863 1.000 38.32669 148 ARG A O 1
ATOM 1186 N N . VAL A 1 149 ? 35.50431 63.11073 107.92830 1.000 34.14740 149 VAL A N 1
ATOM 1187 C CA . VAL A 1 149 ? 34.92817 62.93530 109.25398 1.000 34.43340 149 VAL A CA 1
ATOM 1188 C C . VAL A 1 149 ? 34.91307 64.28074 109.97293 1.000 34.27552 149 VAL A C 1
ATOM 1189 O O . VAL A 1 149 ? 35.89622 65.02754 109.94269 1.000 32.79239 149 VAL A O 1
ATOM 1193 N N . ILE A 1 150 ? 33.77304 64.59751 110.58061 1.000 35.84610 150 ILE A N 1
ATOM 1194 C CA . ILE A 1 150 ? 33.59251 65.78994 111.38884 1.000 34.05075 150 ILE A CA 1
ATOM 1195 C C . ILE A 1 150 ? 33.69239 65.39677 112.85428 1.000 32.75944 150 ILE A C 1
ATOM 1196 O O . ILE A 1 150 ? 33.00906 64.46738 113.30259 1.000 34.48197 150 ILE A O 1
ATOM 1201 N N . VAL A 1 151 ? 34.54281 66.10028 113.60026 1.000 31.28294 151 VAL A N 1
ATOM 1202 C CA . VAL A 1 151 ? 34.54772 66.03527 115.05094 1.000 31.46468 151 VAL A CA 1
ATOM 1203 C C . VAL A 1 151 ? 34.46395 67.45181 115.58896 1.000 34.06325 151 VAL A C 1
ATOM 1204 O O . VAL A 1 151 ? 34.86904 68.42070 114.94093 1.000 31.51616 151 VAL A O 1
ATOM 1208 N N . GLU A 1 152 ? 33.94013 67.55391 116.80257 1.000 37.86085 152 GLU A N 1
ATOM 1209 C CA . GLU A 1 152 ? 33.60725 68.82394 117.42016 1.000 36.96754 152 GLU A CA 1
ATOM 1210 C C . GLU A 1 152 ? 34.41856 69.00488 118.69616 1.000 36.01975 152 GLU A C 1
ATOM 1211 O O . GLU A 1 152 ? 34.76185 68.03010 119.36984 1.000 38.62852 152 GLU A O 1
ATOM 1217 N N . LYS A 1 153 ? 34.73076 70.25791 119.02271 1.000 34.90035 153 LYS A N 1
ATOM 1218 C CA . LYS A 1 153 ? 35.50234 70.52719 120.22162 1.000 36.19321 153 LYS A CA 1
ATOM 1219 C C . LYS A 1 153 ? 34.70761 70.08204 121.45142 1.000 37.79675 153 LYS A C 1
ATOM 1220 O O . LYS A 1 153 ? 33.47587 70.06532 121.42727 1.000 38.93492 153 LYS A O 1
ATOM 1226 N N . PRO A 1 154 ? 35.38526 69.73282 122.55756 1.000 37.05119 154 PRO A N 1
ATOM 1227 C CA . PRO A 1 154 ? 36.81497 69.87338 122.85383 1.000 38.58333 154 PRO A CA 1
ATOM 1228 C C . PRO A 1 154 ? 37.70122 68.75674 122.30107 1.000 38.24741 154 PRO A C 1
ATOM 1229 O O . PRO A 1 154 ? 37.29181 67.59387 122.24032 1.000 40.88743 154 PRO A O 1
ATOM 1233 N N . PHE A 1 155 ? 38.91370 69.12529 121.89562 1.000 35.34257 155 PHE A N 1
ATOM 1234 C CA . PHE A 1 155 ? 39.93577 68.14860 121.55120 1.000 35.47832 155 PHE A CA 1
ATOM 1235 C C . PHE A 1 155 ? 41.04825 68.21701 122.58919 1.000 40.28162 155 PHE A C 1
ATOM 1236 O O . PHE A 1 155 ? 42.16959 68.63346 122.28032 1.000 43.62383 155 PHE A O 1
ATOM 1244 N N . GLY A 1 156 ? 40.75173 67.83779 123.81919 1.000 35.73107 156 GLY A N 1
ATOM 1245 C CA . GLY A 1 156 ? 41.69270 67.98501 124.90783 1.000 35.57103 156 GLY A CA 1
ATOM 1246 C C . GLY A 1 156 ? 41.24616 69.04656 125.89699 1.000 36.53416 156 GLY A C 1
ATOM 1247 O O . GLY A 1 156 ? 40.32672 69.82745 125.65406 1.000 38.88308 156 GLY A O 1
ATOM 1248 N N . HIS A 1 157 ? 41.91455 69.03390 127.05048 1.000 33.96517 157 HIS A N 1
ATOM 1249 C CA . HIS A 1 157 ? 41.69090 70.00066 128.11085 1.000 33.84664 157 HIS A CA 1
ATOM 1250 C C . HIS A 1 157 ? 42.96943 70.72760 128.49758 1.000 34.92961 157 HIS A C 1
ATOM 1251 O O . HIS A 1 157 ? 42.93483 71.58647 129.39155 1.000 35.75595 157 HIS A O 1
ATOM 1258 N N . ASP A 1 158 ? 44.09157 70.39171 127.86728 1.000 32.76114 158 ASP A N 1
ATOM 1259 C CA . ASP A 1 158 ? 45.36944 71.08137 128.02157 1.000 34.16574 158 ASP A CA 1
ATOM 1260 C C . ASP A 1 158 ? 46.26905 70.57701 126.89967 1.000 35.28458 158 ASP A C 1
ATOM 1261 O O . ASP A 1 158 ? 45.87346 69.71217 126.10683 1.000 34.29884 158 ASP A O 1
ATOM 1266 N N . LEU A 1 159 ? 47.48836 71.12140 126.83969 1.000 33.59188 159 LEU A N 1
ATOM 1267 C CA . LEU A 1 159 ? 48.40330 70.75234 125.76397 1.000 35.21977 159 LEU A CA 1
ATOM 1268 C C . LEU A 1 159 ? 48.61559 69.23811 125.70550 1.000 36.98414 159 LEU A C 1
ATOM 1269 O O . LEU A 1 159 ? 48.54246 68.63092 124.62462 1.000 33.00662 159 LEU A O 1
ATOM 1274 N N . GLN A 1 160 ? 48.84559 68.60664 126.86487 1.000 35.84192 160 GLN A N 1
ATOM 1275 C CA . GLN A 1 160 ? 49.24080 67.20413 126.87482 1.000 34.88196 160 GLN A CA 1
ATOM 1276 C C . GLN A 1 160 ? 48.12861 66.30633 126.35487 1.000 36.78019 160 GLN A C 1
ATOM 1277 O O . GLN A 1 160 ? 48.36441 65.43917 125.50598 1.000 40.60522 160 GLN A O 1
ATOM 1283 N N . SER A 1 161 ? 46.90938 66.48753 126.85810 1.000 35.23676 161 SER A N 1
ATOM 1284 C CA . SER A 1 161 ? 45.80281 65.66007 126.39529 1.000 34.26930 161 SER A CA 1
ATOM 1285 C C . SER A 1 161 ? 45.50796 65.90141 124.91658 1.000 37.17261 161 SER A C 1
ATOM 1286 O O . SER A 1 161 ? 45.28411 64.94545 124.16258 1.000 38.15104 161 SER A O 1
ATOM 1289 N N . ALA A 1 162 ? 45.54786 67.16105 124.46409 1.000 35.36265 162 ALA A N 1
ATOM 1290 C CA . ALA A 1 162 ? 45.29456 67.42852 123.04551 1.000 36.69618 162 ALA A CA 1
ATOM 1291 C C . ALA A 1 162 ? 46.35449 66.78271 122.16067 1.000 34.92405 162 ALA A C 1
ATOM 1292 O O . ALA A 1 162 ? 46.02779 66.17430 121.13287 1.000 35.48559 162 ALA A O 1
ATOM 1294 N N . THR A 1 163 ? 47.62857 66.89961 122.54734 1.000 33.93379 163 THR A N 1
ATOM 1295 C CA . THR A 1 163 ? 48.69846 66.23426 121.80554 1.000 37.68639 163 THR A CA 1
ATOM 1296 C C . THR A 1 163 ? 48.44688 64.73242 121.70568 1.000 38.93577 163 THR A C 1
ATOM 1297 O O . THR A 1 163 ? 48.58540 64.13847 120.62748 1.000 38.75610 163 THR A O 1
ATOM 1301 N N . GLU A 1 164 ? 48.05527 64.10760 122.82289 1.000 36.87386 164 GLU A N 1
ATOM 1302 C CA . GLU A 1 164 ? 47.83744 62.66436 122.83523 1.000 40.00193 164 GLU A CA 1
ATOM 1303 C C . GLU A 1 164 ? 46.70357 62.26439 121.89912 1.000 37.38480 164 GLU A C 1
ATOM 1304 O O . GLU A 1 164 ? 46.82171 61.29017 121.14590 1.000 35.65871 164 GLU A O 1
ATOM 1310 N N . LEU A 1 165 ? 45.59802 63.00738 121.92703 1.000 35.43863 165 LEU A N 1
ATOM 1311 C CA . LEU A 1 165 ? 44.50344 62.71606 121.01225 1.000 35.85829 165 LEU A CA 1
ATOM 1312 C C . LEU A 1 165 ? 44.96046 62.81455 119.56342 1.000 37.20588 165 LEU A C 1
ATOM 1313 O O . LEU A 1 165 ? 44.67297 61.92396 118.74995 1.000 36.79966 165 LEU A O 1
ATOM 1318 N N . GLN A 1 166 ? 45.69054 63.88185 119.22801 1.000 34.79454 166 GLN A N 1
ATOM 1319 C CA . GLN A 1 166 ? 46.10442 64.08609 117.84386 1.000 37.50375 166 GLN A CA 1
ATOM 1320 C C . GLN A 1 166 ? 47.13427 63.04820 117.40822 1.000 38.39967 166 GLN A C 1
ATOM 1321 O O . GLN A 1 166 ? 47.16177 62.63820 116.23637 1.000 31.36966 166 GLN A O 1
ATOM 1327 N N . GLU A 1 167 ? 48.00312 62.62925 118.33348 1.000 39.56696 167 GLU A N 1
ATOM 1328 C CA . GLU A 1 167 ? 48.94027 61.54818 118.03936 1.000 39.45722 167 GLU A CA 1
ATOM 1329 C C . GLU A 1 167 ? 48.20194 60.29210 117.59890 1.000 38.97301 167 GLU A C 1
ATOM 1330 O O . GLU A 1 167 ? 48.66589 59.56817 116.71487 1.000 40.34897 167 GLU A O 1
ATOM 1336 N N . LYS A 1 168 ? 47.04642 60.01861 118.20511 1.000 38.50445 168 LYS A N 1
ATOM 1337 C CA . LYS A 1 168 ? 46.27121 58.84015 117.83899 1.000 39.45759 168 LYS A CA 1
ATOM 1338 C C . LYS A 1 168 ? 45.45084 59.08183 116.58357 1.000 36.96876 168 LYS A C 1
ATOM 1339 O O . LYS A 1 168 ? 45.15208 58.13847 115.84656 1.000 40.81957 168 LYS A O 1
ATOM 1345 N N . LEU A 1 169 ? 45.08387 60.33056 116.32648 1.000 35.94000 169 LEU A N 1
ATOM 1346 C CA . LEU A 1 169 ? 44.19677 60.64972 115.21715 1.000 34.20908 169 LEU A CA 1
ATOM 1347 C C . LEU A 1 169 ? 44.95649 60.75549 113.89762 1.000 37.15345 169 LEU A C 1
ATOM 1348 O O . LEU A 1 169 ? 44.46776 60.29630 112.85997 1.000 35.13533 169 LEU A O 1
ATOM 1353 N N . ALA A 1 170 ? 46.15930 61.34138 113.93472 1.000 39.20657 170 ALA A N 1
ATOM 1354 C CA . ALA A 1 170 ? 46.91992 61.62856 112.71854 1.000 37.28035 170 ALA A CA 1
ATOM 1355 C C . ALA A 1 170 ? 47.21215 60.41311 111.83911 1.000 41.22517 170 ALA A C 1
ATOM 1356 O O . ALA A 1 170 ? 47.13127 60.55225 110.60346 1.000 40.86650 170 ALA A O 1
ATOM 1358 N N . PRO A 1 171 ? 47.59067 59.23749 112.36649 1.000 40.73278 171 PRO A N 1
ATOM 1359 C CA . PRO A 1 171 ? 47.78555 58.07956 111.47821 1.000 37.06497 171 PRO A CA 1
ATOM 1360 C C . PRO A 1 171 ? 46.49517 57.53537 110.91403 1.000 37.99638 171 PRO A C 1
ATOM 1361 O O . PRO A 1 171 ? 46.53842 56.71013 109.99680 1.000 39.43168 171 PRO A O 1
ATOM 1365 N N . LEU A 1 172 ? 45.34673 57.96689 111.41665 1.000 38.40218 172 LEU A N 1
ATOM 1366 C CA . LEU A 1 172 ? 44.07944 57.46416 110.91950 1.000 37.32807 172 LEU A CA 1
ATOM 1367 C C . LEU A 1 172 ? 43.49473 58.33582 109.82574 1.000 37.83817 172 LEU A C 1
ATOM 1368 O O . LEU A 1 172 ? 43.06907 57.81132 108.79631 1.000 36.63452 172 LEU A O 1
ATOM 1373 N N . PHE A 1 173 ? 43.45164 59.65337 110.03049 1.000 36.04458 173 PHE A N 1
ATOM 1374 C CA . PHE A 1 173 ? 42.84124 60.56544 109.07460 1.000 35.19834 173 PHE A CA 1
ATOM 1375 C C . PHE A 1 173 ? 43.70374 61.80740 108.93738 1.000 36.40276 173 PHE A C 1
ATOM 1376 O O . PHE A 1 173 ? 44.11556 62.39502 109.94128 1.000 36.13263 173 PHE A O 1
ATOM 1384 N N . SER A 1 174 ? 43.97287 62.19861 107.69686 1.000 36.57608 174 SER A N 1
ATOM 1385 C CA . SER A 1 174 ? 44.77229 63.37883 107.42191 1.000 38.44571 174 SER A CA 1
ATOM 1386 C C . SER A 1 174 ? 43.96415 64.65956 107.64620 1.000 35.10208 174 SER A C 1
ATOM 1387 O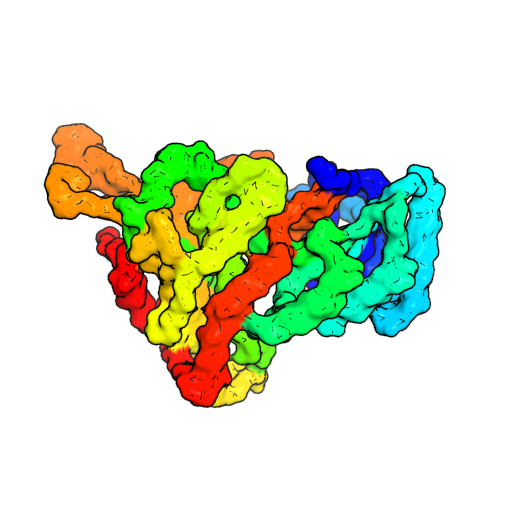 O . SER A 1 174 ? 42.73442 64.64810 107.77510 1.000 31.25629 174 SER A O 1
ATOM 1390 N N . GLU A 1 175 ? 44.68697 65.78385 107.66810 1.000 34.49634 175 GLU A N 1
ATOM 1391 C CA . GLU A 1 175 ? 44.04274 67.08221 107.80510 1.000 34.19529 175 GLU A CA 1
ATOM 1392 C C . GLU A 1 175 ? 43.01647 67.31170 106.70792 1.000 33.98913 175 GLU A C 1
ATOM 1393 O O . GLU A 1 175 ? 41.99557 67.96760 106.94326 1.000 33.73105 175 GLU A O 1
ATOM 1399 N N . ASP A 1 176 ? 43.24150 66.74594 105.51948 1.000 34.92899 176 ASP A N 1
ATOM 1400 C CA . ASP A 1 176 ? 42.31227 66.94356 104.40920 1.000 35.03245 176 ASP A CA 1
ATOM 1401 C C . ASP A 1 176 ? 40.97617 66.24853 104.63625 1.000 36.55272 176 ASP A C 1
ATOM 1402 O O . ASP A 1 176 ? 39.94699 66.73163 104.15069 1.000 35.77886 176 ASP A O 1
ATOM 1407 N N . GLU A 1 177 ? 40.96897 65.12611 105.36341 1.000 33.11614 177 GLU A N 1
ATOM 1408 C CA . GLU A 1 177 ? 39.74798 64.38574 105.65627 1.000 34.44552 177 GLU A CA 1
ATOM 1409 C C . GLU A 1 177 ? 39.09133 64.79799 106.97128 1.000 35.96816 177 GLU A C 1
ATOM 1410 O O . GLU A 1 177 ? 37.91016 64.48490 107.18813 1.000 34.90014 177 GLU A O 1
ATOM 1416 N N . LEU A 1 178 ? 39.82954 65.48296 107.84708 1.000 35.92496 178 LEU A N 1
ATOM 1417 C CA . LEU A 1 178 ? 39.36768 65.87184 109.17521 1.000 33.07816 178 LEU A CA 1
ATOM 1418 C C . LEU A 1 178 ? 38.70405 67.24697 109.14226 1.000 31.65416 178 LEU A C 1
ATOM 1419 O O . LEU A 1 178 ? 39.25213 68.19609 108.57281 1.000 33.70495 178 LEU A O 1
ATOM 1424 N N . PHE A 1 179 ? 37.53665 67.36615 109.76373 1.000 30.31192 179 PHE A N 1
ATOM 1425 C CA . PHE A 1 179 ? 36.84163 68.65278 109.84746 1.000 30.42115 179 PHE A CA 1
ATOM 1426 C C . PHE A 1 179 ? 36.50887 68.91809 111.31528 1.000 32.16319 179 PHE A C 1
ATOM 1427 O O . PHE A 1 179 ? 35.46232 68.48079 111.80980 1.000 31.29442 179 PHE A O 1
ATOM 1435 N N . ARG A 1 180 ? 37.40773 69.62755 112.00454 1.000 27.84011 180 ARG A N 1
ATOM 1436 C CA . ARG A 1 180 ? 37.25528 69.92630 113.42445 1.000 28.68801 180 ARG A CA 1
ATOM 1437 C C . ARG A 1 180 ? 36.42245 71.18490 113.59870 1.000 27.42939 180 ARG A C 1
ATOM 1438 O O . ARG A 1 180 ? 36.76180 72.24718 113.07255 1.000 26.85625 180 ARG A O 1
ATOM 1446 N N . ILE A 1 181 ? 35.36640 71.07491 114.37636 1.000 30.78830 181 ILE A N 1
ATOM 1447 C CA . ILE A 1 181 ? 34.37245 72.12386 114.49292 1.000 30.18402 181 ILE A CA 1
ATOM 1448 C C . ILE A 1 181 ? 34.61224 72.93813 115.75614 1.000 32.28409 181 ILE A C 1
ATOM 1449 O O . ILE A 1 181 ? 34.73512 72.38389 116.86165 1.000 30.67768 181 ILE A O 1
ATOM 1454 N N . ASP A 1 182 ? 34.70332 74.25889 115.57137 1.000 31.64427 182 ASP A N 1
ATOM 1455 C CA . ASP A 1 182 ? 34.36880 75.26969 116.57052 1.000 29.15601 182 ASP A CA 1
ATOM 1456 C C . ASP A 1 182 ? 33.14708 75.98815 116.00589 1.000 29.22977 182 ASP A C 1
ATOM 1457 O O . ASP A 1 182 ? 33.24046 76.64234 114.95954 1.000 29.47236 182 ASP A O 1
ATOM 1462 N N . HIS A 1 183 ? 31.98696 75.83487 116.65372 1.000 28.60925 183 HIS A N 1
ATOM 1463 C CA . HIS A 1 183 ? 30.75801 76.25000 115.97171 1.000 28.58649 183 HIS A CA 1
ATOM 1464 C C . HIS A 1 183 ? 30.65906 77.76479 115.79434 1.000 26.82259 183 HIS A C 1
ATOM 1465 O O . HIS A 1 183 ? 29.89471 78.21938 114.94055 1.000 25.54899 183 HIS A O 1
ATOM 1472 N N . TYR A 1 184 ? 31.44129 78.55635 116.53385 1.000 26.85121 184 TYR A N 1
ATOM 1473 C CA . TYR A 1 184 ? 31.44858 79.99968 116.28517 1.000 28.37675 184 TYR A CA 1
ATOM 1474 C C . TYR A 1 184 ? 31.83939 80.32927 114.84963 1.000 28.54151 184 TYR A C 1
ATOM 1475 O O . TYR A 1 184 ? 31.31676 81.29088 114.26528 1.000 27.14003 184 TYR A O 1
ATOM 1484 N N . LEU A 1 185 ? 32.74639 79.54238 114.26304 1.000 27.68195 185 LEU A N 1
ATOM 1485 C CA . LEU A 1 185 ? 33.18076 79.71749 112.88864 1.000 26.15329 185 LEU A CA 1
ATOM 1486 C C . LEU A 1 185 ? 32.05110 79.51444 111.88585 1.000 29.39669 185 LEU A C 1
ATOM 1487 O O . LEU A 1 185 ? 32.26118 79.77307 110.69486 1.000 30.10336 185 LEU A O 1
ATOM 1492 N N . GLY A 1 186 ? 30.86786 79.08452 112.31767 1.000 27.19042 186 GLY A N 1
ATOM 1493 C CA . GLY A 1 186 ? 29.73994 78.99659 111.41011 1.000 30.01330 186 GLY A CA 1
ATOM 1494 C C . GLY A 1 186 ? 28.70184 80.08999 111.58432 1.000 31.76244 186 GLY A C 1
ATOM 1495 O O . GLY A 1 186 ? 27.69499 80.09893 110.86824 1.000 32.10387 186 GLY A O 1
ATOM 1496 N N . LYS A 1 187 ? 28.92430 81.00365 112.53525 1.000 29.60659 187 LYS A N 1
ATOM 1497 C CA . LYS A 1 187 ? 27.99087 82.09634 112.78555 1.000 28.46761 187 LYS A CA 1
ATOM 1498 C C . LYS A 1 187 ? 28.13119 83.17555 111.72159 1.000 29.41939 187 LYS A C 1
ATOM 1499 O O . LYS A 1 187 ? 29.24110 83.53020 111.31826 1.000 28.24316 187 LYS A O 1
ATOM 1505 N N . GLU A 1 188 ? 26.98875 83.70722 111.27823 1.000 33.57102 188 GLU A N 1
ATOM 1506 C CA . GLU A 1 188 ? 26.96971 84.60622 110.12876 1.000 30.32248 188 GLU A CA 1
ATOM 1507 C C . GLU A 1 188 ? 27.93262 85.76746 110.32419 1.000 29.76959 188 GLU A C 1
ATOM 1508 O O . GLU A 1 188 ? 28.77226 86.04141 109.46476 1.000 27.63010 188 GLU A O 1
ATOM 1514 N N . MET A 1 189 ? 27.86562 86.43050 111.47864 1.000 30.14987 189 MET A N 1
ATOM 1515 C CA . MET A 1 189 ? 28.68720 87.61990 111.66691 1.000 29.15539 189 MET A CA 1
ATOM 1516 C C . MET A 1 189 ? 30.15924 87.26571 111.84286 1.000 28.32502 189 MET A C 1
ATOM 1517 O O . MET A 1 189 ? 31.03122 88.04612 111.44688 1.000 28.66175 189 MET A O 1
ATOM 1522 N N . VAL A 1 190 ? 30.47143 86.10459 112.42007 1.000 26.56428 190 VAL A N 1
ATOM 1523 C CA . VAL A 1 190 ? 31.86986 85.69904 112.44482 1.000 26.29225 190 VAL A CA 1
ATOM 1524 C C . VAL A 1 190 ? 32.39163 85.50818 111.02092 1.000 25.37474 190 VAL A C 1
ATOM 1525 O O . VAL A 1 190 ? 33.51845 85.91148 110.70218 1.000 22.33243 190 VAL A O 1
ATOM 1529 N N . LYS A 1 191 ? 31.56598 84.93097 110.12839 1.000 27.03677 191 LYS A N 1
ATOM 1530 C CA . LYS A 1 191 ? 31.99318 84.69589 108.74923 1.000 29.75141 191 LYS A CA 1
ATOM 1531 C C . LYS A 1 191 ? 32.16996 85.98450 107.94779 1.000 27.05126 191 LYS A C 1
ATOM 1532 O O . LYS A 1 191 ? 32.90890 85.98267 106.96166 1.000 26.66092 191 LYS A O 1
ATOM 1538 N N . ASN A 1 192 ? 31.53386 87.08318 108.34529 1.000 25.05053 192 ASN A N 1
ATOM 1539 C CA . ASN A 1 192 ? 31.72745 88.34717 107.64406 1.000 26.41374 192 ASN A CA 1
ATOM 1540 C C . ASN A 1 192 ? 33.02726 89.07043 108.00559 1.000 27.77596 192 ASN A C 1
ATOM 1541 O O . ASN A 1 192 ? 33.36639 90.04664 107.32852 1.000 25.98095 192 ASN A O 1
ATOM 1546 N N . LEU A 1 193 ? 33.74170 88.65761 109.06492 1.000 23.40608 193 LEU A N 1
ATOM 1547 C CA . LEU A 1 193 ? 34.78257 89.51812 109.61971 1.000 25.56636 193 LEU A CA 1
ATOM 1548 C C . LEU A 1 193 ? 35.90466 89.78207 108.61984 1.000 24.45410 193 LEU A C 1
ATOM 1549 O O . LEU A 1 193 ? 36.39402 90.91296 108.51405 1.000 21.54085 193 LEU A O 1
ATOM 1554 N N . LEU A 1 194 ? 36.34871 88.75592 107.89531 1.000 23.75117 194 LEU A N 1
ATOM 1555 C CA . LEU A 1 194 ? 37.52005 88.93560 107.04066 1.000 24.97800 194 LEU A CA 1
ATOM 1556 C C . LEU A 1 194 ? 37.23654 89.91673 105.91036 1.000 25.96571 194 LEU A C 1
ATOM 1557 O O . LEU A 1 194 ? 38.04523 90.80690 105.61546 1.000 22.79784 194 LEU A O 1
ATOM 1562 N N . LEU A 1 195 ? 36.08976 89.76715 105.26061 1.000 25.68953 195 LEU A N 1
ATOM 1563 C CA . LEU A 1 195 ? 35.79266 90.63264 104.12639 1.000 27.34965 195 LEU A CA 1
ATOM 1564 C C . LEU A 1 195 ? 35.48235 92.03955 104.60096 1.000 25.60459 195 LEU A C 1
ATOM 1565 O O . LEU A 1 195 ? 35.83267 93.01793 103.93350 1.000 23.63301 195 LEU A O 1
ATOM 1570 N N . MET A 1 196 ? 34.82105 92.15025 105.75783 1.000 23.35195 196 MET A N 1
ATOM 1571 C CA . MET A 1 196 ? 34.55092 93.44716 106.36252 1.000 24.28792 196 MET A CA 1
ATOM 1572 C C . MET A 1 196 ? 35.82270 94.25485 106.55737 1.000 25.22885 196 MET A C 1
ATOM 1573 O O . MET A 1 196 ? 35.87311 95.43801 106.20659 1.000 25.90275 196 MET A O 1
ATOM 1578 N N . ARG A 1 197 ? 36.86714 93.64135 107.12254 1.000 21.63418 197 ARG A N 1
ATOM 1579 C CA . ARG A 1 197 ? 38.06632 94.43471 107.38542 1.000 25.91706 197 ARG A CA 1
ATOM 1580 C C . ARG A 1 197 ? 38.96211 94.52868 106.15085 1.000 24.74623 197 ARG A C 1
ATOM 1581 O O . ARG A 1 197 ? 39.40258 95.62441 105.79221 1.000 24.86429 197 ARG A O 1
ATOM 1589 N N . PHE A 1 198 ? 39.23829 93.40570 105.47959 1.000 24.50099 198 PHE A N 1
ATOM 1590 C CA . PHE A 1 198 ? 40.14983 93.42600 104.33600 1.000 26.82348 198 PHE A CA 1
ATOM 1591 C C . PHE A 1 198 ? 39.51985 94.01662 103.07872 1.000 28.70569 198 PHE A C 1
ATOM 1592 O O . PHE A 1 198 ? 40.24698 94.51285 102.20204 1.000 31.14306 198 PHE A O 1
ATOM 1600 N N . GLY A 1 199 ? 38.20043 93.99509 102.96826 1.000 26.17705 199 GLY A N 1
ATOM 1601 C CA . GLY A 1 199 ? 37.58397 94.53961 101.78753 1.000 24.87600 199 GLY A CA 1
ATOM 1602 C C . GLY A 1 199 ? 37.19413 95.99258 101.86597 1.000 28.21122 199 GLY A C 1
ATOM 1603 O O . GLY A 1 199 ? 36.54620 96.48389 100.93537 1.000 27.44921 199 GLY A O 1
ATOM 1604 N N . ASN A 1 200 ? 37.54558 96.71454 102.93547 1.000 26.79168 200 ASN A N 1
ATOM 1605 C CA . ASN A 1 200 ? 37.12931 98.11132 103.07675 1.000 25.43430 200 ASN A CA 1
ATOM 1606 C C . ASN A 1 200 ? 38.29603 98.93845 103.58987 1.000 27.24366 200 ASN A C 1
ATOM 1607 O O . ASN A 1 200 ? 38.70271 98.79761 104.75164 1.000 25.59891 200 ASN A O 1
ATOM 1612 N N . THR A 1 201 ? 38.83570 99.78985 102.70982 1.000 25.91558 201 THR A N 1
ATOM 1613 C CA . THR A 1 201 ? 39.91926 100.69642 103.07829 1.000 25.25834 201 THR A CA 1
ATOM 1614 C C . THR A 1 201 ? 39.59488 101.50951 104.32836 1.000 20.75449 201 THR A C 1
ATOM 1615 O O . THR A 1 201 ? 40.48199 101.77839 105.14290 1.000 21.38076 201 THR A O 1
ATOM 1619 N N . PHE A 1 202 ? 38.32951 101.87760 104.51470 1.000 22.04114 202 PHE A N 1
ATOM 1620 C CA . PHE A 1 202 ? 37.91917 102.64175 105.69492 1.000 24.28163 202 PHE A CA 1
ATOM 1621 C C . PHE A 1 202 ? 38.18783 101.90649 107.01212 1.000 25.95392 202 PHE A C 1
ATOM 1622 O O . PHE A 1 202 ? 38.22503 102.53998 108.07658 1.000 22.16502 202 PHE A O 1
ATOM 1630 N N . LEU A 1 203 ? 38.33179 100.58758 106.98509 1.000 23.52142 203 LEU A N 1
ATOM 1631 C CA . LEU A 1 203 ? 38.76381 99.87442 108.17237 1.000 21.97376 203 LEU A CA 1
ATOM 1632 C C . LEU A 1 203 ? 40.18947 99.37698 108.05059 1.000 22.33479 203 LEU A C 1
ATOM 1633 O O . LEU A 1 203 ? 40.97479 99.53240 108.98499 1.000 22.79464 203 LEU A O 1
ATOM 1638 N N . ASN A 1 204 ? 40.56149 98.83350 106.89529 1.000 20.04652 204 ASN A N 1
ATOM 1639 C CA . ASN A 1 204 ? 41.86701 98.19488 106.77521 1.000 22.62685 204 ASN A CA 1
ATOM 1640 C C . ASN A 1 204 ? 43.00927 99.19320 106.96591 1.000 23.19482 204 ASN A C 1
ATOM 1641 O O . ASN A 1 204 ? 44.06041 98.84209 107.51160 1.000 20.78071 204 ASN A O 1
ATOM 1646 N N . ALA A 1 205 ? 42.83550 100.43314 106.50425 1.000 19.79297 205 ALA A N 1
ATOM 1647 C CA . ALA A 1 205 ? 43.89735 101.42087 106.63675 1.000 24.56969 205 ALA A CA 1
ATOM 1648 C C . ALA A 1 205 ? 44.15027 101.79502 108.08509 1.000 24.32933 205 ALA A C 1
ATOM 1649 O O . ALA A 1 205 ? 45.22791 102.30989 108.39710 1.000 26.01120 205 ALA A O 1
ATOM 1651 N N . ALA A 1 206 ? 43.18368 101.55171 108.96900 1.000 20.31455 206 ALA A N 1
ATOM 1652 C CA . ALA A 1 206 ? 43.25477 101.93851 110.37109 1.000 23.35568 206 ALA A CA 1
ATOM 1653 C C . ALA A 1 206 ? 43.53102 100.75409 111.28006 1.000 22.33684 206 ALA A C 1
ATOM 1654 O O . ALA A 1 206 ? 43.59884 100.92317 112.50103 1.000 20.17583 206 ALA A O 1
ATOM 1656 N N . TRP A 1 207 ? 43.67111 99.56275 110.70769 1.000 19.39665 207 TRP A N 1
ATOM 1657 C CA . TRP A 1 207 ? 43.64756 98.31112 111.45950 1.000 22.48335 207 TRP A CA 1
ATOM 1658 C C . TRP A 1 207 ? 45.07576 97.92483 111.83479 1.000 22.07455 207 TRP A C 1
ATOM 1659 O O . TRP A 1 207 ? 45.64863 96.94927 111.33865 1.000 21.75746 207 TRP A O 1
ATOM 1670 N N . ASN A 1 208 ? 45.65266 98.72124 112.72814 1.000 17.91955 208 ASN A N 1
ATOM 1671 C CA . ASN A 1 208 ? 47.07355 98.59371 113.01372 1.000 23.27318 208 ASN A CA 1
ATOM 1672 C C . ASN A 1 208 ? 47.35086 99.35605 114.30132 1.000 23.77882 208 ASN A C 1
ATOM 1673 O O . ASN A 1 208 ? 46.52164 100.14488 114.76887 1.000 22.01882 208 ASN A O 1
ATOM 1678 N N . LYS A 1 209 ? 48.53817 99.11873 114.86082 1.000 19.92386 209 LYS A N 1
ATOM 1679 C CA . LYS A 1 209 ? 48.92938 99.79183 116.08947 1.000 22.65354 209 LYS A CA 1
ATOM 1680 C C . LYS A 1 209 ? 48.97818 101.30759 115.94205 1.000 25.43669 209 LYS A C 1
ATOM 1681 O O . LYS A 1 209 ? 48.92688 102.01682 116.95315 1.000 22.97412 209 LYS A O 1
ATOM 1687 N N . GLU A 1 210 ? 49.08716 101.82671 114.71819 1.000 24.69181 210 GLU A N 1
ATOM 1688 C CA . GLU A 1 210 ? 49.12288 103.27463 114.55166 1.000 25.52613 210 GLU A CA 1
ATOM 1689 C C . GLU A 1 210 ? 47.76193 103.90886 114.81117 1.000 26.18905 210 GLU A C 1
ATOM 1690 O O . GLU A 1 210 ? 47.69651 105.10851 115.08014 1.000 24.51644 210 GLU A O 1
ATOM 1696 N N . ASN A 1 211 ? 46.67241 103.13763 114.75362 1.000 23.18821 211 ASN A N 1
ATOM 1697 C CA . ASN A 1 211 ? 45.34601 103.71602 114.85522 1.000 22.65521 211 ASN A CA 1
ATOM 1698 C C . ASN A 1 211 ? 44.43836 103.03080 115.85932 1.000 24.85643 211 ASN A C 1
ATOM 1699 O O . ASN A 1 211 ? 43.35212 103.56049 116.12806 1.000 23.41682 211 ASN A O 1
ATOM 1704 N N . ILE A 1 212 ? 44.82555 101.88311 116.41445 1.000 22.51367 212 ILE A N 1
ATOM 1705 C CA . ILE A 1 212 ? 43.97495 101.14397 117.33426 1.000 25.37292 212 ILE A CA 1
ATOM 1706 C C . ILE A 1 212 ? 44.57171 101.23102 118.73899 1.000 24.29011 212 ILE A C 1
ATOM 1707 O O . ILE A 1 212 ? 45.73784 100.88467 118.96336 1.000 22.25947 212 ILE A O 1
ATOM 1712 N N . GLN A 1 213 ? 43.75308 101.71667 119.66856 1.000 25.53908 213 GLN A N 1
ATOM 1713 C CA . GLN A 1 213 ? 44.07527 101.86250 121.08744 1.000 29.41327 213 GLN A CA 1
ATOM 1714 C C . GLN A 1 213 ? 43.80382 100.58811 121.87772 1.000 28.25940 213 GLN A C 1
ATOM 1715 O O . GLN A 1 213 ? 44.48323 100.31282 122.87399 1.000 29.35460 213 GLN A O 1
ATOM 1721 N N . SER A 1 214 ? 42.78881 99.82810 121.47192 1.000 25.69783 214 SER A N 1
ATOM 1722 C CA . SER A 1 214 ? 42.20292 98.80403 122.32161 1.000 25.13034 214 SER A CA 1
ATOM 1723 C C . SER A 1 214 ? 41.36108 97.85892 121.48172 1.000 25.22508 214 SER A C 1
ATOM 1724 O O . SER A 1 214 ? 40.50338 98.30407 120.70816 1.000 24.81714 214 SER A O 1
ATOM 1727 N N . VAL A 1 215 ? 41.58770 96.56333 121.66751 1.000 24.02748 215 VAL A N 1
ATOM 1728 C CA . VAL A 1 215 ? 40.77897 95.50824 121.08058 1.000 21.89681 215 VAL A CA 1
ATOM 1729 C C . VAL A 1 215 ? 40.16192 94.69792 122.20968 1.000 22.72259 215 VAL A C 1
ATOM 1730 O O . VAL A 1 215 ? 40.86461 94.29895 123.14302 1.000 22.98215 215 VAL A O 1
ATOM 1734 N N . GLN A 1 216 ? 38.86109 94.42457 122.10588 1.000 24.29103 216 GLN A N 1
ATOM 1735 C CA . GLN A 1 216 ? 38.11556 93.65345 123.09847 1.000 22.65605 216 GLN A CA 1
ATOM 1736 C C . GLN A 1 216 ? 37.24095 92.62255 122.39974 1.000 22.09571 216 GLN A C 1
ATOM 1737 O O . GLN A 1 216 ? 36.51676 92.96643 121.45684 1.000 21.25418 216 GLN A O 1
ATOM 1743 N N . VAL A 1 217 ? 37.29879 91.37350 122.86063 1.000 21.26187 217 VAL A N 1
ATOM 1744 C CA . VAL A 1 217 ? 36.31868 90.34388 122.50818 1.000 23.65166 217 VAL A CA 1
ATOM 1745 C C . VAL A 1 217 ? 35.54330 90.00183 123.77474 1.000 21.46733 217 VAL A C 1
ATOM 1746 O O . VAL A 1 217 ? 36.14749 89.68742 124.80031 1.000 19.95212 217 VAL A O 1
ATOM 1750 N N . VAL A 1 218 ? 34.21610 90.06970 123.71158 1.000 22.57713 218 VAL A N 1
ATOM 1751 C CA . VAL A 1 218 ? 33.37795 90.10658 124.90466 1.000 21.96120 218 VAL A CA 1
ATOM 1752 C C . VAL A 1 218 ? 32.31004 89.02219 124.81300 1.000 25.26100 218 VAL A C 1
ATOM 1753 O O . VAL A 1 218 ? 31.60368 88.92375 123.79950 1.000 20.80744 218 VAL A O 1
ATOM 1757 N N . PHE A 1 219 ? 32.19217 88.21721 125.87705 1.000 22.08742 219 PHE A N 1
ATOM 1758 C CA . PHE A 1 219 ? 31.21252 87.13772 125.97238 1.000 24.90530 219 PHE A CA 1
ATOM 1759 C C . PHE A 1 219 ? 30.48815 87.28239 127.29738 1.000 28.21617 219 PHE A C 1
ATOM 1760 O O . PHE A 1 219 ? 31.12323 87.27506 128.35958 1.000 27.08744 219 PHE A O 1
ATOM 1768 N N . LYS A 1 220 ? 29.17109 87.41900 127.23509 1.000 27.30270 220 LYS A N 1
ATOM 1769 C CA . LYS A 1 220 ? 28.35467 87.55854 128.42773 1.000 31.44026 220 LYS A CA 1
ATOM 1770 C C . LYS A 1 220 ? 27.19638 86.59204 128.30911 1.000 32.45066 220 LYS A C 1
ATOM 1771 O O . LYS A 1 220 ? 26.54525 86.52701 127.25788 1.000 32.34330 220 LYS A O 1
ATOM 1777 N N . GLU A 1 221 ? 26.94953 85.84358 129.37434 1.000 30.46254 221 GLU A N 1
ATOM 1778 C CA . GLU A 1 221 ? 25.71439 85.08951 129.47830 1.000 35.30952 221 GLU A CA 1
ATOM 1779 C C . GLU A 1 221 ? 25.00655 85.44054 130.78048 1.000 35.16182 221 GLU A C 1
ATOM 1780 O O . GLU A 1 221 ? 25.65887 85.73660 131.78865 1.000 32.67101 221 GLU A O 1
ATOM 1786 N N . PRO A 1 222 ? 23.65990 85.43395 130.78373 1.000 37.15425 222 PRO A N 1
ATOM 1787 C CA . PRO A 1 222 ? 22.91875 85.85620 131.98474 1.000 39.31990 222 PRO A CA 1
ATOM 1788 C C . PRO A 1 222 ? 22.61055 84.71771 132.95322 1.000 39.97948 222 PRO A C 1
ATOM 1789 O O . PRO A 1 222 ? 22.28106 84.95593 134.12042 1.000 44.02410 222 PRO A O 1
ATOM 1793 N N . PHE A 1 223 ? 22.68585 83.47874 132.49113 1.000 38.37266 223 PHE A N 1
ATOM 1794 C CA . PHE A 1 223 ? 22.43009 82.34924 133.36587 1.000 38.88627 223 PHE A CA 1
ATOM 1795 C C . PHE A 1 223 ? 23.74506 81.83670 133.93648 1.000 39.88495 223 PHE A C 1
ATOM 1796 O O . PHE A 1 223 ? 24.83247 82.25151 133.52871 1.000 40.30179 223 PHE A O 1
ATOM 1804 N N . GLY A 1 224 ? 23.63917 80.90922 134.88353 1.000 38.54976 224 GLY A N 1
ATOM 1805 C CA . GLY A 1 224 ? 24.82138 80.33612 135.49240 1.000 39.50300 224 GLY A CA 1
ATOM 1806 C C . GLY A 1 224 ? 25.05075 78.90864 135.05178 1.000 42.12861 224 GLY A C 1
ATOM 1807 O O . GLY A 1 224 ? 24.78140 78.55193 133.89845 1.000 42.00740 224 GLY A O 1
ATOM 1808 N N . THR A 1 225 ? 25.54045 78.08026 135.97255 1.000 43.57223 225 THR A N 1
ATOM 1809 C CA . THR A 1 225 ? 25.78986 76.66916 135.71085 1.000 43.30663 225 THR A CA 1
ATOM 1810 C C . THR A 1 225 ? 24.92299 75.76119 136.57429 1.000 48.81209 225 THR A C 1
ATOM 1811 O O . THR A 1 225 ? 25.25877 74.58432 136.74421 1.000 49.70783 225 THR A O 1
ATOM 1815 N N . GLU A 1 226 ? 23.81220 76.27886 137.11027 1.000 51.36100 226 GLU A N 1
ATOM 1816 C CA . GLU A 1 226 ? 23.01040 75.54561 138.09202 1.000 51.98499 226 GLU A CA 1
ATOM 1817 C C . GLU A 1 226 ? 22.57419 74.18575 137.55890 1.000 52.07013 226 GLU A C 1
ATOM 1818 O O . GLU A 1 226 ? 22.06693 74.06329 136.43716 1.000 51.56715 226 GLU A O 1
ATOM 1824 N N . GLY A 1 227 ? 22.76689 73.16289 138.37673 1.000 49.74777 227 GLY A N 1
ATOM 1825 C CA . GLY A 1 227 ? 22.48603 71.81750 137.93552 1.000 52.41465 227 GLY A CA 1
ATOM 1826 C C . GLY A 1 227 ? 23.74857 71.13257 137.47075 1.000 52.05940 227 GLY A C 1
ATOM 1827 O O . GLY A 1 227 ? 24.00118 69.97145 137.80737 1.000 53.13862 227 GLY A O 1
ATOM 1828 N N . ARG A 1 228 ? 24.56707 71.84700 136.70547 1.000 51.99351 228 ARG A N 1
ATOM 1829 C CA . ARG A 1 228 ? 25.77056 71.26020 136.13845 1.000 51.12952 228 ARG A CA 1
ATOM 1830 C C . ARG A 1 228 ? 27.03957 71.81375 136.77451 1.000 45.98711 228 ARG A C 1
ATOM 1831 O O . ARG A 1 228 ? 28.12622 71.66480 136.21351 1.000 46.90434 228 ARG A O 1
ATOM 1839 N N . GLY A 1 229 ? 26.93189 72.43584 137.93728 1.000 42.42617 229 GLY A N 1
ATOM 1840 C CA . GLY A 1 229 ? 28.11806 72.99455 138.55962 1.000 45.84715 229 GLY A CA 1
ATOM 1841 C C . GLY A 1 229 ? 29.24891 71.99197 138.71712 1.000 48.25900 229 GLY A C 1
ATOM 1842 O O . GLY A 1 229 ? 30.42451 72.33459 138.55158 1.000 44.12442 229 GLY A O 1
ATOM 1843 N N . GLY A 1 230 ? 28.91318 70.73941 139.04332 1.000 50.56450 230 GLY A N 1
ATOM 1844 C CA . GLY A 1 230 ? 29.95010 69.75295 139.29927 1.000 45.90706 230 GLY A CA 1
ATOM 1845 C C . GLY A 1 230 ? 30.74048 69.41854 138.05254 1.000 44.65311 230 GLY A C 1
ATOM 1846 O O . GLY A 1 230 ? 31.94865 69.18496 138.11306 1.000 44.05710 230 GLY A O 1
ATOM 1847 N N . TYR A 1 231 ? 30.06780 69.39850 136.90571 1.000 45.61626 231 TYR A N 1
ATOM 1848 C CA . TYR A 1 231 ? 30.75238 69.20460 135.63429 1.000 47.63032 231 TYR A CA 1
ATOM 1849 C C . TYR A 1 231 ? 31.62187 70.40682 135.28550 1.000 44.12897 231 TYR A C 1
ATOM 1850 O O . TYR A 1 231 ? 32.76813 70.25496 134.84264 1.000 40.07479 231 TYR A O 1
ATOM 1859 N N . PHE A 1 232 ? 31.08566 71.61079 135.46480 1.000 42.42699 232 PHE A N 1
ATOM 1860 C CA . PHE A 1 232 ? 31.81449 72.80731 135.08363 1.000 41.32416 232 PHE A CA 1
ATOM 1861 C C . PHE A 1 232 ? 33.07402 72.98416 135.91303 1.000 41.66010 232 PHE A C 1
ATOM 1862 O O . PHE A 1 232 ? 34.00128 73.68121 135.47636 1.000 37.17153 232 PHE A O 1
ATOM 1870 N N . ASP A 1 233 ? 33.13668 72.33378 137.07911 1.000 41.86026 233 ASP A N 1
ATOM 1871 C CA . ASP A 1 233 ? 34.19956 72.61635 138.03543 1.000 42.20800 233 ASP A CA 1
ATOM 1872 C C . ASP A 1 233 ? 35.56952 72.31530 137.45313 1.000 41.08479 233 ASP A C 1
ATOM 1873 O O . ASP A 1 233 ? 36.52189 73.06710 137.67152 1.000 44.21737 233 ASP A O 1
ATOM 1878 N N . SER A 1 234 ? 35.68982 71.23282 136.70842 1.000 39.01008 234 SER A N 1
ATOM 1879 C CA . SER A 1 234 ? 36.95909 70.88330 136.09967 1.000 42.99001 234 SER A CA 1
ATOM 1880 C C . SER A 1 234 ? 37.18297 71.57841 134.75841 1.000 42.50708 234 SER A C 1
ATOM 1881 O O . SER A 1 234 ? 38.25380 71.40532 134.16254 1.000 41.63780 234 SER A O 1
ATOM 1884 N N . ILE A 1 235 ? 36.19547 72.33687 134.26535 1.000 39.85225 235 ILE A N 1
ATOM 1885 C CA . ILE A 1 235 ? 36.27961 73.03538 132.98337 1.000 38.60697 235 ILE A CA 1
ATOM 1886 C C . ILE A 1 235 ? 36.71987 74.47817 133.21343 1.000 37.74855 235 ILE A C 1
ATOM 1887 O O . ILE A 1 235 ? 37.86157 74.84555 132.90331 1.000 36.39289 235 ILE A O 1
ATOM 1892 N N . GLY A 1 236 ? 35.80851 75.30279 133.74539 1.000 33.59286 236 GLY A N 1
ATOM 1893 C CA . GLY A 1 236 ? 36.02967 76.72264 133.92461 1.000 30.83596 236 GLY A CA 1
ATOM 1894 C C . GLY A 1 236 ? 35.76985 77.51798 132.65315 1.000 32.45268 236 GLY A C 1
ATOM 1895 O O . GLY A 1 236 ? 35.76326 76.99087 131.54273 1.000 30.57263 236 GLY A O 1
ATOM 1896 N N . ILE A 1 237 ? 35.56774 78.82939 132.82799 1.000 28.59030 237 ILE A N 1
ATOM 1897 C CA . ILE A 1 237 ? 35.09096 79.64770 131.71550 1.000 26.21360 237 ILE A CA 1
ATOM 1898 C C . ILE A 1 237 ? 36.16486 79.78345 130.65587 1.000 27.80463 237 ILE A C 1
ATOM 1899 O O . ILE A 1 237 ? 35.86139 79.89311 129.45852 1.000 25.52475 237 ILE A O 1
ATOM 1904 N N . ILE A 1 238 ? 37.43121 79.75950 131.07042 1.000 27.91688 238 ILE A N 1
ATOM 1905 C CA . ILE A 1 238 ? 38.51879 79.95239 130.12990 1.000 28.61771 238 ILE A CA 1
ATOM 1906 C C . ILE A 1 238 ? 38.55902 78.80061 129.14176 1.000 27.34202 238 ILE A C 1
ATOM 1907 O O . ILE A 1 238 ? 38.55428 79.01008 127.92571 1.000 29.72840 238 ILE A O 1
ATOM 1912 N N . ARG A 1 239 ? 38.55234 77.57166 129.64651 1.000 28.86075 239 ARG A N 1
ATOM 1913 C CA . ARG A 1 239 ? 38.46870 76.40851 128.77167 1.000 29.38800 239 ARG A CA 1
ATOM 1914 C C . ARG A 1 239 ? 37.15650 76.36865 128.01564 1.000 27.62681 239 ARG A C 1
ATOM 1915 O O . ARG A 1 239 ? 37.10885 75.87871 126.88344 1.000 26.90172 239 ARG A O 1
ATOM 1923 N N . ASP A 1 240 ? 36.07336 76.83306 128.63490 1.000 26.18088 240 ASP A N 1
ATOM 1924 C CA . ASP A 1 240 ? 34.76001 76.60861 128.04729 1.000 29.43601 240 ASP A CA 1
ATOM 1925 C C . ASP A 1 240 ? 34.57937 77.39464 126.75278 1.000 27.78927 240 ASP A C 1
ATOM 1926 O O . ASP A 1 240 ? 34.04426 76.86173 125.77915 1.000 27.94629 240 ASP A O 1
ATOM 1931 N N . VAL A 1 241 ? 34.99812 78.66717 126.72173 1.000 27.73011 241 VAL A N 1
ATOM 1932 C CA . VAL A 1 241 ? 34.70002 79.52508 125.57287 1.000 27.20261 241 VAL A CA 1
ATOM 1933 C C . VAL A 1 241 ? 35.87465 80.40197 125.15467 1.000 25.06668 241 VAL A C 1
ATOM 1934 O O . VAL A 1 241 ? 35.89632 80.91134 124.03277 1.000 24.49563 241 VAL A O 1
ATOM 1938 N N . MET A 1 242 ? 36.84351 80.61728 126.03837 1.000 25.50566 242 MET A N 1
ATOM 1939 C CA . MET A 1 242 ? 37.89986 81.56995 125.70278 1.000 26.49557 242 MET A CA 1
ATOM 1940 C C . MET A 1 242 ? 39.02837 80.92249 124.90222 1.000 25.32547 242 MET A C 1
ATOM 1941 O O . MET A 1 242 ? 39.44840 81.47443 123.87922 1.000 25.78568 242 MET A O 1
ATOM 1946 N N . GLN A 1 243 ? 39.51943 79.75981 125.35204 1.000 25.99510 243 GLN A N 1
ATOM 1947 C CA . GLN A 1 243 ? 40.54343 79.02017 124.61390 1.000 27.37680 243 GLN A CA 1
ATOM 1948 C C . GLN A 1 243 ? 40.09225 78.66243 123.18914 1.000 27.98010 243 GLN A C 1
ATOM 1949 O O . GLN A 1 243 ? 40.93255 78.44756 122.30972 1.000 25.79950 243 GLN A O 1
ATOM 1955 N N . ASN A 1 244 ? 38.78333 78.55983 122.94195 1.000 27.66870 244 ASN A N 1
ATOM 1956 C CA . ASN A 1 244 ? 38.31837 78.15367 121.62162 1.000 26.25958 244 ASN A CA 1
ATOM 1957 C C . ASN A 1 244 ? 37.53774 79.27225 120.93212 1.000 25.82073 244 ASN A C 1
ATOM 1958 O O . ASN A 1 244 ? 38.11314 79.98991 120.11296 1.000 26.38954 244 ASN A O 1
ATOM 1963 N N . HIS A 1 245 ? 36.24412 79.43270 121.24168 1.000 23.03317 245 HIS A N 1
ATOM 1964 C CA . HIS A 1 245 ? 35.40265 80.39289 120.52399 1.000 24.65675 245 HIS A CA 1
ATOM 1965 C C . HIS A 1 245 ? 36.02928 81.77924 120.46398 1.000 25.48362 245 HIS A C 1
ATOM 1966 O O . HIS A 1 245 ? 36.24818 82.33487 119.37934 1.000 23.26974 245 HIS A O 1
ATOM 1973 N N . LEU A 1 246 ? 36.30296 82.37278 121.63067 1.000 23.82751 246 LEU A N 1
ATOM 1974 C CA . LEU A 1 246 ? 36.78050 83.75272 121.64106 1.000 22.53203 246 LEU A CA 1
ATOM 1975 C C . LEU A 1 246 ? 38.15291 83.87230 120.97952 1.000 22.32232 246 LEU A C 1
ATOM 1976 O O . LEU A 1 246 ? 38.42121 84.85010 120.26778 1.000 20.32561 246 LEU A O 1
ATOM 1981 N N . LEU A 1 247 ? 39.03632 82.89501 121.20050 1.000 19.95014 247 LEU A N 1
ATOM 1982 C CA . LEU A 1 247 ? 40.33808 82.93811 120.54485 1.000 22.01290 247 LEU A CA 1
ATOM 1983 C C . LEU A 1 247 ? 40.18667 82.87548 119.03065 1.000 21.15957 247 LEU A C 1
ATOM 1984 O O . LEU A 1 247 ? 40.89837 83.57237 118.29924 1.000 17.31461 247 LEU A O 1
ATOM 1989 N N . GLN A 1 248 ? 39.25046 82.06075 118.54703 1.000 20.05745 248 GLN A N 1
ATOM 1990 C CA . GLN A 1 248 ? 38.98508 81.99546 117.11272 1.000 22.39348 248 GLN A CA 1
ATOM 1991 C C . GLN A 1 248 ? 38.63365 83.36988 116.55721 1.000 21.57077 248 GLN A C 1
ATOM 1992 O O . GLN A 1 248 ? 39.24198 83.83269 115.58551 1.000 20.02693 248 GLN A O 1
ATOM 1998 N N . VAL A 1 249 ? 37.64694 84.03497 117.17031 1.000 17.58304 249 VAL A N 1
ATOM 1999 C CA . VAL A 1 249 ? 37.25966 85.37889 116.75267 1.000 19.37912 249 VAL A CA 1
ATOM 2000 C C . VAL A 1 249 ? 38.46942 86.30387 116.72315 1.000 20.72195 249 VAL A C 1
ATOM 2001 O O . VAL A 1 249 ? 38.69571 87.03180 115.75131 1.000 20.73234 249 VAL A O 1
ATOM 2005 N N . LEU A 1 250 ? 39.25241 86.30801 117.80399 1.000 21.43941 250 LEU A N 1
ATOM 2006 C CA . LEU A 1 250 ? 40.37404 87.23939 117.91281 1.000 19.63404 250 LEU A CA 1
ATOM 2007 C C . LEU A 1 250 ? 41.36870 86.99013 116.80042 1.000 18.97183 250 LEU A C 1
ATOM 2008 O O . LEU A 1 250 ? 41.93976 87.91957 116.21454 1.000 18.49754 250 LEU A O 1
ATOM 2013 N N . THR A 1 251 ? 41.53883 85.72807 116.47044 1.000 18.42768 251 THR A N 1
ATOM 2014 C CA . THR A 1 251 ? 42.42507 85.32556 115.39492 1.000 19.96497 251 THR A CA 1
ATOM 2015 C C . THR A 1 251 ? 41.96027 85.90005 114.05068 1.000 22.20281 251 THR A C 1
ATOM 2016 O O . THR A 1 251 ? 42.76480 86.42765 113.26966 1.000 19.02319 251 THR A O 1
ATOM 2020 N N . LEU A 1 252 ? 40.65164 85.87051 113.79435 1.000 20.12700 252 LEU A N 1
ATOM 2021 C CA . LEU A 1 252 ? 40.11787 86.47552 112.58257 1.000 19.34297 252 LEU A CA 1
ATOM 2022 C C . LEU A 1 252 ? 40.30544 87.98943 112.56654 1.000 21.58697 252 LEU A C 1
ATOM 2023 O O . LEU A 1 252 ? 40.40215 88.58008 111.48705 1.000 22.57731 252 LEU A O 1
ATOM 2028 N N . LEU A 1 253 ? 40.34382 88.63979 113.73955 1.000 20.53765 253 LEU A N 1
ATOM 2029 C CA . LEU A 1 253 ? 40.50150 90.09154 113.80638 1.000 20.65911 253 LEU A CA 1
ATOM 2030 C C . LEU A 1 253 ? 41.94590 90.54525 113.69076 1.000 19.98845 253 LEU A C 1
ATOM 2031 O O . LEU A 1 253 ? 42.18904 91.71739 113.36897 1.000 17.39064 253 LEU A O 1
ATOM 2036 N N . THR A 1 254 ? 42.91077 89.66398 113.97334 1.000 16.98244 254 THR A N 1
ATOM 2037 C CA . THR A 1 254 ? 44.30677 90.07353 114.03101 1.000 19.13291 254 THR A CA 1
ATOM 2038 C C . THR A 1 254 ? 45.18139 89.46472 112.94120 1.000 20.41323 254 THR A C 1
ATOM 2039 O O . THR A 1 254 ? 46.30033 89.95143 112.73852 1.000 18.91331 254 THR A O 1
ATOM 2043 N N . MET A 1 255 ? 44.72595 88.41645 112.24696 1.000 21.46536 255 MET A N 1
ATOM 2044 C CA . MET A 1 255 ? 45.59790 87.79465 111.25445 1.000 22.38696 255 MET A CA 1
ATOM 2045 C C . MET A 1 255 ? 45.88607 88.75155 110.10952 1.000 21.61060 255 MET A C 1
ATOM 2046 O O . MET A 1 255 ? 45.17517 89.73724 109.89678 1.000 23.80628 255 MET A O 1
ATOM 2051 N N . GLU A 1 256 ? 46.93358 88.43547 109.35276 1.000 21.95574 256 GLU A N 1
ATOM 2052 C CA . GLU A 1 256 ? 47.18289 89.11383 108.08607 1.000 23.30776 256 GLU A CA 1
ATOM 2053 C C . GLU A 1 256 ? 46.30303 88.52140 106.98797 1.000 23.44662 256 GLU A C 1
ATOM 2054 O O . GLU A 1 256 ? 45.63544 87.49238 107.16580 1.000 19.64565 256 GLU A O 1
ATOM 2060 N N . ARG A 1 257 ? 46.31982 89.18553 105.83731 1.000 23.10303 257 ARG A N 1
ATOM 2061 C CA . ARG A 1 257 ? 45.43651 88.81800 104.73722 1.000 25.43944 257 ARG A CA 1
ATOM 2062 C C . ARG A 1 257 ? 45.91483 87.51428 104.10991 1.000 24.35825 257 ARG A C 1
ATOM 2063 O O . ARG A 1 257 ? 47.10489 87.36931 103.82806 1.000 23.61627 257 ARG A O 1
ATOM 2071 N N . PRO A 1 258 ? 45.04115 86.54391 103.90065 1.000 23.05381 258 PRO A N 1
ATOM 2072 C CA . PRO A 1 258 ? 45.46788 85.33779 103.17767 1.000 29.28445 258 PRO A CA 1
ATOM 2073 C C . PRO A 1 258 ? 45.93847 85.71440 101.77958 1.000 27.41294 258 PRO A C 1
ATOM 2074 O O . PRO A 1 258 ? 45.30925 86.51806 101.08623 1.000 27.98681 258 PRO A O 1
ATOM 2078 N N . VAL A 1 259 ? 47.08873 85.17060 101.37657 1.000 30.45732 259 VAL A N 1
ATOM 2079 C CA . VAL A 1 259 ? 47.66082 85.63597 100.11663 1.000 34.05980 259 VAL A CA 1
ATOM 2080 C C . VAL A 1 259 ? 47.14418 84.83817 98.93082 1.000 30.74808 259 VAL A C 1
ATOM 2081 O O . VAL A 1 259 ? 47.27788 85.29588 97.78965 1.000 29.64685 259 VAL A O 1
ATOM 2085 N N . SER A 1 260 ? 46.49390 83.70272 99.15672 1.000 29.23952 260 SER A N 1
ATOM 2086 C CA . SER A 1 260 ? 45.89361 82.95778 98.06206 1.000 30.21466 260 SER A CA 1
ATOM 2087 C C . SER A 1 260 ? 44.42853 82.71315 98.39570 1.000 32.08297 260 SER A C 1
ATOM 2088 O O . SER A 1 260 ? 43.94863 83.11828 99.45639 1.000 34.18979 260 SER A O 1
ATOM 2091 N N . PHE A 1 261 ? 43.70524 82.05182 97.48691 1.000 30.18070 261 PHE A N 1
ATOM 2092 C CA . PHE A 1 261 ? 42.30369 81.70619 97.71597 1.000 33.75874 261 PHE A CA 1
ATOM 2093 C C . PHE A 1 261 ? 42.12443 80.30121 98.25613 1.000 32.22688 261 PHE A C 1
ATOM 2094 O O . PHE A 1 261 ? 40.99353 79.90525 98.54178 1.000 34.65484 261 PHE A O 1
ATOM 2102 N N . ASP A 1 262 ? 43.20458 79.55933 98.42790 1.000 32.48374 262 ASP A N 1
ATOM 2103 C CA . ASP A 1 262 ? 43.13163 78.26429 99.08202 1.000 32.81170 262 ASP A CA 1
ATOM 2104 C C . ASP A 1 262 ? 42.61472 78.42177 100.51058 1.000 33.24738 262 ASP A C 1
ATOM 2105 O O . ASP A 1 262 ? 43.06880 79.31711 101.23662 1.000 33.58825 262 ASP A O 1
ATOM 2110 N N . PRO A 1 263 ? 41.66192 77.60198 100.94254 1.000 34.91706 263 PRO A N 1
ATOM 2111 C CA . PRO A 1 263 ? 41.26629 77.62670 102.35620 1.000 33.51997 263 PRO A CA 1
ATOM 2112 C C . PRO A 1 263 ? 42.43536 77.50191 103.30962 1.000 32.04402 263 PRO A C 1
ATOM 2113 O O . PRO A 1 263 ? 42.42935 78.12304 104.38500 1.000 27.87728 263 PRO A O 1
ATOM 2117 N N . GLU A 1 264 ? 43.45549 76.73257 102.94474 1.000 30.18522 264 GLU A N 1
ATOM 2118 C CA . GLU A 1 264 ? 44.61066 76.62222 103.81764 1.000 30.12299 264 GLU A CA 1
ATOM 2119 C C . GLU A 1 264 ? 45.38566 77.92727 103.92569 1.000 27.79434 264 GLU A C 1
ATOM 2120 O O . GLU A 1 264 ? 46.22191 78.05865 104.82172 1.000 26.33428 264 GLU A O 1
ATOM 2126 N N . SER A 1 265 ? 45.16535 78.88266 103.02569 1.000 27.54184 265 SER A N 1
ATOM 2127 C CA . SER A 1 265 ? 45.79275 80.17941 103.22821 1.000 28.36502 265 SER A CA 1
ATOM 2128 C C . SER A 1 265 ? 45.12169 80.94096 104.35888 1.000 25.88216 265 SER A C 1
ATOM 2129 O O . SER A 1 265 ? 45.79927 81.66582 105.09027 1.000 25.26380 265 SER A O 1
ATOM 2132 N N . VAL A 1 266 ? 43.80667 80.78739 104.52334 1.000 23.91396 266 VAL A N 1
ATOM 2133 C CA . VAL A 1 266 ? 43.14287 81.32885 105.70550 1.000 26.94545 266 VAL A CA 1
ATOM 2134 C C . VAL A 1 266 ? 43.74067 80.71390 106.95414 1.000 25.40468 266 VAL A C 1
ATOM 2135 O O . VAL A 1 266 ? 44.08501 81.40506 107.92162 1.000 24.80218 266 VAL A O 1
ATOM 2139 N N . ARG A 1 267 ? 43.88994 79.39894 106.94164 1.000 26.73852 267 ARG A N 1
ATOM 2140 C CA . ARG A 1 267 ? 44.34457 78.71650 108.13680 1.000 26.64681 267 ARG A CA 1
ATOM 2141 C C . ARG A 1 267 ? 45.81004 79.03463 108.43032 1.000 26.41023 267 ARG A C 1
ATOM 2142 O O . ARG A 1 267 ? 46.17697 79.23883 109.58845 1.000 26.25478 267 ARG A O 1
ATOM 2150 N N . ASP A 1 268 ? 46.64582 79.15468 107.39576 1.000 25.43610 268 ASP A N 1
ATOM 2151 C CA . ASP A 1 268 ? 48.03898 79.54625 107.60055 1.000 25.27596 268 ASP A CA 1
ATOM 2152 C C . ASP A 1 268 ? 48.14235 80.88536 108.31800 1.000 27.98201 268 ASP A C 1
ATOM 2153 O O . ASP A 1 268 ? 49.03233 81.08042 109.15765 1.000 27.38032 268 ASP A O 1
ATOM 2158 N N . GLU A 1 269 ? 47.27471 81.84259 107.97172 1.000 24.74683 269 GLU A N 1
ATOM 2159 C CA . GLU A 1 269 ? 47.38311 83.14964 108.60756 1.000 26.24885 269 GLU A CA 1
ATOM 2160 C C . GLU A 1 269 ? 46.88732 83.10884 110.05084 1.000 25.41080 269 GLU A C 1
ATOM 2161 O O . GLU A 1 269 ? 47.42809 83.81844 110.90978 1.000 21.52196 269 GLU A O 1
ATOM 2167 N N . LYS A 1 270 ? 45.88019 82.27766 110.34188 1.000 22.70865 270 LYS A N 1
ATOM 2168 C CA . LYS A 1 270 ? 45.45049 82.11269 111.72430 1.000 24.58228 270 LYS A CA 1
ATOM 2169 C C . LYS A 1 270 ? 46.57256 81.51142 112.57621 1.000 25.40698 270 LYS A C 1
ATOM 2170 O O . LYS A 1 270 ? 46.91887 82.05000 113.63811 1.000 21.03249 270 LYS A O 1
ATOM 2176 N N . VAL A 1 271 ? 47.18586 80.42264 112.09708 1.000 23.83432 271 VAL A N 1
ATOM 2177 C CA . VAL A 1 271 ? 48.31796 79.83394 112.79901 1.000 23.89986 271 VAL A CA 1
ATOM 2178 C C . VAL A 1 271 ? 49.42588 80.86320 112.96514 1.000 24.11980 271 VAL A C 1
ATOM 2179 O O . VAL A 1 271 ? 50.02780 80.98637 114.04031 1.000 25.61713 271 VAL A O 1
ATOM 2183 N N . LYS A 1 272 ? 49.69155 81.63594 111.91511 1.000 23.75025 272 LYS A N 1
ATOM 2184 C CA . LYS A 1 272 ? 50.77865 82.60972 111.95104 1.000 26.98349 272 LYS A CA 1
ATOM 2185 C C . LYS A 1 272 ? 50.57620 83.64561 113.05053 1.000 26.47161 272 LYS A C 1
ATOM 2186 O O . LYS A 1 272 ? 51.52186 83.98687 113.76561 1.000 25.50203 272 LYS A O 1
ATOM 2192 N N . VAL A 1 273 ? 49.36353 84.19839 113.18075 1.000 24.29587 273 VAL A N 1
ATOM 2193 C CA . VAL A 1 273 ? 49.20816 85.22341 114.20400 1.000 24.60800 273 VAL A CA 1
ATOM 2194 C C . VAL A 1 273 ? 49.22018 84.57592 115.59717 1.000 26.40544 273 VAL A C 1
ATOM 2195 O O . VAL A 1 273 ? 49.75902 85.15287 116.55542 1.000 24.70739 273 VAL A O 1
ATOM 2199 N N . LEU A 1 274 ? 48.6710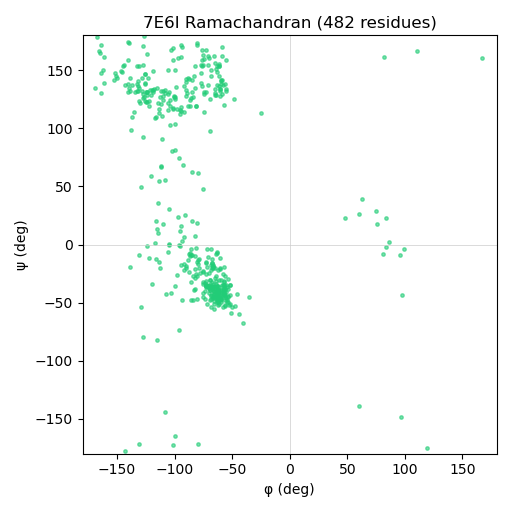3 83.36165 115.72534 1.000 22.88471 274 LEU A N 1
ATOM 2200 C CA . LEU A 1 274 ? 48.74858 82.64335 116.98963 1.000 22.87549 274 LEU A CA 1
ATOM 2201 C C . LEU A 1 274 ? 50.19029 82.53207 117.47579 1.000 26.45573 274 LEU A C 1
ATOM 2202 O O . LEU A 1 274 ? 50.47748 82.76844 118.65121 1.000 24.95830 274 LEU A O 1
ATOM 2207 N N . LYS A 1 275 ? 51.12050 82.20031 116.58008 1.000 27.92971 275 LYS A N 1
ATOM 2208 C CA . LYS A 1 275 ? 52.51151 82.06634 116.99245 1.000 30.14239 275 LYS A CA 1
ATOM 2209 C C . LYS A 1 275 ? 53.13378 83.38956 117.42592 1.000 31.82834 275 LYS A C 1
ATOM 2210 O O . LYS A 1 275 ? 54.17663 83.37592 118.08988 1.000 35.15942 275 LYS A O 1
ATOM 2216 N N . ALA A 1 276 ? 52.54562 84.52428 117.05404 1.000 26.64143 276 ALA A N 1
ATOM 2217 C CA . ALA A 1 276 ? 53.10054 85.80987 117.44645 1.000 26.91857 276 ALA A CA 1
ATOM 2218 C C . ALA A 1 276 ? 52.59098 86.29117 118.79513 1.000 28.75659 276 ALA A C 1
ATOM 2219 O O . ALA A 1 276 ? 53.09455 87.29847 119.30783 1.000 32.73355 276 ALA A O 1
ATOM 2221 N N . PHE A 1 277 ? 51.60336 85.61527 119.37101 1.000 27.84609 277 PHE A N 1
ATOM 2222 C CA . PHE A 1 277 ? 51.12330 85.97690 120.69517 1.000 28.43645 277 PHE A CA 1
ATOM 2223 C C . PHE A 1 277 ? 52.25489 85.83900 121.70617 1.000 31.85387 277 PHE A C 1
ATOM 2224 O O . PHE A 1 277 ? 52.94755 84.81795 121.73997 1.000 33.76161 277 PHE A O 1
ATOM 2232 N N . SER A 1 278 ? 52.43936 86.85317 122.54023 1.000 30.05275 278 SER A N 1
ATOM 2233 C CA . SER A 1 278 ? 53.35132 86.68852 123.65442 1.000 30.91073 278 SER A CA 1
ATOM 2234 C C . SER A 1 278 ? 52.72712 85.72456 124.65796 1.000 33.34393 278 SER A C 1
ATOM 2235 O O . SER A 1 278 ? 51.51627 85.50765 124.63152 1.000 32.19972 278 SER A O 1
ATOM 2238 N N . PRO A 1 279 ? 53.52280 85.11769 125.54115 1.000 32.66517 279 PRO A N 1
ATOM 2239 C CA . PRO A 1 279 ? 52.92533 84.30139 126.60525 1.000 32.53331 279 PRO A CA 1
ATOM 2240 C C . PRO A 1 279 ? 52.03213 85.15160 127.49446 1.000 32.83700 279 PRO A C 1
ATOM 2241 O O . PRO A 1 279 ? 52.31899 86.32440 127.75161 1.000 30.76570 279 PRO A O 1
ATOM 2245 N N . ILE A 1 280 ? 50.94182 84.54708 127.96902 1.000 28.95450 280 ILE A N 1
ATOM 2246 C CA . ILE A 1 280 ? 50.03873 85.25747 128.86164 1.000 29.38621 280 ILE A CA 1
ATOM 2247 C C . ILE A 1 280 ? 50.76037 85.59802 130.15537 1.000 35.10247 280 ILE A C 1
ATOM 2248 O O . ILE A 1 280 ? 51.38335 84.73717 130.79598 1.000 33.32230 280 ILE A O 1
ATOM 2253 N N . ASP A 1 281 ? 50.68721 86.86456 130.54021 1.000 35.67703 281 ASP A N 1
ATOM 2254 C CA . ASP A 1 281 ? 51.12550 87.30648 131.85502 1.000 32.03472 281 ASP A CA 1
ATOM 2255 C C . ASP A 1 281 ? 50.08417 86.84988 132.88039 1.000 36.62817 281 ASP A C 1
ATOM 2256 O O . ASP A 1 281 ? 48.93661 87.31097 132.85271 1.000 33.32603 281 ASP A O 1
ATOM 2261 N N . HIS A 1 282 ? 50.47287 85.93256 133.78763 1.000 35.71404 282 HIS A N 1
ATOM 2262 C CA . HIS A 1 282 ? 49.51358 85.38371 134.75132 1.000 38.23441 282 HIS A CA 1
ATOM 2263 C C . HIS A 1 282 ? 49.02183 86.41017 135.76389 1.000 39.53902 282 HIS A C 1
ATOM 2264 O O . HIS A 1 282 ? 48.04824 86.13352 136.47912 1.000 39.11398 282 HIS A O 1
ATOM 2271 N N . ASP A 1 283 ? 49.66874 87.57099 135.84939 1.000 37.76388 283 ASP A N 1
ATOM 2272 C CA . ASP A 1 283 ? 49.17365 88.65360 136.67909 1.000 38.95178 283 ASP A CA 1
ATOM 2273 C C . ASP A 1 283 ? 48.19111 89.55404 135.95071 1.000 40.39010 283 ASP A C 1
ATOM 2274 O O . ASP A 1 283 ? 47.37982 90.21333 136.60498 1.000 41.77792 283 ASP A O 1
ATOM 2279 N N . ASP A 1 284 ? 48.24087 89.60370 134.62085 1.000 37.43428 284 ASP A N 1
ATOM 2280 C CA . ASP A 1 284 ? 47.38077 90.50455 133.86131 1.000 36.87840 284 ASP A CA 1
ATOM 2281 C C . ASP A 1 284 ? 46.01411 89.85897 133.62526 1.000 35.44209 284 ASP A C 1
ATOM 2282 O O . ASP A 1 284 ? 45.57811 89.64082 132.49622 1.000 36.28012 284 ASP A O 1
ATOM 2287 N N . ILE A 1 285 ? 45.32129 89.59980 134.72874 1.000 35.51038 285 ILE A N 1
ATOM 2288 C CA . ILE A 1 285 ? 44.16398 88.71558 134.75730 1.000 34.22358 285 ILE A CA 1
ATOM 2289 C C . ILE A 1 285 ? 43.14637 89.21372 135.77792 1.000 36.10498 285 ILE A C 1
ATOM 2290 O O . ILE A 1 285 ? 43.49810 89.83336 136.78303 1.000 35.47753 285 ILE A O 1
ATOM 2295 N N . LEU A 1 286 ? 41.87232 88.96515 135.49741 1.000 35.89370 286 LEU A N 1
ATOM 2296 C CA . LEU A 1 286 ? 40.77997 89.31992 136.40042 1.000 32.49648 286 LEU A CA 1
ATOM 2297 C C . LEU A 1 286 ? 39.83970 88.12673 136.44923 1.000 33.90211 286 LEU A C 1
ATOM 2298 O O . LEU A 1 286 ? 39.20651 87.78869 135.44895 1.000 35.08788 286 LEU A O 1
ATOM 2303 N N . ILE A 1 287 ? 39.74997 87.49572 137.60702 1.000 35.99375 287 ILE A N 1
ATOM 2304 C CA . ILE A 1 287 ? 39.17691 86.16700 137.76234 1.000 34.56340 287 ILE A CA 1
ATOM 2305 C C . ILE A 1 287 ? 38.05439 86.24807 138.78999 1.000 35.21114 287 ILE A C 1
ATOM 2306 O O . ILE A 1 287 ? 38.22159 86.86724 139.84660 1.000 38.08603 287 ILE A O 1
ATOM 2311 N N . GLY A 1 288 ? 36.89780 85.68861 138.45600 1.000 35.40550 288 GLY A N 1
ATOM 2312 C CA . GLY A 1 288 ? 35.71579 85.84481 139.28768 1.000 33.40439 288 GLY A CA 1
ATOM 2313 C C . GLY A 1 288 ? 34.87149 84.58645 139.30823 1.000 33.22556 288 GLY A C 1
ATOM 2314 O O . GLY A 1 288 ? 34.91685 83.76367 138.39139 1.000 35.75209 288 GLY A O 1
ATOM 2315 N N . GLN A 1 289 ? 34.11399 84.43200 140.39203 1.000 35.92418 289 GLN A N 1
ATOM 2316 C CA . GLN A 1 289 ? 33.18157 83.32358 140.60609 1.000 36.43721 289 GLN A CA 1
ATOM 2317 C C . GLN A 1 289 ? 31.86821 83.91652 141.09124 1.000 36.10352 289 GLN A C 1
ATOM 2318 O O . GLN A 1 289 ? 31.87100 84.84738 141.90214 1.000 36.54806 289 GLN A O 1
ATOM 2324 N N . TYR A 1 290 ? 30.74307 83.42178 140.59167 1.000 33.38057 290 TYR A N 1
ATOM 2325 C CA . TYR A 1 290 ? 29.50016 84.13065 140.86995 1.000 38.50472 290 TYR A CA 1
ATOM 2326 C C . TYR A 1 290 ? 28.91267 83.71293 142.21501 1.000 40.72649 290 TYR A C 1
ATOM 2327 O O . TYR A 1 290 ? 28.81937 82.51941 142.53345 1.000 38.30975 290 TYR A O 1
ATOM 2336 N N . GLY A 1 291 ? 28.56007 84.71857 143.01777 1.000 40.20433 291 GLY A N 1
ATOM 2337 C CA . GLY A 1 291 ? 27.86809 84.51433 144.27001 1.000 42.82992 291 GLY A CA 1
ATOM 2338 C C . GLY A 1 291 ? 26.38543 84.80104 144.13264 1.000 45.48924 291 GLY A C 1
ATOM 2339 O O . GLY A 1 291 ? 25.86361 85.03257 143.03927 1.000 44.15372 291 GLY A O 1
ATOM 2340 N N . ARG A 1 292 ? 25.70152 84.79220 145.27372 1.000 47.24560 292 ARG A N 1
ATOM 2341 C CA . ARG A 1 292 ? 24.26495 85.01539 145.27222 1.000 47.43286 292 ARG A CA 1
ATOM 2342 C C . ARG A 1 292 ? 23.93282 86.41178 144.75015 1.000 43.44451 292 ARG A C 1
ATOM 2343 O O . ARG A 1 292 ? 24.69075 87.36537 144.94164 1.000 41.85055 292 ARG A O 1
ATOM 2351 N N . SER A 1 293 ? 22.78001 86.52731 144.09226 1.000 40.90031 293 SER A N 1
ATOM 2352 C CA . SER A 1 293 ? 22.31568 87.82853 143.62857 1.000 47.23253 293 SER A CA 1
ATOM 2353 C C . SER A 1 293 ? 22.02664 88.76444 144.80108 1.000 47.79929 293 SER A C 1
ATOM 2354 O O . SER A 1 293 ? 21.69382 88.32911 145.90855 1.000 49.70894 293 SER A O 1
ATOM 2357 N N . VAL A 1 294 ? 22.18166 90.06979 144.54823 1.000 47.54573 294 VAL A N 1
ATOM 2358 C CA . VAL A 1 294 ? 21.79971 91.07782 145.53708 1.000 46.27385 294 VAL A CA 1
ATOM 2359 C C . VAL A 1 294 ? 20.34532 90.87631 145.93488 1.000 49.60205 294 VAL A C 1
ATOM 2360 O O . VAL A 1 294 ? 19.97563 90.99429 147.10992 1.000 44.69003 294 VAL A O 1
ATOM 2364 N N . ASP A 1 295 ? 19.50491 90.57428 144.94435 1.000 52.05465 295 ASP A N 1
ATOM 2365 C CA . ASP A 1 295 ? 18.14515 90.06633 145.07400 1.000 50.61390 295 ASP A CA 1
ATOM 2366 C C . ASP A 1 295 ? 17.96906 89.12432 146.24556 1.000 47.97037 295 ASP A C 1
ATOM 2367 O O . ASP A 1 295 ? 16.98066 89.21361 146.97483 1.000 47.64959 295 ASP A O 1
ATOM 2372 N N . GLY A 1 296 ? 18.91162 88.19617 146.40202 1.000 48.42266 296 GLY A N 1
ATOM 2373 C CA . GLY A 1 296 ? 18.67363 86.97401 147.12742 1.000 48.42459 296 GLY A CA 1
ATOM 2374 C C . GLY A 1 296 ? 17.96654 85.90698 146.32396 1.000 47.42191 296 GLY A C 1
ATOM 2375 O O . GLY A 1 296 ? 17.87455 84.76446 146.78339 1.000 49.86771 296 GLY A O 1
ATOM 2376 N N . SER A 1 297 ? 17.48636 86.23277 145.12790 1.000 50.16604 297 SER A N 1
ATOM 2377 C CA . SER A 1 297 ? 16.69167 85.32006 144.31864 1.000 49.95598 297 SER A CA 1
ATOM 2378 C C . SER A 1 297 ? 17.52316 84.27844 143.56983 1.000 51.93017 297 SER A C 1
ATOM 2379 O O . SER A 1 297 ? 16.95600 83.29715 143.07462 1.000 53.02749 297 SER A O 1
ATOM 2382 N N . LYS A 1 298 ? 18.84422 84.44099 143.49521 1.000 52.42963 298 LYS A N 1
ATOM 2383 C CA . LYS A 1 298 ? 19.67323 83.57276 142.67588 1.000 50.12831 298 LYS A CA 1
ATOM 2384 C C . LYS A 1 298 ? 20.80116 82.96135 143.49263 1.000 48.04748 298 LYS A C 1
ATOM 2385 O O . LYS A 1 298 ? 21.44996 83.65900 144.28290 1.000 47.49382 298 LYS A O 1
ATOM 2391 N N . PRO A 1 299 ? 21.08402 81.67954 143.29222 1.000 48.81070 299 PRO A N 1
ATOM 2392 C CA . PRO A 1 299 ? 22.08014 80.99681 144.12026 1.000 48.93264 299 PRO A CA 1
ATOM 2393 C C . PRO A 1 299 ? 23.49596 81.38028 143.72290 1.000 49.86390 299 PRO A C 1
ATOM 2394 O O . PRO A 1 299 ? 23.76140 81.83571 142.60946 1.000 47.36146 299 PRO A O 1
ATOM 2398 N N . SER A 1 300 ? 24.41428 81.18296 144.66230 1.000 50.73948 300 SER A N 1
ATOM 2399 C CA . SER A 1 300 ? 25.82141 81.27504 144.32107 1.000 47.17076 300 SER A CA 1
ATOM 2400 C C . SER A 1 300 ? 26.23435 80.06154 143.48996 1.000 45.95674 300 SER A C 1
ATOM 2401 O O . SER A 1 300 ? 25.50552 79.06971 143.37046 1.000 45.80227 300 SER A O 1
ATOM 2404 N N . TYR A 1 301 ? 27.42426 80.15014 142.89537 1.000 44.76572 301 TYR A N 1
ATOM 2405 C CA . TYR A 1 301 ? 27.96971 78.97426 142.23510 1.000 44.57536 301 TYR A CA 1
ATOM 2406 C C . TYR A 1 301 ? 28.11351 77.81699 143.22195 1.000 45.49093 301 TYR A C 1
ATOM 2407 O O . TYR A 1 301 ? 27.87856 76.65586 142.85877 1.000 44.86293 301 TYR A O 1
ATOM 2416 N N . LEU A 1 302 ? 28.44311 78.12343 144.48219 1.000 44.01344 302 LEU A N 1
ATOM 2417 C CA . LEU A 1 302 ? 28.66738 77.10054 145.49882 1.000 48.31123 302 LEU A CA 1
ATOM 2418 C C . LEU A 1 302 ? 27.37103 76.52137 146.05895 1.000 49.43528 302 LEU A C 1
ATOM 2419 O O . LEU A 1 302 ? 27.37768 75.39086 146.55721 1.000 53.27870 302 LEU A O 1
ATOM 2424 N N . ASP A 1 303 ? 26.26198 77.26180 145.98951 1.000 50.19986 303 ASP A N 1
ATOM 2425 C CA . ASP A 1 303 ? 24.96692 76.71264 146.37816 1.000 51.01701 303 ASP A CA 1
ATOM 2426 C C . ASP A 1 303 ? 24.60725 75.46082 145.59484 1.000 53.39716 303 ASP A C 1
ATOM 2427 O O . ASP A 1 303 ? 23.72076 74.71697 146.01859 1.000 57.26296 303 ASP A O 1
ATOM 2432 N N . ASP A 1 304 ? 25.23798 75.23433 144.44631 1.000 57.07773 304 ASP A N 1
ATOM 2433 C CA . ASP A 1 304 ? 24.97528 74.02893 143.67289 1.000 57.36933 304 ASP A CA 1
ATOM 2434 C C . ASP A 1 304 ? 25.32990 72.80060 144.50135 1.000 56.81653 304 ASP A C 1
ATOM 2435 O O . ASP A 1 304 ? 26.43727 72.69543 145.03990 1.000 55.53346 304 ASP A O 1
ATOM 2440 N N . GLU A 1 305 ? 24.38421 71.86706 144.60723 1.000 58.88633 305 GLU A N 1
ATOM 2441 C CA . GLU A 1 305 ? 24.63448 70.68501 145.42348 1.000 59.74720 305 GLU A CA 1
ATOM 2442 C C . GLU A 1 305 ? 25.73249 69.80232 144.84525 1.000 56.81618 305 GLU A C 1
ATOM 2443 O O . GLU A 1 305 ? 26.28402 68.97167 145.57498 1.000 57.50315 305 GLU A O 1
ATOM 2449 N N . THR A 1 306 ? 26.07972 69.96567 143.56611 1.000 55.80570 306 THR A N 1
ATOM 2450 C CA . THR A 1 306 ? 27.12509 69.14721 142.96011 1.000 52.87694 306 THR A CA 1
ATOM 2451 C C . THR A 1 306 ? 28.50474 69.78878 143.00228 1.000 49.50291 306 THR A C 1
ATOM 2452 O O . THR A 1 306 ? 29.45002 69.19527 142.48187 1.000 51.37576 306 THR A O 1
ATOM 2456 N N . VAL A 1 307 ? 28.65801 70.95749 143.62089 1.000 50.61697 307 VAL A N 1
ATOM 2457 C CA . VAL A 1 307 ? 29.94252 71.65381 143.70912 1.000 53.81183 307 VAL A CA 1
ATOM 2458 C C . VAL A 1 307 ? 30.46352 71.56370 145.13832 1.000 55.85445 307 VAL A C 1
ATOM 2459 O O . VAL A 1 307 ? 29.73761 71.88942 146.08596 1.000 56.79602 307 VAL A O 1
ATOM 2463 N N . LYS A 1 308 ? 31.72742 71.16008 145.29524 1.000 55.33468 308 LYS A N 1
ATOM 2464 C CA . LYS A 1 308 ? 32.36020 71.24783 146.60767 1.000 57.62442 308 LYS A CA 1
ATOM 2465 C C . LYS A 1 308 ? 32.42334 72.69839 147.06538 1.000 60.32541 308 LYS A C 1
ATOM 2466 O O . LYS A 1 308 ? 32.47193 73.63031 146.25723 1.000 59.37412 308 LYS A O 1
ATOM 2472 N N . GLU A 1 309 ? 32.44236 72.88931 148.38132 1.000 60.81545 309 GLU A N 1
ATOM 2473 C CA . GLU A 1 309 ? 32.31414 74.23546 148.91953 1.000 60.10137 309 GLU A CA 1
ATOM 2474 C C . GLU A 1 309 ? 33.62041 75.01514 148.87686 1.000 55.55985 309 GLU A C 1
ATOM 2475 O O . GLU A 1 309 ? 33.58901 76.23757 149.01480 1.000 55.23490 309 GLU A O 1
ATOM 2481 N N . ASP A 1 310 ? 34.75735 74.35240 148.67077 1.000 51.48516 310 ASP A N 1
ATOM 2482 C CA . ASP A 1 310 ? 36.04192 75.02750 148.53796 1.000 52.03240 310 ASP A CA 1
ATOM 2483 C C . ASP A 1 310 ? 36.42460 75.29363 147.07588 1.000 54.16359 310 ASP A C 1
ATOM 2484 O O . ASP A 1 310 ? 37.59771 75.57302 146.78825 1.000 50.54292 310 ASP A O 1
ATOM 2489 N N . SER A 1 311 ? 35.46620 75.20608 146.15619 1.000 49.94737 311 SER A N 1
ATOM 2490 C CA . SER A 1 311 ? 35.77191 75.27663 144.73382 1.000 48.89777 311 SER A CA 1
ATOM 2491 C C . SER A 1 311 ? 36.33579 76.63946 144.34200 1.000 45.30752 311 SER A C 1
ATOM 2492 O O . SER A 1 311 ? 35.74448 77.67956 144.64104 1.000 43.49814 311 SER A O 1
ATOM 2495 N N . LYS A 1 312 ? 37.47279 76.63080 143.64682 1.000 44.92305 312 LYS A N 1
ATOM 2496 C CA . LYS A 1 312 ? 38.05122 77.83866 143.07532 1.000 43.31383 312 LYS A CA 1
ATOM 2497 C C . LYS A 1 312 ? 37.68219 78.02220 141.60069 1.000 43.32235 312 LYS A C 1
ATOM 2498 O O . LYS A 1 312 ? 38.40653 78.71004 140.86825 1.000 43.77453 312 LYS A O 1
ATOM 2504 N N . CYS A 1 313 ? 36.58005 77.42187 141.14728 1.000 38.53420 313 CYS A N 1
ATOM 2505 C CA . CYS A 1 313 ? 36.25663 77.44527 139.72619 1.000 36.66803 313 CYS A CA 1
ATOM 2506 C C . CYS A 1 313 ? 35.97314 78.86864 139.24862 1.000 36.41051 313 CYS A C 1
ATOM 2507 O O . CYS A 1 313 ? 35.22029 79.61867 139.88153 1.000 34.09517 313 CYS A O 1
ATOM 2510 N N . VAL A 1 314 ? 36.56662 79.22962 138.11672 1.000 34.25673 314 VAL A N 1
ATOM 2511 C CA . VAL A 1 314 ? 36.39906 80.55282 137.52723 1.000 36.03572 314 VAL A CA 1
ATOM 2512 C C . VAL A 1 314 ? 35.18376 80.53638 136.60457 1.000 31.95349 314 VAL A C 1
ATOM 2513 O O . VAL A 1 314 ? 35.16013 79.79740 135.61480 1.000 30.77459 314 VAL A O 1
ATOM 2517 N N . THR A 1 315 ? 34.18456 81.36787 136.90354 1.000 30.78099 315 THR A N 1
ATOM 2518 C CA . THR A 1 315 ? 33.04119 81.53741 136.00883 1.000 30.89659 315 THR A CA 1
ATOM 2519 C C . THR A 1 315 ? 33.07641 82.86628 135.25727 1.000 28.08696 315 THR A C 1
ATOM 2520 O O . THR A 1 315 ? 32.24046 83.09385 134.37067 1.000 26.33485 315 THR A O 1
ATOM 2524 N N . PHE A 1 316 ? 34.02206 83.74569 135.58583 1.000 28.37273 316 PHE A N 1
ATOM 2525 C CA . PHE A 1 316 ? 34.27756 84.96533 13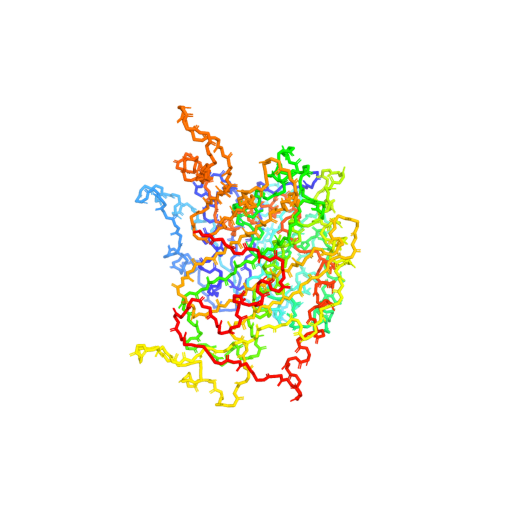4.83561 1.000 28.32997 316 PHE A CA 1
ATOM 2526 C C . PHE A 1 316 ? 35.77637 85.15470 134.76211 1.000 29.63884 316 PHE A C 1
ATOM 2527 O O . PHE A 1 316 ? 36.45103 85.07383 135.79069 1.000 32.26798 316 PHE A O 1
ATOM 2535 N N . ALA A 1 317 ? 36.28473 85.48527 133.57488 1.000 29.30801 317 ALA A N 1
ATOM 2536 C CA . ALA A 1 317 ? 37.69647 85.80915 133.40802 1.000 29.19017 317 ALA A CA 1
ATOM 2537 C C . ALA A 1 317 ? 37.87091 86.93040 132.39649 1.000 26.81689 317 ALA A C 1
ATOM 2538 O O . ALA A 1 317 ? 37.23749 86.93221 131.33669 1.000 25.81126 317 ALA A O 1
ATOM 2540 N N . ALA A 1 318 ? 38.75525 87.86866 132.71978 1.000 28.11786 318 ALA A N 1
ATOM 2541 C CA . ALA A 1 318 ? 39.26692 88.84546 131.76947 1.000 25.82274 318 ALA A CA 1
ATOM 2542 C C . ALA A 1 318 ? 40.76708 88.62845 131.68334 1.000 29.26346 318 ALA A C 1
ATOM 2543 O O . ALA A 1 318 ? 41.42850 88.49718 132.71734 1.000 31.77399 318 ALA A O 1
ATOM 2545 N N . ILE A 1 319 ? 41.29717 88.53535 130.46161 1.000 27.52188 319 ILE A N 1
ATOM 2546 C CA . ILE A 1 319 ? 42.70420 88.21084 130.24288 1.000 26.96259 319 ILE A CA 1
ATOM 2547 C C . ILE A 1 319 ? 43.29419 89.20626 129.25762 1.000 27.53568 319 ILE A C 1
ATOM 2548 O O . ILE A 1 319 ? 42.69367 89.48077 128.21348 1.000 26.78097 319 ILE A O 1
ATOM 2553 N N . GLY A 1 320 ? 44.48065 89.72155 129.57202 1.000 29.78226 320 GLY A N 1
ATOM 2554 C CA . GLY A 1 320 ? 45.18652 90.60838 128.66213 1.000 27.75411 320 GLY A CA 1
ATOM 2555 C C . GLY A 1 320 ? 46.09672 89.80745 127.74742 1.000 27.89860 320 GLY A C 1
ATOM 2556 O O . GLY A 1 320 ? 46.70392 88.81874 128.15758 1.000 28.66526 320 GLY A O 1
ATOM 2557 N N . PHE A 1 321 ? 46.18075 90.24452 126.50109 1.000 24.35886 321 PHE A N 1
ATOM 2558 C CA . PHE A 1 321 ? 47.00168 89.58382 125.50061 1.000 24.25618 321 PHE A CA 1
ATOM 2559 C C . PHE A 1 321 ? 47.85836 90.61393 124.79147 1.000 27.65135 321 PHE A C 1
ATOM 2560 O O . PHE A 1 321 ? 47.49068 91.78925 124.69000 1.000 26.16915 321 PHE A O 1
ATOM 2568 N N . LYS A 1 322 ? 48.99718 90.15756 124.28732 1.000 25.24531 322 LYS A N 1
ATOM 2569 C CA . LYS A 1 322 ? 49.86893 90.99024 123.47567 1.000 28.42826 322 LYS A CA 1
ATOM 2570 C C . LYS A 1 322 ? 50.34818 90.15781 122.30219 1.000 28.77618 322 LYS A C 1
ATOM 2571 O O . LYS A 1 322 ? 50.71095 88.98762 122.46300 1.000 27.14156 322 LYS A O 1
ATOM 2577 N N . ILE A 1 323 ? 50.35501 90.76384 121.12594 1.000 24.94306 323 ILE A N 1
ATOM 2578 C CA . ILE A 1 323 ? 50.82740 90.10747 119.92001 1.000 26.06121 323 ILE A CA 1
ATOM 2579 C C . ILE A 1 323 ? 52.07747 90.83595 119.45889 1.000 27.94862 323 ILE A C 1
ATOM 2580 O O . ILE A 1 323 ? 52.04181 92.04587 119.20098 1.000 27.42669 323 ILE A O 1
ATOM 2585 N N . ALA A 1 324 ? 53.18133 90.10389 119.35301 1.000 26.82112 324 ALA A N 1
ATOM 2586 C CA . ALA A 1 324 ? 54.47181 90.71874 119.06283 1.000 29.09289 324 ALA A CA 1
ATOM 2587 C C . ALA A 1 324 ? 54.76261 90.63544 117.56438 1.000 28.18741 324 ALA A C 1
ATOM 2588 O O . ALA A 1 324 ? 55.56071 89.82982 117.09543 1.000 29.57035 324 ALA A O 1
ATOM 2590 N N . ASN A 1 325 ? 54.07956 91.47479 116.79433 1.000 25.70260 325 ASN A N 1
ATOM 2591 C CA . ASN A 1 325 ? 54.44882 91.62915 115.39888 1.000 25.78899 325 ASN A CA 1
ATOM 2592 C C . ASN A 1 325 ? 54.26009 93.08055 115.00628 1.000 27.06473 325 ASN A C 1
ATOM 2593 O O . ASN A 1 325 ? 53.88487 93.92498 115.82638 1.000 26.67601 325 ASN A O 1
ATOM 2598 N N . GLU A 1 326 ? 54.51790 93.36218 113.72762 1.000 27.38456 326 GLU A N 1
ATOM 2599 C CA . GLU A 1 326 ? 54.56574 94.74237 113.26957 1.000 31.51581 326 GLU A CA 1
ATOM 2600 C C . GLU A 1 326 ? 53.19980 95.42288 113.35246 1.000 31.24219 326 GLU A C 1
ATOM 2601 O O . GLU A 1 326 ? 53.11996 96.62192 113.66913 1.000 30.14778 326 GLU A O 1
ATOM 2607 N N . ARG A 1 327 ? 52.11680 94.68380 113.06482 1.000 25.79557 327 ARG A N 1
ATOM 2608 C CA . ARG A 1 327 ? 50.79415 95.29964 113.05744 1.000 25.27416 327 ARG A CA 1
ATOM 2609 C C . ARG A 1 327 ? 50.31206 95.60731 114.47159 1.000 23.97279 327 ARG A C 1
ATOM 2610 O O . ARG A 1 327 ? 49.65344 96.62939 114.69464 1.000 22.27905 327 ARG A O 1
ATOM 2618 N N . TRP A 1 328 ? 50.64286 94.75290 115.44613 1.000 25.09569 328 TRP A N 1
ATOM 2619 C CA . TRP A 1 328 ? 49.95833 94.77341 116.73614 1.000 26.91243 328 TRP A CA 1
ATOM 2620 C C . TRP A 1 328 ? 50.84502 95.12247 117.91755 1.000 26.52915 328 TRP A C 1
ATOM 2621 O O . TRP A 1 328 ? 50.35613 95.16300 119.05381 1.000 26.20829 328 TRP A O 1
ATOM 2632 N N . ASP A 1 329 ? 52.11346 95.39548 117.68493 1.000 26.43442 329 ASP A N 1
ATOM 2633 C CA . ASP A 1 329 ? 53.05937 95.55254 118.76997 1.000 29.41092 329 ASP A CA 1
ATOM 2634 C C . ASP A 1 329 ? 52.63010 96.64887 119.74284 1.000 29.17725 329 ASP A C 1
ATOM 2635 O O . ASP A 1 329 ? 52.48680 97.81502 119.36624 1.000 25.55026 329 ASP A O 1
ATOM 2640 N N . GLY A 1 330 ? 52.43718 96.27848 121.00222 1.000 28.62055 330 GLY A N 1
ATOM 2641 C CA . GLY A 1 330 ? 52.04343 97.24043 122.00919 1.000 29.29492 330 GLY A CA 1
ATOM 2642 C C . GLY A 1 330 ? 50.55349 97.54365 122.10325 1.000 28.23883 330 GLY A C 1
ATOM 2643 O O . GLY A 1 330 ? 50.15848 98.33869 122.96122 1.000 28.20461 330 GLY A O 1
ATOM 2644 N N . VAL A 1 331 ? 49.71559 96.95536 121.25640 1.000 25.99691 331 VAL A N 1
ATOM 2645 C CA . VAL A 1 331 ? 48.27496 97.16063 121.37249 1.000 26.06386 331 VAL A CA 1
ATOM 2646 C C . VAL A 1 331 ? 47.74890 96.23134 122.45717 1.000 28.05849 331 VAL A C 1
ATOM 2647 O O . VAL A 1 331 ? 47.86934 95.00203 122.32947 1.000 26.33457 331 VAL A O 1
ATOM 2651 N N . PRO A 1 332 ? 47.16020 96.75134 123.53254 1.000 26.60544 332 PRO A N 1
ATOM 2652 C CA . PRO A 1 332 ? 46.61781 95.85301 124.56146 1.000 29.44839 332 PRO A CA 1
ATOM 2653 C C . PRO A 1 332 ? 45.33100 95.20480 124.06906 1.000 26.45583 332 PRO A C 1
ATOM 2654 O O . PRO A 1 332 ? 44.42736 95.88665 123.58460 1.000 25.36754 332 PRO A O 1
ATOM 2658 N N . ILE A 1 333 ? 45.25955 93.87981 124.18770 1.000 24.01520 333 ILE A N 1
ATOM 2659 C CA . ILE A 1 333 ? 44.09808 93.09960 123.78155 1.000 24.89482 333 ILE A CA 1
ATOM 2660 C C . ILE A 1 333 ? 43.48574 92.45413 125.02024 1.000 26.72633 333 ILE A C 1
ATOM 2661 O O . ILE A 1 333 ? 44.20669 91.90369 125.85854 1.000 27.48221 333 ILE A O 1
ATOM 2666 N N . VAL A 1 334 ? 42.16468 92.52651 125.15157 1.000 25.38516 334 VAL A N 1
ATOM 2667 C CA . VAL A 1 334 ? 41.47962 91.88346 126.26353 1.000 23.62803 334 VAL A CA 1
ATOM 2668 C C . VAL A 1 334 ? 40.42482 90.92718 125.71978 1.000 22.60825 334 VAL A C 1
ATOM 2669 O O . VAL A 1 334 ? 39.62486 91.29238 124.84469 1.000 22.25183 334 VAL A O 1
ATOM 2673 N N . MET A 1 335 ? 40.42065 89.70689 126.24019 1.000 23.10784 335 MET A N 1
ATOM 2674 C CA . MET A 1 335 ? 39.29866 88.79079 126.08215 1.000 22.13923 335 MET A CA 1
ATOM 2675 C C . MET A 1 335 ? 38.63729 88.65675 127.44008 1.000 24.15107 335 MET A C 1
ATOM 2676 O O . MET A 1 335 ? 39.32425 88.45579 128.44637 1.000 26.89355 335 MET A O 1
ATOM 2681 N N . ARG A 1 336 ? 37.31830 88.77891 127.47961 1.000 23.54528 336 ARG A N 1
ATOM 2682 C CA . ARG A 1 336 ? 36.61934 88.67566 128.74971 1.000 26.29159 336 ARG A CA 1
ATOM 2683 C C . ARG A 1 336 ? 35.32167 87.90726 128.55045 1.000 23.56142 336 ARG A C 1
ATOM 2684 O O . ARG A 1 336 ? 34.56672 88.17822 127.61302 1.000 25.00596 336 ARG A O 1
ATOM 2692 N N . ALA A 1 337 ? 35.08722 86.93077 129.41938 1.000 24.64021 337 ALA A N 1
ATOM 2693 C CA . ALA A 1 337 ? 33.94475 86.03484 129.32273 1.000 26.21166 337 ALA A CA 1
ATOM 2694 C C . ALA A 1 337 ? 33.39022 85.76976 130.71850 1.000 31.40078 337 ALA A C 1
ATOM 2695 O O . ALA A 1 337 ? 34.16099 85.56912 131.66581 1.000 26.89199 337 ALA A O 1
ATOM 2697 N N . GLY A 1 338 ? 32.05947 85.75973 130.83899 1.000 27.09562 338 GLY A N 1
ATOM 2698 C CA . GLY A 1 338 ? 31.42717 85.47029 132.11098 1.000 27.29713 338 GLY A CA 1
ATOM 2699 C C . GLY A 1 338 ? 30.06208 84.84251 131.94927 1.000 30.10241 338 GLY A C 1
ATOM 2700 O O . GLY A 1 338 ? 29.33001 85.12333 130.99265 1.000 28.24700 338 GLY A O 1
ATOM 2701 N N . LYS A 1 339 ? 29.72732 83.97209 132.89451 1.000 30.73323 339 LYS A N 1
ATOM 2702 C CA . LYS A 1 339 ? 28.38072 83.46609 133.08438 1.000 32.55191 339 LYS A CA 1
ATOM 2703 C C . LYS A 1 339 ? 27.74655 84.20363 134.25298 1.000 32.37376 339 LYS A C 1
ATOM 2704 O O . LYS A 1 339 ? 28.43829 84.79169 135.08659 1.000 33.88642 339 LYS A O 1
ATOM 2710 N N . ALA A 1 340 ? 26.41386 84.19048 134.28913 1.000 34.17058 340 ALA A N 1
ATOM 2711 C CA . ALA A 1 340 ? 25.64020 84.76432 135.40028 1.000 38.39183 340 ALA A CA 1
ATOM 2712 C C . ALA A 1 340 ? 25.86824 86.26937 135.52414 1.000 39.02724 340 ALA A C 1
ATOM 2713 O O . ALA A 1 340 ? 25.98770 86.81415 136.62386 1.000 39.61448 340 ALA A O 1
ATOM 2715 N N . LEU A 1 341 ? 25.94743 86.94264 134.38997 1.000 38.39070 341 LEU A N 1
ATOM 2716 C CA . LEU A 1 341 ? 25.98913 88.39156 134.34359 1.000 39.01563 341 LEU A CA 1
ATOM 2717 C C . LEU A 1 341 ? 24.58899 88.90916 133.99783 1.000 41.12668 341 LEU A C 1
ATOM 2718 O O . LEU A 1 341 ? 23.60681 88.15447 134.03597 1.000 39.59097 341 LEU A O 1
ATOM 2723 N N . ASN A 1 342 ? 24.49728 90.17922 133.60877 1.000 41.43794 342 ASN A N 1
ATOM 2724 C CA . ASN A 1 342 ? 23.23538 90.88022 133.41101 1.000 40.44541 342 ASN A CA 1
ATOM 2725 C C . ASN A 1 342 ? 22.61853 90.70810 132.02496 1.000 40.70141 342 ASN A C 1
ATOM 2726 O O . ASN A 1 342 ? 21.50363 91.19521 131.80791 1.000 42.45655 342 ASN A O 1
ATOM 2731 N N . GLU A 1 343 ? 23.30208 90.07831 131.07008 1.000 39.25783 343 GLU A N 1
ATOM 2732 C CA . GLU A 1 343 ? 22.75175 89.98477 129.71852 1.000 36.86642 343 GLU A CA 1
ATOM 2733 C C . GLU A 1 343 ? 23.51114 88.92431 128.94290 1.000 35.67853 343 GLU A C 1
ATOM 2734 O O . GLU A 1 343 ? 24.59248 88.49260 129.34308 1.000 35.17679 343 GLU A O 1
ATOM 2740 N N . GLY A 1 344 ? 22.92907 88.51598 127.81583 1.000 35.73993 344 GLY A N 1
ATOM 2741 C CA . GLY A 1 344 ? 23.58720 87.62115 126.88578 1.000 33.61938 344 GLY A CA 1
ATOM 2742 C C . GLY A 1 344 ? 24.03897 88.39671 125.66358 1.000 36.16943 344 GLY A C 1
ATOM 2743 O O . GLY A 1 344 ? 23.25530 89.12557 125.04933 1.000 37.98844 344 GLY A O 1
ATOM 2744 N N . LYS A 1 345 ? 25.30954 88.22049 125.31132 1.000 35.55613 345 LYS A N 1
ATOM 2745 C CA . LYS A 1 345 ? 25.95908 89.06554 124.31790 1.000 30.21530 345 LYS A CA 1
ATOM 2746 C C . LYS A 1 345 ? 27.30437 88.48013 123.92635 1.000 29.95093 345 LYS A C 1
ATOM 2747 O O . LYS A 1 345 ? 28.09473 88.08693 124.79604 1.000 27.30472 345 LYS A O 1
ATOM 2753 N N . VAL A 1 346 ? 27.60264 88.44437 122.63439 1.000 30.26400 346 VAL A N 1
ATOM 2754 C CA . VAL A 1 346 ? 28.96990 88.26366 122.17140 1.000 25.97946 346 VAL A CA 1
ATOM 2755 C C . VAL A 1 346 ? 29.30053 89.43490 121.26461 1.000 29.36106 346 VAL A C 1
ATOM 2756 O O . VAL A 1 346 ? 28.56552 89.71386 120.30696 1.000 28.52734 346 VAL A O 1
ATOM 2760 N N . GLU A 1 347 ? 30.42119 90.09537 121.54239 1.000 25.16203 347 GLU A N 1
ATOM 2761 C CA . GLU A 1 347 ? 30.64867 91.41382 120.97910 1.000 28.49546 347 GLU A CA 1
ATOM 2762 C C . GLU A 1 347 ? 32.14161 91.66562 120.81234 1.000 26.85974 347 GLU A C 1
ATOM 2763 O O . GLU A 1 347 ? 32.95588 91.24058 121.64472 1.000 23.87458 347 GLU A O 1
ATOM 2769 N N . ILE A 1 348 ? 32.48097 92.38892 119.74186 1.000 22.37998 348 ILE A N 1
ATOM 2770 C CA . ILE A 1 348 ? 33.83286 92.87026 119.47114 1.000 21.65532 348 ILE A CA 1
ATOM 2771 C C . ILE A 1 348 ? 33.82391 94.38282 119.60463 1.000 21.66976 348 ILE A C 1
ATOM 2772 O O . ILE A 1 348 ? 32.97974 95.05239 119.00609 1.000 20.29933 348 ILE A O 1
ATOM 2777 N N . ARG A 1 349 ? 34.78317 94.93540 120.33607 1.000 22.29333 349 ARG A N 1
ATOM 2778 C CA . ARG A 1 349 ? 34.84271 96.38425 120.51611 1.000 21.72056 349 ARG A CA 1
ATOM 2779 C C . ARG A 1 349 ? 36.25559 96.84565 120.21890 1.000 22.19047 349 ARG A C 1
ATOM 2780 O O . ARG A 1 349 ? 37.21064 96.36965 120.83990 1.000 22.08332 349 ARG A O 1
ATOM 2788 N N . ILE A 1 350 ? 36.38916 97.77559 119.28607 1.000 21.41499 350 ILE A N 1
ATOM 2789 C CA . ILE A 1 350 ? 37.68921 98.27233 118.87756 1.000 22.29249 350 ILE A CA 1
ATOM 2790 C C . ILE A 1 350 ? 37.67264 99.78204 119.04547 1.000 22.53534 350 ILE A C 1
ATOM 2791 O O . ILE A 1 350 ? 36.79358 100.45257 118.50137 1.000 23.25748 350 ILE A O 1
ATOM 2796 N N . GLN A 1 351 ? 38.59675 100.30815 119.84333 1.000 20.70884 351 GLN A N 1
ATOM 2797 C CA . GLN A 1 351 ? 38.71039 101.74217 120.05861 1.000 23.75075 351 GLN A CA 1
ATOM 2798 C C . GLN A 1 351 ? 39.90724 102.27635 119.28821 1.000 23.55195 351 GLN A C 1
ATOM 2799 O O . GLN A 1 351 ? 41.00873 101.72055 119.37825 1.000 22.84967 351 GLN A O 1
ATOM 2805 N N . PHE A 1 352 ? 39.69681 103.35730 118.54866 1.000 18.43619 352 PHE A N 1
ATOM 2806 C CA . PHE A 1 352 ? 40.75822 103.93010 117.73566 1.000 25.28673 352 PHE A CA 1
ATOM 2807 C C . PHE A 1 352 ? 41.44448 105.08733 118.45389 1.000 24.71674 352 PHE A C 1
ATOM 2808 O O . PHE A 1 352 ? 40.92449 105.65445 119.41647 1.000 22.71462 352 PHE A O 1
ATOM 2816 N N . ARG A 1 353 ? 42.64735 105.40850 117.99180 1.000 28.51782 353 ARG A N 1
ATOM 2817 C CA . ARG A 1 353 ? 43.45401 106.43651 118.63917 1.000 30.14742 353 ARG A CA 1
ATOM 2818 C C . ARG A 1 353 ? 42.96292 107.82800 118.27989 1.000 33.29145 353 ARG A C 1
ATOM 2819 O O . ARG A 1 353 ? 42.36102 108.04723 117.22923 1.000 37.04324 353 ARG A O 1
ATOM 2827 N N . ARG A 1 354 ? 43.23585 108.77129 119.16697 1.000 38.45485 354 ARG A N 1
ATOM 2828 C CA . ARG A 1 354 ? 43.08439 110.18953 118.88982 1.000 44.08361 354 ARG A CA 1
ATOM 2829 C C . ARG A 1 354 ? 44.46144 110.81883 118.69262 1.000 52.24381 354 ARG A C 1
ATOM 2830 O O . ARG A 1 354 ? 45.45739 110.36040 119.26121 1.000 52.81230 354 ARG A O 1
ATOM 2838 N N . VAL A 1 355 ? 44.51951 111.87077 117.87074 1.000 53.88688 355 VAL A N 1
ATOM 2839 C CA . VAL A 1 355 ? 45.69148 112.74323 117.86616 1.000 51.13870 355 VAL A CA 1
ATOM 2840 C C . VAL A 1 355 ? 45.73431 113.50942 119.18411 1.000 54.61713 355 VAL A C 1
ATOM 2841 O O . VAL A 1 355 ? 44.69426 113.77993 119.80394 1.000 57.10020 355 VAL A O 1
ATOM 2845 N N . ALA A 1 356 ? 46.94289 113.85355 119.63575 1.000 53.94858 356 ALA A N 1
ATOM 2846 C CA . ALA A 1 356 ? 47.06438 114.43232 120.97174 1.000 56.55866 356 ALA A CA 1
ATOM 2847 C C . ALA A 1 356 ? 46.81224 115.93743 120.98766 1.000 56.58571 356 ALA A C 1
ATOM 2848 O O . ALA A 1 356 ? 46.37831 116.47957 122.01796 1.000 53.23577 356 ALA A O 1
ATOM 2850 N N . SER A 1 357 ? 47.07465 116.62157 119.86995 1.000 54.71039 357 SER A N 1
ATOM 2851 C CA . SER A 1 357 ? 46.99366 118.07325 119.81119 1.000 49.21091 357 SER A CA 1
ATOM 2852 C C . SER A 1 357 ? 46.47752 118.49959 118.44764 1.000 49.13874 357 SER A C 1
ATOM 2853 O O . SER A 1 357 ? 46.65635 117.79243 117.44763 1.000 48.87400 357 SER A O 1
ATOM 2856 N N . GLY A 1 358 ? 45.84461 119.66740 118.41580 1.000 44.76469 358 GLY A N 1
ATOM 2857 C CA . GLY A 1 358 ? 45.35263 120.25812 117.18452 1.000 43.70669 358 GLY A CA 1
ATOM 2858 C C . GLY A 1 358 ? 43.84859 120.45114 117.20198 1.000 41.00958 358 GLY A C 1
ATOM 2859 O O . GLY A 1 358 ? 43.16756 120.18735 118.19469 1.000 40.00077 358 GLY A O 1
ATOM 2860 N N . MET A 1 359 ? 43.33294 120.89201 116.04501 1.000 39.58561 359 MET A N 1
ATOM 2861 C CA . MET A 1 359 ? 41.95871 121.38206 115.98070 1.000 40.04998 359 MET A CA 1
ATOM 2862 C C . MET A 1 359 ? 40.91282 120.27603 116.08292 1.000 40.95024 359 MET A C 1
ATOM 2863 O O . MET A 1 359 ? 39.83415 120.48740 116.65994 1.000 45.70217 359 MET A O 1
ATOM 2868 N N . PHE A 1 360 ? 41.15259 119.10660 115.53617 1.000 36.07725 360 PHE A N 1
ATOM 2869 C CA . PHE A 1 360 ? 40.00274 118.22675 115.66732 1.000 37.28231 360 PHE A CA 1
ATOM 2870 C C . PHE A 1 360 ? 40.36980 117.07309 116.57394 1.000 39.23268 360 PHE A C 1
ATOM 2871 O O . PHE A 1 360 ? 40.22696 115.90600 116.19734 1.000 40.44263 360 PHE A O 1
ATOM 2879 N N . THR A 1 361 ? 40.85467 117.41245 117.78243 1.000 37.30707 361 THR A N 1
ATOM 2880 C CA . THR A 1 361 ? 41.23569 116.42494 118.77691 1.000 40.42282 361 THR A CA 1
ATOM 2881 C C . THR A 1 361 ? 40.48420 116.57601 120.09262 1.000 41.19402 361 THR A C 1
ATOM 2882 O O . THR A 1 361 ? 40.54487 115.67033 120.92697 1.000 41.87456 361 THR A 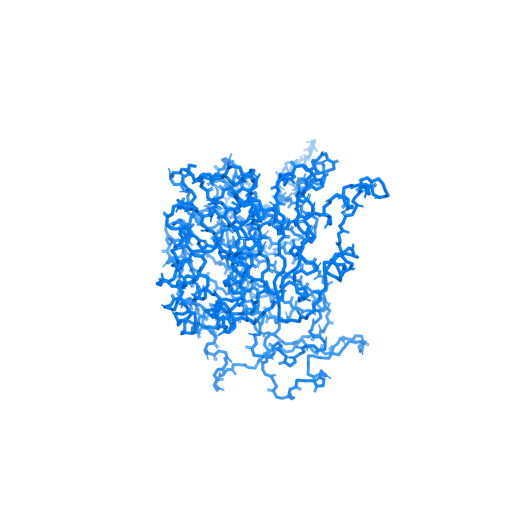O 1
ATOM 2886 N N . ASP A 1 362 ? 39.77009 117.67969 120.29108 1.000 41.04974 362 ASP A N 1
ATOM 2887 C CA . ASP A 1 362 ? 38.90477 117.89557 121.43921 1.000 39.22632 362 ASP A CA 1
ATOM 2888 C C . ASP A 1 362 ? 37.62730 117.08779 121.27534 1.000 41.37151 362 ASP A C 1
ATOM 2889 O O . ASP A 1 362 ? 36.52698 117.60840 121.48668 1.000 43.91490 362 ASP A O 1
ATOM 2894 N N . ILE A 1 363 ? 37.76673 115.81419 120.92133 1.000 39.98153 363 ILE A N 1
ATOM 2895 C CA . ILE A 1 363 ? 36.71268 115.04353 120.26864 1.000 34.76853 363 ILE A CA 1
ATOM 2896 C C . ILE A 1 363 ? 36.88927 113.59306 120.69326 1.000 31.73511 363 ILE A C 1
ATOM 2897 O O . ILE A 1 363 ? 38.02506 113.13543 120.83998 1.000 34.10903 363 ILE A O 1
ATOM 2902 N N . PRO A 1 364 ? 35.82594 112.83662 120.91360 1.000 31.62300 364 PRO A N 1
ATOM 2903 C CA . PRO A 1 364 ? 36.00151 111.46327 121.40975 1.000 32.14346 364 PRO A CA 1
ATOM 2904 C C . PRO A 1 364 ? 36.57917 110.51634 120.36014 1.000 31.59518 364 PRO A C 1
ATOM 2905 O O . PRO A 1 364 ? 36.46117 110.72671 119.15087 1.000 28.40260 364 PRO A O 1
ATOM 2909 N N . ASN A 1 365 ? 37.24039 109.47380 120.85925 1.000 30.79765 365 ASN A N 1
ATOM 2910 C CA . ASN A 1 365 ? 37.78746 108.42185 120.01386 1.000 29.23003 365 ASN A CA 1
ATOM 2911 C C . ASN A 1 365 ? 36.69972 107.77427 119.17323 1.000 26.89283 365 ASN A C 1
ATOM 2912 O O . ASN A 1 365 ? 35.60274 107.48873 119.66149 1.000 27.40823 365 ASN A O 1
ATOM 2917 N N . ASN A 1 366 ? 37.01308 107.53889 117.90020 1.000 22.48470 366 ASN A N 1
ATOM 2918 C CA . ASN A 1 366 ? 36.21524 106.61876 117.11155 1.000 23.33724 366 ASN A CA 1
ATOM 2919 C C . ASN A 1 366 ? 36.26585 105.22736 117.70898 1.000 23.13510 366 ASN A C 1
ATOM 2920 O O . ASN A 1 366 ? 37.23795 104.82759 118.35326 1.000 21.70821 366 ASN A O 1
ATOM 2925 N N . GLU A 1 367 ? 35.21399 104.47540 117.43924 1.000 24.98064 367 GLU A N 1
ATOM 2926 C CA . GLU A 1 367 ? 34.98937 103.20005 118.07853 1.000 23.83352 367 GLU A CA 1
ATOM 2927 C C . GLU A 1 367 ? 34.17901 102.36062 117.11443 1.000 22.56475 367 GLU A C 1
ATOM 2928 O O . GLU A 1 367 ? 33.30980 102.88003 116.41446 1.000 24.08436 367 GLU A O 1
ATOM 2934 N N . LEU A 1 368 ? 34.48779 101.07153 117.05854 1.000 23.28553 368 LEU A N 1
ATOM 2935 C CA . LEU A 1 368 ? 33.77813 100.13429 116.20626 1.000 23.22866 368 LEU A CA 1
ATOM 2936 C C . LEU A 1 368 ? 33.31452 98.98320 117.07399 1.000 23.25817 368 LEU A C 1
ATOM 2937 O O . LEU A 1 368 ? 34.12875 98.37712 117.77839 1.000 23.35286 368 LEU A O 1
ATOM 2942 N N . VAL A 1 369 ? 32.01757 98.68341 117.02003 1.000 22.53361 369 VAL A N 1
ATOM 2943 C CA . VAL A 1 369 ? 31.42155 97.56731 117.73846 1.000 22.00971 369 VAL A CA 1
ATOM 2944 C C . VAL A 1 369 ? 30.77975 96.62958 116.72707 1.000 25.46455 369 VAL A C 1
ATOM 2945 O O . VAL A 1 369 ? 29.99465 97.06533 115.87815 1.000 27.99249 369 VAL A O 1
ATOM 2949 N N . ILE A 1 370 ? 31.11559 95.34992 116.81305 1.000 24.26113 370 ILE A N 1
ATOM 2950 C CA . ILE A 1 370 ? 30.52678 94.30784 115.97854 1.000 26.44842 370 ILE A CA 1
ATOM 2951 C C . ILE A 1 370 ? 29.78454 93.35762 116.90950 1.000 28.28225 370 ILE A C 1
ATOM 2952 O O . ILE A 1 370 ? 30.41688 92.64002 117.69344 1.000 26.51940 370 ILE A O 1
ATOM 2957 N N . ARG A 1 371 ? 28.44863 93.36184 116.86354 1.000 29.26628 371 ARG A N 1
ATOM 2958 C CA . ARG A 1 371 ? 27.67236 92.42017 117.66179 1.000 29.73315 371 ARG A CA 1
ATOM 2959 C C . ARG A 1 371 ? 27.50874 91.12040 116.89235 1.000 28.80111 371 ARG A C 1
ATOM 2960 O O . ARG A 1 371 ? 26.90345 91.10039 115.81679 1.000 29.16418 371 ARG A O 1
ATOM 2968 N N . ILE A 1 372 ? 28.02217 90.03352 117.45880 1.000 28.13841 372 ILE A N 1
ATOM 2969 C CA . ILE A 1 372 ? 27.83798 88.73627 116.82585 1.000 29.53130 372 ILE A CA 1
ATOM 2970 C C . ILE A 1 372 ? 26.47679 88.16165 117.17256 1.000 31.13697 372 ILE A C 1
ATOM 2971 O O . ILE A 1 372 ? 25.80105 87.57271 116.32096 1.000 34.06997 372 ILE A O 1
ATOM 2976 N N . GLN A 1 373 ? 26.04124 88.35205 118.41265 1.000 32.12804 373 GLN A N 1
ATOM 2977 C CA . GLN A 1 373 ? 24.75646 87.85168 118.86975 1.000 35.14081 373 GLN A CA 1
ATOM 2978 C C . GLN A 1 373 ? 24.40925 88.57962 120.15512 1.000 35.59489 373 GLN A C 1
ATOM 2979 O O . GLN A 1 373 ? 25.31388 88.93063 120.91748 1.000 33.56958 373 GLN A O 1
ATOM 2985 N N . PRO A 1 374 ? 23.11508 88.82237 120.43121 1.000 37.99088 374 PRO A N 1
ATOM 2986 C CA . PRO A 1 374 ? 21.94524 88.42829 119.63473 1.000 37.97417 374 PRO A CA 1
ATOM 2987 C C . PRO A 1 374 ? 21.68799 89.16458 118.31673 1.000 45.53506 374 PRO A C 1
ATOM 2988 O O . PRO A 1 374 ? 21.47020 88.48643 117.31287 1.000 55.46130 374 PRO A O 1
ATOM 2992 N N . ASN A 1 375 ? 21.65484 90.48947 118.27296 1.000 41.76449 375 ASN A N 1
ATOM 2993 C CA . ASN A 1 375 ? 21.12143 91.14842 117.08171 1.000 43.35022 375 ASN A CA 1
ATOM 2994 C C . ASN A 1 375 ? 22.27892 91.60649 116.20541 1.000 44.24551 375 ASN A C 1
ATOM 2995 O O . ASN A 1 375 ? 22.67612 92.76620 116.23448 1.000 41.96723 375 ASN A O 1
ATOM 3000 N N . GLU A 1 376 ? 22.81963 90.66329 115.41887 1.000 41.62481 376 GLU A N 1
ATOM 3001 C CA . GLU A 1 376 ? 23.85312 90.91234 114.41123 1.000 42.67782 376 GLU A CA 1
ATOM 3002 C C . GLU A 1 376 ? 23.84886 92.35095 113.90786 1.000 43.72769 376 GLU A C 1
ATOM 3003 O O . GLU A 1 376 ? 22.88936 92.77619 113.25323 1.000 49.51342 376 GLU A O 1
ATOM 3009 N N . ALA A 1 377 ? 24.90454 93.10639 114.20922 1.000 36.48290 377 ALA A N 1
ATOM 3010 C CA . ALA A 1 377 ? 24.94946 94.51288 113.84008 1.000 39.21469 377 ALA A CA 1
ATOM 3011 C C . ALA A 1 377 ? 26.38611 95.00996 113.87741 1.000 37.95336 377 ALA A C 1
ATOM 3012 O O . ALA A 1 377 ? 27.26444 94.39708 114.49431 1.000 32.70644 377 ALA A O 1
ATOM 3014 N N . ILE A 1 378 ? 26.60786 96.14029 113.20679 1.000 38.31209 378 ILE A N 1
ATOM 3015 C CA . ILE A 1 378 ? 27.86200 96.87528 113.28418 1.000 34.73557 378 ILE A CA 1
ATOM 3016 C C . ILE A 1 378 ? 27.54089 98.32356 113.62164 1.000 34.11163 378 ILE A C 1
ATOM 3017 O O . ILE A 1 378 ? 26.64118 98.91392 113.01809 1.000 38.22072 378 ILE A O 1
ATOM 3022 N N . TYR A 1 379 ? 28.24977 98.88626 114.60019 1.000 29.05545 379 TYR A N 1
ATOM 3023 C CA . TYR A 1 379 ? 28.05729 100.27251 115.01199 1.000 31.06579 379 TYR A CA 1
ATOM 3024 C C . TYR A 1 379 ? 29.38543 101.00797 114.95323 1.000 30.14453 379 TYR A C 1
ATOM 3025 O O . TYR A 1 379 ? 30.42074 100.46636 115.35345 1.000 28.09488 379 TYR A O 1
ATOM 3034 N N . LEU A 1 380 ? 29.35491 102.24293 114.46178 1.000 27.85428 380 LEU A N 1
ATOM 3035 C CA . LEU A 1 380 ? 30.54100 103.08790 114.39092 1.000 27.91373 380 LEU A CA 1
ATOM 3036 C C . LEU A 1 380 ? 30.25163 104.38763 115.12002 1.000 31.24981 380 LEU A C 1
ATOM 3037 O O . LEU A 1 380 ? 29.29770 105.09701 114.78202 1.000 31.24941 380 LEU A O 1
ATOM 3042 N N . LYS A 1 381 ? 31.06455 104.68952 116.11889 1.000 27.49935 381 LYS A N 1
ATOM 3043 C CA . LYS A 1 381 ? 31.00887 105.98125 116.77025 1.000 26.29793 381 LYS A CA 1
ATOM 3044 C C . LYS A 1 381 ? 31.78937 106.96872 115.91023 1.000 28.62165 381 LYS A C 1
ATOM 3045 O O . LYS A 1 381 ? 32.98761 106.77091 115.66342 1.000 25.02559 381 LYS A O 1
ATOM 3051 N N . CYS A 1 382 ? 31.11361 108.00823 115.42585 1.000 28.19767 382 CYS A N 1
ATOM 3052 C CA . CYS A 1 382 ? 31.71647 108.94862 114.48971 1.000 29.72996 382 CYS A CA 1
ATOM 3053 C C . CYS A 1 382 ? 31.55278 110.37077 115.00150 1.000 31.21927 382 CYS A C 1
ATOM 3054 O O . CYS A 1 382 ? 30.83078 110.63976 115.96761 1.000 31.53659 382 CYS A O 1
ATOM 3057 N N . ASN A 1 383 ? 32.22838 111.28170 114.31820 1.000 27.72363 383 ASN A N 1
ATOM 3058 C CA . ASN A 1 383 ? 32.25570 112.68741 114.66962 1.000 29.57418 383 ASN A CA 1
ATOM 3059 C C . ASN A 1 383 ? 31.82740 113.50278 113.46960 1.000 28.94367 383 ASN A C 1
ATOM 3060 O O . ASN A 1 383 ? 32.09098 113.13440 112.32392 1.000 27.95914 383 ASN A O 1
ATOM 3065 N N . ALA A 1 384 ? 31.15822 114.61157 113.73997 1.000 31.44706 384 ALA A N 1
ATOM 3066 C CA . ALA A 1 384 ? 30.66051 115.42971 112.64855 1.000 32.90422 384 ALA A CA 1
ATOM 3067 C C . ALA A 1 384 ? 30.35075 116.80484 113.19635 1.000 34.75537 384 ALA A C 1
ATOM 3068 O O . ALA A 1 384 ? 30.01879 116.95992 114.37556 1.000 35.71393 384 ALA A O 1
ATOM 3070 N N . LYS A 1 385 ? 30.48778 117.79756 112.32981 1.000 33.45693 385 LYS A N 1
ATOM 3071 C CA . LYS A 1 385 ? 30.08453 119.14641 112.67713 1.000 37.42633 385 LYS A CA 1
ATOM 3072 C C . LYS A 1 385 ? 28.58168 119.20996 112.94231 1.000 38.13262 385 LYS A C 1
ATOM 3073 O O . LYS A 1 385 ? 27.77532 118.61107 112.22642 1.000 39.26755 385 LYS A O 1
ATOM 3079 N N . THR A 1 386 ? 28.21240 119.93187 113.98666 1.000 38.96853 386 THR A N 1
ATOM 3080 C CA . THR A 1 386 ? 26.80897 120.24469 114.21573 1.000 44.34062 386 THR A CA 1
ATOM 3081 C C . THR A 1 386 ? 26.23113 121.00193 113.02304 1.000 42.99948 386 THR A C 1
ATOM 3082 O O . THR A 1 386 ? 26.81620 122.00524 112.58720 1.000 40.68387 386 THR A O 1
ATOM 3086 N N . PRO A 1 387 ? 25.09681 120.56684 112.48038 1.000 44.20477 387 PRO A N 1
ATOM 3087 C CA . PRO A 1 387 ? 24.51663 121.24796 111.31394 1.000 46.61548 387 PRO A CA 1
ATOM 3088 C C . PRO A 1 387 ? 24.20697 122.70886 111.59985 1.000 48.07257 387 PRO A C 1
ATOM 3089 O O . PRO A 1 387 ? 23.75708 123.06296 112.69300 1.000 46.15800 387 PRO A O 1
ATOM 3093 N N . GLY A 1 388 ? 24.45746 123.55886 110.59820 1.000 44.32372 388 GLY A N 1
ATOM 3094 C CA . GLY A 1 388 ? 24.03139 124.94493 110.65315 1.000 42.35758 388 GLY A CA 1
ATOM 3095 C C . GLY A 1 388 ? 25.06985 125.94087 111.12427 1.000 42.40636 388 GLY A C 1
ATOM 3096 O O . GLY A 1 388 ? 26.26020 125.76873 110.86273 1.000 44.80665 388 GLY A O 1
ATOM 3097 N N . LEU A 1 389 ? 24.62911 127.01073 111.79203 1.000 42.85385 389 LEU A N 1
ATOM 3098 C CA . LEU A 1 389 ? 25.56661 128.02173 112.27854 1.000 40.31377 389 LEU A CA 1
ATOM 3099 C C . LEU A 1 389 ? 26.55659 127.42611 113.26620 1.000 42.04191 389 LEU A C 1
ATOM 3100 O O . LEU A 1 389 ? 27.73581 127.79184 113.27646 1.000 42.98851 389 LEU A O 1
ATOM 3105 N N . ALA A 1 390 ? 26.08121 126.53392 114.12609 1.000 42.41200 390 ALA A N 1
ATOM 3106 C CA . ALA A 1 390 ? 26.90225 126.00581 115.19748 1.000 43.12103 390 ALA A CA 1
ATOM 3107 C C . ALA A 1 390 ? 28.17257 125.38948 114.64123 1.000 47.94213 390 ALA A C 1
ATOM 3108 O O . ALA A 1 390 ? 28.15635 124.70397 113.61532 1.000 45.14546 390 ALA A O 1
ATOM 3110 N N . ASN A 1 391 ? 29.28375 125.64261 115.32338 1.000 49.28376 391 ASN A N 1
ATOM 3111 C CA . ASN A 1 391 ? 30.54564 125.04088 114.91794 1.000 50.00930 391 ASN A CA 1
ATOM 3112 C C . ASN A 1 391 ? 31.13145 124.18497 116.03282 1.000 54.23784 391 ASN A C 1
ATOM 3113 O O . ASN A 1 391 ? 32.24087 124.44287 116.51179 1.000 61.56071 391 ASN A O 1
ATOM 3118 N N . GLU A 1 392 ? 30.38806 123.18292 116.46961 1.000 47.19397 392 GLU A N 1
ATOM 3119 C CA . GLU A 1 392 ? 30.85419 122.26121 117.48746 1.000 45.56944 392 GLU A CA 1
ATOM 3120 C C . GLU A 1 392 ? 30.76047 120.84371 116.94721 1.000 44.02270 392 GLU A C 1
ATOM 3121 O O . GLU A 1 392 ? 30.09450 120.57797 115.93905 1.000 40.82816 392 GLU A O 1
ATOM 3127 N N . ASN A 1 393 ? 31.45197 119.93428 117.61473 1.000 41.06005 393 ASN A N 1
ATOM 3128 C CA . ASN A 1 393 ? 31.36788 118.53511 117.25636 1.000 36.34299 393 ASN A CA 1
ATOM 3129 C C . ASN A 1 393 ? 30.16263 117.90944 117.93133 1.000 36.00427 393 ASN A C 1
ATOM 3130 O O . ASN A 1 393 ? 29.84919 118.21561 119.08088 1.000 36.35131 393 ASN A O 1
ATOM 3135 N N . GLN A 1 394 ? 29.49097 117.02880 117.22111 1.000 35.99591 394 GLN A N 1
ATOM 3136 C CA . GLN A 1 394 ? 28.62677 116.08594 117.88605 1.000 36.83595 394 GLN A CA 1
ATOM 3137 C C . GLN A 1 394 ? 28.97207 114.69470 117.40755 1.000 36.22047 394 GLN A C 1
ATOM 3138 O O . GLN A 1 394 ? 29.35249 114.49206 116.24923 1.000 34.55005 394 GLN A O 1
ATOM 3144 N N . THR A 1 395 ? 28.88915 113.75382 118.32993 1.000 37.73663 395 THR A N 1
ATOM 3145 C CA . THR A 1 395 ? 29.24174 112.38908 118.04063 1.000 36.82455 395 THR A CA 1
ATOM 3146 C C . THR A 1 395 ? 27.99631 111.65540 117.58660 1.000 37.70612 395 THR A C 1
ATOM 3147 O O . THR A 1 395 ? 26.91266 111.82420 118.14539 1.000 39.68648 395 THR A O 1
ATOM 3151 N N . THR A 1 396 ? 28.16533 110.86788 116.54180 1.000 37.88315 396 THR A N 1
ATOM 3152 C CA . THR A 1 396 ? 27.08484 110.21084 115.83874 1.000 40.67323 396 THR A CA 1
ATOM 3153 C C . THR A 1 396 ? 27.33755 108.71433 115.89352 1.000 38.90285 396 THR A C 1
ATOM 3154 O O . THR A 1 396 ? 28.46489 108.27029 115.65619 1.000 35.33300 396 THR A O 1
ATOM 3158 N N . GLU A 1 397 ? 26.30451 107.94869 116.23503 1.000 44.00380 397 GLU A N 1
ATOM 3159 C CA . GLU A 1 397 ? 26.33982 106.49480 116.14300 1.000 41.36222 397 GLU A CA 1
ATOM 3160 C C . GLU A 1 397 ? 25.74792 106.06779 114.80659 1.000 43.72174 397 GLU A C 1
ATOM 3161 O O . GLU A 1 397 ? 24.55734 106.27192 114.56528 1.000 46.78209 397 GLU A O 1
ATOM 3167 N N . LEU A 1 398 ? 26.56688 105.46929 113.94528 1.000 38.61059 398 LEU A N 1
ATOM 3168 C CA . LEU A 1 398 ? 26.08168 104.92410 112.68612 1.000 38.62755 398 LEU A CA 1
ATOM 3169 C C . LEU A 1 398 ? 25.65922 103.47533 112.88010 1.000 38.99291 398 LEU A C 1
ATOM 3170 O O . LEU A 1 398 ? 26.42544 102.66523 113.40514 1.000 34.97059 398 LEU A O 1
ATOM 3175 N N . ASP A 1 399 ? 24.43337 103.16830 112.46577 1.000 49.59596 399 ASP A N 1
ATOM 3176 C CA . ASP A 1 399 ? 23.82098 101.85298 112.61046 1.000 48.15902 399 ASP A CA 1
ATOM 3177 C C . ASP A 1 399 ? 23.88256 101.11862 111.28021 1.000 48.54641 399 ASP A C 1
ATOM 3178 O O . ASP A 1 399 ? 23.26609 101.54765 110.30168 1.000 50.13912 399 ASP A O 1
ATOM 3183 N N . LEU A 1 400 ? 24.58980 100.00435 111.24696 1.000 47.29160 400 LEU A N 1
ATOM 3184 C CA . LEU A 1 400 ? 24.49913 99.07816 110.13059 1.000 51.11148 400 LEU A CA 1
ATOM 3185 C C . LEU A 1 400 ? 23.82288 97.80715 110.63930 1.000 55.16070 400 LEU A C 1
ATOM 3186 O O . LEU A 1 400 ? 24.43649 96.74601 110.78403 1.000 52.40532 400 LEU A O 1
ATOM 3191 N N . THR A 1 401 ? 22.54381 97.94246 110.97177 1.000 59.87905 401 THR A N 1
ATOM 3192 C CA . THR A 1 401 ? 21.78206 96.79821 111.44585 1.000 64.48392 401 THR A CA 1
ATOM 3193 C C . THR A 1 401 ? 21.58348 95.83522 110.28913 1.000 71.02477 401 THR A C 1
ATOM 3194 O O . THR A 1 401 ? 21.11146 96.22093 109.21377 1.000 71.87699 401 THR A O 1
ATOM 3198 N N . TYR A 1 402 ? 21.98493 94.58721 110.49745 1.000 68.95831 402 TYR A N 1
ATOM 3199 C CA . TYR A 1 402 ? 21.90235 93.61211 109.42587 1.000 72.77803 402 TYR A CA 1
ATOM 3200 C C . TYR A 1 402 ? 20.51222 93.00824 109.28350 1.000 80.31878 402 TYR A C 1
ATOM 3201 O O . TYR A 1 402 ? 20.25974 92.31687 108.29144 1.000 82.27946 402 TYR A O 1
ATOM 3210 N N . SER A 1 403 ? 19.60784 93.27129 110.23534 1.000 82.45671 403 SER A N 1
ATOM 3211 C CA . SER A 1 403 ? 18.21938 92.83961 110.09991 1.000 82.83845 403 SER A CA 1
ATOM 3212 C C . SER A 1 403 ? 17.58150 93.38862 108.82980 1.000 86.43139 403 SER A C 1
ATOM 3213 O O . SER A 1 403 ? 16.71372 92.73089 108.24699 1.000 88.71800 403 SER A O 1
ATOM 3216 N N . GLU A 1 404 ? 17.98534 94.58703 108.39376 1.000 84.75331 404 GLU A N 1
ATOM 3217 C CA . GLU A 1 404 ? 17.61144 95.09843 107.07908 1.000 85.70914 404 GLU A CA 1
ATOM 3218 C C . GLU A 1 404 ? 17.66481 93.99406 106.02995 1.000 85.58434 404 GLU A C 1
ATOM 3219 O O . GLU A 1 404 ? 16.63206 93.54651 105.52282 1.000 88.37668 404 GLU A O 1
ATOM 3225 N N . ARG A 1 405 ? 18.86866 93.51698 105.74008 1.000 82.54432 405 ARG A N 1
ATOM 3226 C CA . ARG A 1 405 ? 19.08188 92.59338 104.63575 1.000 86.33172 405 ARG A CA 1
ATOM 3227 C C . ARG A 1 405 ? 18.69185 91.15409 104.95838 1.000 86.30040 405 ARG A C 1
ATOM 3228 O O . ARG A 1 405 ? 18.45780 90.36848 104.03294 1.000 85.43833 405 ARG A O 1
ATOM 3236 N N . TYR A 1 406 ? 18.61074 90.78481 106.23827 1.000 86.71454 406 TYR A N 1
ATOM 3237 C CA . TYR A 1 406 ? 18.42560 89.37512 106.57250 1.000 84.07542 406 TYR A CA 1
ATOM 3238 C C . TYR A 1 406 ? 16.96995 88.94208 106.46062 1.000 86.99663 406 TYR A C 1
ATOM 3239 O O . TYR A 1 406 ? 16.70410 87.75566 106.23931 1.000 83.71475 406 TYR A O 1
ATOM 3248 N N . LYS A 1 407 ? 16.01802 89.87246 106.59709 1.000 89.91686 407 LYS A N 1
ATOM 3249 C CA . LYS A 1 407 ? 14.62055 89.54183 106.33126 1.000 90.01712 407 LYS A CA 1
ATOM 3250 C C . LYS A 1 407 ? 14.38970 89.15960 104.87148 1.000 89.31900 407 LYS A C 1
ATOM 3251 O O . LYS A 1 407 ? 13.29250 88.69924 104.53192 1.000 87.02350 407 LYS A O 1
ATOM 3257 N N . ASN A 1 408 ? 15.39966 89.33261 104.01317 1.000 88.38062 408 ASN A N 1
ATOM 3258 C CA . ASN A 1 408 ? 15.37909 88.97254 102.59963 1.000 83.20990 408 ASN A CA 1
ATOM 3259 C C . ASN A 1 408 ? 16.06792 87.64190 102.31715 1.000 82.34329 408 ASN A C 1
ATOM 3260 O O . ASN A 1 408 ? 15.62577 86.89712 101.43596 1.000 85.95757 408 ASN A O 1
ATOM 3265 N N . TYR A 1 409 ? 17.14314 87.32469 103.03319 1.000 79.98945 409 TYR A N 1
ATOM 3266 C CA . TYR A 1 409 ? 17.92652 86.12574 102.77110 1.000 72.61609 409 TYR A CA 1
ATOM 3267 C C . TYR A 1 409 ? 17.63369 85.03379 103.80349 1.000 63.78442 409 TYR A C 1
ATOM 3268 O O . TYR A 1 409 ? 17.01339 85.25953 104.84508 1.000 62.51224 409 TYR A O 1
ATOM 3277 N N . TRP A 1 410 ? 18.10421 83.83016 103.48784 1.000 59.01559 410 TRP A N 1
ATOM 3278 C CA . TRP A 1 410 ? 18.09021 82.69551 104.40477 1.000 53.73878 410 TRP A CA 1
ATOM 3279 C C . TRP A 1 410 ? 19.41511 82.68478 105.15786 1.000 50.70360 410 TRP A C 1
ATOM 3280 O O . TRP A 1 410 ? 20.47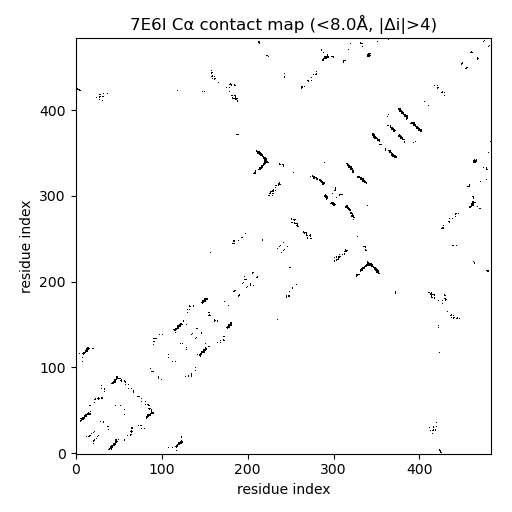525 82.50304 104.55203 1.000 48.68369 410 TRP A O 1
ATOM 3291 N N . ILE A 1 411 ? 19.35777 82.91697 106.46651 1.000 48.22452 411 ILE A N 1
ATOM 3292 C CA . ILE A 1 411 ? 20.54850 82.90443 107.31128 1.000 46.90490 411 ILE A CA 1
ATOM 3293 C C . ILE A 1 411 ? 20.62844 81.56518 108.03601 1.000 45.70316 411 ILE A C 1
ATOM 3294 O O . ILE A 1 411 ? 19.90412 81.33730 109.01462 1.000 45.69757 411 ILE A O 1
ATOM 3299 N N . PRO A 1 412 ? 21.49974 80.66435 107.59707 1.000 44.71100 412 PRO A N 1
ATOM 3300 C CA . PRO A 1 412 ? 21.61890 79.35786 108.24709 1.000 42.82775 412 PRO A CA 1
ATOM 3301 C C . PRO A 1 412 ? 22.12168 79.46508 109.67707 1.000 42.67695 412 PRO A C 1
ATOM 3302 O O . PRO A 1 412 ? 22.79243 80.42272 110.06401 1.000 42.65553 412 PRO A O 1
ATOM 3306 N N . GLU A 1 413 ? 21.79311 78.44145 110.46027 1.000 42.46553 413 GLU A N 1
ATOM 3307 C CA . GLU A 1 413 ? 22.42652 78.21958 111.74945 1.000 44.79783 413 GLU A CA 1
ATOM 3308 C C . GLU A 1 413 ? 23.87386 77.76372 111.56563 1.000 41.60568 413 GLU A C 1
ATOM 3309 O O . GLU A 1 413 ? 24.27104 77.28465 110.49787 1.000 36.64186 413 GLU A O 1
ATOM 3315 N N . ALA A 1 414 ? 24.65852 77.88929 112.64495 1.000 40.14705 414 ALA A N 1
ATOM 3316 C CA . ALA A 1 414 ? 26.07844 77.54986 112.58469 1.000 36.19618 414 ALA A CA 1
ATOM 3317 C C . ALA A 1 414 ? 26.29970 76.14871 112.01898 1.000 34.19038 414 ALA A C 1
ATOM 3318 O O . ALA A 1 414 ? 27.07596 75.95772 111.07556 1.000 32.22390 414 ALA A O 1
ATOM 3320 N N . TYR A 1 415 ? 25.61079 75.15443 112.57374 1.000 34.62484 415 TYR A N 1
ATOM 3321 C CA . TYR A 1 415 ? 25.84204 73.78790 112.13019 1.000 34.95844 415 TYR A CA 1
ATOM 3322 C C . TYR A 1 415 ? 25.36746 73.56175 110.70845 1.000 34.12374 415 TYR A C 1
ATOM 3323 O O . TYR A 1 415 ? 25.95422 72.74384 109.99219 1.000 33.76678 415 TYR A O 1
ATOM 3332 N N . GLU A 1 416 ? 24.30722 74.25176 110.28523 1.000 35.61695 416 GLU A N 1
ATOM 3333 C CA . GLU A 1 416 ? 23.89832 74.17367 108.88625 1.000 35.22294 416 GLU A CA 1
ATOM 3334 C C . GLU A 1 416 ? 25.00313 74.68593 107.97480 1.000 32.47518 416 GLU A C 1
ATOM 3335 O O . GLU A 1 416 ? 25.41071 74.00564 107.02612 1.000 34.88225 416 GLU A O 1
ATOM 3341 N N . SER A 1 417 ? 25.51934 75.87744 108.26797 1.000 32.22458 417 SER A N 1
ATOM 3342 C CA . SER A 1 417 ? 26.60373 76.43490 107.47391 1.000 30.59689 417 SER A CA 1
ATOM 3343 C C . SER A 1 417 ? 27.80778 75.50556 107.46410 1.000 32.89603 417 SER A C 1
ATOM 3344 O O . SER A 1 417 ? 28.44986 75.30892 106.42130 1.000 28.30133 417 SER A O 1
ATOM 3347 N N . LEU A 1 418 ? 28.11169 74.90245 108.61588 1.000 31.13193 418 LEU A N 1
ATOM 3348 C CA . LEU A 1 418 ? 29.34940 74.14752 108.74835 1.000 32.38713 418 LEU A CA 1
ATOM 3349 C C . LEU A 1 418 ? 29.26445 72.80585 108.03077 1.000 33.38427 418 LEU A C 1
ATOM 3350 O O . LEU A 1 418 ? 30.22989 72.38134 107.38357 1.000 33.50642 418 LEU A O 1
ATOM 3355 N N . ILE A 1 419 ? 28.12863 72.11703 108.14208 1.000 31.16543 419 ILE A N 1
ATOM 3356 C CA . ILE A 1 419 ? 27.96659 70.85100 107.43456 1.000 33.57630 419 ILE A CA 1
ATOM 3357 C C . ILE A 1 419 ? 28.02137 71.07990 105.93077 1.000 34.68582 419 ILE A C 1
ATOM 3358 O O . ILE A 1 419 ? 28.69691 70.34449 105.19363 1.000 33.38018 419 ILE A O 1
ATOM 3363 N N . ARG A 1 420 ? 27.31283 72.10711 105.45496 1.000 34.54496 420 ARG A N 1
ATOM 3364 C CA . ARG A 1 420 ? 27.44232 72.52705 104.06558 1.000 33.91894 420 ARG A CA 1
ATOM 3365 C C . ARG A 1 420 ? 28.90437 72.65115 103.65326 1.000 36.92310 420 ARG A C 1
ATOM 3366 O O . ARG A 1 420 ? 29.33028 72.05971 102.64968 1.000 37.57968 420 ARG A O 1
ATOM 3374 N N . ASP A 1 421 ? 29.69276 73.41232 104.42850 1.000 32.76764 421 ASP A N 1
ATOM 3375 C CA . ASP A 1 421 ? 31.09218 73.63850 104.07041 1.000 34.49556 421 ASP A CA 1
ATOM 3376 C C . ASP A 1 421 ? 31.86377 72.32768 103.98979 1.000 35.88690 421 ASP A C 1
ATOM 3377 O O . ASP A 1 421 ? 32.72820 72.15171 103.11514 1.000 31.96878 421 ASP A O 1
ATOM 3382 N N . ALA A 1 422 ? 31.57907 71.40551 104.91542 1.000 35.06014 422 ALA A N 1
ATOM 3383 C CA . ALA A 1 422 ? 32.19945 70.08589 104.87754 1.000 35.69158 422 ALA A CA 1
ATOM 3384 C C . ALA A 1 422 ? 31.81232 69.33594 103.60474 1.000 36.43305 422 ALA A C 1
ATOM 3385 O O . ALA A 1 422 ? 32.66855 68.74624 102.93207 1.000 33.71167 422 ALA A O 1
ATOM 3387 N N . LEU A 1 423 ? 30.51935 69.35526 103.25300 1.000 37.37857 423 LEU A N 1
ATOM 3388 C CA . LEU A 1 423 ? 30.08747 68.69041 102.02686 1.000 37.69985 423 LEU A CA 1
ATOM 3389 C C . LEU A 1 423 ? 30.84760 69.24173 100.82959 1.000 38.51375 423 LEU A C 1
ATOM 3390 O O . LEU A 1 423 ? 31.25823 68.48470 99.94360 1.000 37.69618 423 LEU A O 1
ATOM 3395 N N . LEU A 1 424 ? 31.10378 70.55302 100.82116 1.000 38.73600 424 LEU A N 1
ATOM 3396 C CA . LEU A 1 424 ? 31.86810 71.17723 99.74766 1.000 38.16129 424 LEU A CA 1
ATOM 3397 C C . LEU A 1 424 ? 33.37539 71.02065 99.91007 1.000 36.70782 424 LEU A C 1
ATOM 3398 O O . LEU A 1 424 ? 34.11593 71.44753 99.02252 1.000 39.27278 424 LEU A O 1
ATOM 3403 N N . GLY A 1 425 ? 33.85504 70.41072 100.99150 1.000 36.51412 425 GLY A N 1
ATOM 3404 C CA . GLY A 1 425 ? 35.28781 70.21267 101.15433 1.000 35.95103 425 GLY A CA 1
ATOM 3405 C C . GLY A 1 425 ? 36.09858 71.43828 101.55313 1.000 36.17096 425 GLY A C 1
ATOM 3406 O O . GLY A 1 425 ? 37.33002 71.42137 101.42105 1.000 31.02740 425 GLY A O 1
ATOM 3407 N N . ASP A 1 426 ? 35.45558 72.49443 102.06384 1.000 34.72585 426 ASP A N 1
ATOM 3408 C CA . ASP A 1 426 ? 36.12885 73.76396 102.35349 1.000 35.20046 426 ASP A CA 1
ATOM 3409 C C . ASP A 1 426 ? 36.54126 73.80941 103.82347 1.000 33.27868 426 ASP A C 1
ATOM 3410 O O . ASP A 1 426 ? 35.68363 73.91136 104.70658 1.000 31.61781 426 ASP A O 1
ATOM 3415 N N . HIS A 1 427 ? 37.85543 73.78227 104.08510 1.000 30.20712 427 HIS A N 1
ATOM 3416 C CA . HIS A 1 427 ? 38.36666 73.74715 105.45439 1.000 31.49000 427 HIS A CA 1
ATOM 3417 C C . HIS A 1 427 ? 38.42471 75.12136 106.12928 1.000 30.58017 427 HIS A C 1
ATOM 3418 O O . HIS A 1 427 ? 38.92420 75.20622 107.26035 1.000 28.35036 427 HIS A O 1
ATOM 3425 N N . SER A 1 428 ? 37.88431 76.16887 105.49415 1.000 28.89749 428 SER A N 1
ATOM 3426 C CA . SER A 1 428 ? 38.13395 77.54128 105.94012 1.000 30.06139 428 SER A CA 1
ATOM 3427 C C . SER A 1 428 ? 37.61697 77.77672 107.35053 1.000 30.42783 428 SER A C 1
ATOM 3428 O O . SER A 1 428 ? 38.23495 78.50416 108.13334 1.000 28.69678 428 SER A O 1
ATOM 3431 N N . ASN A 1 429 ? 36.49133 77.15650 107.69815 1.000 31.45973 429 ASN A N 1
ATOM 3432 C CA . ASN A 1 429 ? 35.84664 77.35476 108.98566 1.000 28.44183 429 ASN A CA 1
ATOM 3433 C C . ASN A 1 429 ? 36.04487 76.17486 109.92871 1.000 28.57222 429 ASN A C 1
ATOM 3434 O O . ASN A 1 429 ? 35.17861 75.90529 110.76814 1.000 28.89550 429 ASN A O 1
ATOM 3439 N N . PHE A 1 430 ? 37.16753 75.46782 109.82362 1.000 27.02211 430 PHE A N 1
ATOM 3440 C CA . PHE A 1 430 ? 37.44536 74.34871 110.71227 1.000 26.29322 430 PHE A CA 1
ATOM 3441 C C . PHE A 1 430 ? 38.86943 74.46209 111.24554 1.000 27.42949 430 PHE A C 1
ATOM 3442 O O . PHE A 1 430 ? 39.73849 75.05721 110.60312 1.000 30.42123 430 PHE A O 1
ATOM 3450 N N . VAL A 1 431 ? 39.09832 73.88597 112.43502 1.000 26.64149 431 VAL A N 1
ATOM 3451 C CA . VAL A 1 431 ? 40.36189 74.03394 113.14444 1.000 27.37589 431 VAL A CA 1
ATOM 3452 C C . VAL A 1 431 ? 41.37140 73.04690 112.59276 1.000 28.50620 431 VAL A C 1
ATOM 3453 O O . VAL A 1 431 ? 41.07413 71.85789 112.41591 1.000 27.70518 431 VAL A O 1
ATOM 3457 N N . ARG A 1 432 ? 42.57943 73.53100 112.34674 1.000 29.60869 432 ARG A N 1
ATOM 3458 C CA . ARG A 1 432 ? 43.67715 72.69095 111.89358 1.000 31.22590 432 ARG A CA 1
ATOM 3459 C C . ARG A 1 432 ? 44.51919 72.22952 113.08391 1.000 30.99118 432 ARG A C 1
ATOM 3460 O O . ARG A 1 432 ? 44.47587 72.81396 114.17296 1.000 31.51068 432 ARG A O 1
ATOM 3468 N N . ASP A 1 433 ? 45.30062 71.17049 112.85914 1.000 30.41405 433 ASP A N 1
ATOM 3469 C CA . ASP A 1 433 ? 46.02794 70.55096 113.96358 1.000 33.10070 433 ASP A CA 1
ATOM 3470 C C . ASP A 1 433 ? 47.08869 71.48661 114.55596 1.000 30.77209 433 ASP A C 1
ATOM 3471 O O . ASP A 1 433 ? 47.25084 71.53790 115.78413 1.000 31.11514 433 ASP A O 1
ATOM 3476 N N . ASP A 1 434 ? 47.81143 72.24783 113.71914 1.000 28.26998 434 ASP A N 1
ATOM 3477 C CA . ASP A 1 434 ? 48.78174 73.18877 114.28379 1.000 29.62061 434 ASP A CA 1
ATOM 3478 C C . ASP A 1 434 ? 48.08697 74.34479 114.99375 1.000 30.89024 434 ASP A C 1
ATOM 3479 O O . ASP A 1 434 ? 48.57850 74.83189 116.02634 1.000 31.44237 434 ASP A O 1
ATOM 3484 N N . GLU A 1 435 ? 46.93972 74.77232 114.46653 1.000 26.72530 435 GLU A N 1
ATOM 3485 C CA . GLU A 1 435 ? 46.10311 75.75765 115.14061 1.000 28.40810 435 GLU A CA 1
ATOM 3486 C C . GLU A 1 435 ? 45.73565 75.29365 116.54891 1.000 30.84574 435 GLU A C 1
ATOM 3487 O O . GLU A 1 435 ? 45.83521 76.05210 117.52446 1.000 30.31372 435 GLU A O 1
ATOM 3493 N N . LEU A 1 436 ? 45.29275 74.04496 116.66725 1.000 30.00893 436 LEU A N 1
ATOM 3494 C CA . LEU A 1 436 ? 44.99933 73.46577 117.97099 1.000 30.83534 436 LEU A CA 1
ATOM 3495 C C . LEU A 1 436 ? 46.23992 73.46247 118.85499 1.000 31.40063 436 LEU A C 1
ATOM 3496 O O . LEU A 1 436 ? 46.20196 73.87871 120.02374 1.000 27.91626 436 LEU A O 1
ATOM 3501 N N . ASP A 1 437 ? 47.35745 72.99538 118.30508 1.000 29.57292 437 ASP A N 1
ATOM 3502 C CA . ASP A 1 437 ? 48.56115 72.85645 119.10749 1.000 30.41889 437 ASP A CA 1
ATOM 3503 C C . ASP A 1 437 ? 49.00030 74.19961 119.67106 1.000 31.44169 437 ASP A C 1
ATOM 3504 O O . ASP A 1 437 ? 49.28236 74.31670 120.86931 1.000 29.71632 437 ASP A O 1
ATOM 3509 N N . VAL A 1 438 ? 49.03737 75.23684 118.82610 1.000 31.78875 438 VAL A N 1
ATOM 3510 C CA . VAL A 1 438 ? 49.50711 76.54213 119.28803 1.000 30.99791 438 VAL A CA 1
ATOM 3511 C C . VAL A 1 438 ? 48.52700 77.15178 120.28318 1.000 31.45455 438 VAL A C 1
ATOM 3512 O O . VAL A 1 438 ? 48.93088 77.81041 121.25349 1.000 30.07517 438 VAL A O 1
ATOM 3516 N N . SER A 1 439 ? 47.22655 76.95086 120.07008 1.000 28.28451 439 SER A N 1
ATOM 3517 C CA . SER A 1 439 ? 46.27889 77.54252 121.00121 1.000 28.55461 439 SER A CA 1
ATOM 3518 C C . SER A 1 439 ? 46.40489 76.90134 122.38181 1.000 29.37210 439 SER A C 1
ATOM 3519 O O . SER A 1 439 ? 46.27052 77.58756 123.39743 1.000 30.73951 439 SER A O 1
ATOM 3522 N N . TRP A 1 440 ? 46.71335 75.60441 122.44274 1.000 29.88411 440 TRP A N 1
ATOM 3523 C CA . TRP A 1 440 ? 46.92995 74.96358 123.73669 1.000 31.67417 440 TRP A CA 1
ATOM 3524 C C . TRP A 1 440 ? 48.27861 75.33921 124.34674 1.000 31.67113 440 TRP A C 1
ATOM 3525 O O . TRP A 1 440 ? 48.37068 75.48277 125.56956 1.000 31.12720 440 TRP A O 1
ATOM 3536 N N . LYS A 1 441 ? 49.31947 75.54846 123.52859 1.000 32.38547 441 LYS A N 1
ATOM 3537 C CA . LYS A 1 441 ? 50.59180 76.02057 124.07655 1.000 32.92698 441 LYS A CA 1
ATOM 3538 C C . LYS A 1 441 ? 50.42961 77.38198 124.74036 1.000 35.06246 441 LYS A C 1
ATOM 3539 O O . LYS A 1 441 ? 51.13220 77.69461 125.71256 1.000 36.33655 441 LYS A O 1
ATOM 3545 N N . LEU A 1 442 ? 49.49357 78.19187 124.24024 1.000 35.21526 442 LEU A N 1
ATOM 3546 C CA . LEU A 1 442 ? 49.26509 79.53054 124.76665 1.000 34.31943 442 LEU A CA 1
ATOM 3547 C C . LEU A 1 442 ? 48.52481 79.49622 126.10322 1.000 32.81523 442 LEU A C 1
ATOM 3548 O O . LEU A 1 442 ? 48.90479 80.19715 127.04783 1.000 31.28557 442 LEU A O 1
ATOM 3553 N N . PHE A 1 443 ? 47.47525 78.67929 126.20787 1.000 31.80880 443 PHE A N 1
ATOM 3554 C CA . PHE A 1 443 ? 46.59977 78.71833 127.37026 1.000 30.52127 443 PHE A CA 1
ATOM 3555 C C . PHE A 1 443 ? 46.99809 77.75212 128.47649 1.000 33.90826 443 PHE A C 1
ATOM 3556 O O . PHE A 1 443 ? 46.58802 77.94806 129.62957 1.000 33.24722 443 PHE A O 1
ATOM 3564 N N . THR A 1 444 ? 47.75168 76.70319 128.16576 1.000 33.54786 444 THR A N 1
ATOM 3565 C CA . THR A 1 444 ? 48.04896 75.71645 129.19942 1.000 34.12514 444 THR A CA 1
ATOM 3566 C C . THR A 1 444 ? 48.78842 76.32044 130.38715 1.000 33.78107 444 THR A C 1
ATOM 3567 O O . THR A 1 444 ? 48.38015 76.05889 131.53196 1.000 34.34288 444 THR A O 1
ATOM 3571 N N . PRO A 1 445 ? 49.83072 77.13894 130.21469 1.000 34.97360 445 PRO A N 1
ATOM 3572 C CA . PRO A 1 445 ? 50.48168 77.71520 131.40492 1.000 32.31100 445 PRO A CA 1
ATOM 3573 C C . PRO A 1 445 ? 49.52880 78.51047 132.28291 1.000 34.05479 445 PRO A C 1
ATOM 3574 O O . PRO A 1 445 ? 49.57513 78.37693 133.50780 1.000 37.76238 445 PRO A O 1
ATOM 3578 N N . LEU A 1 446 ? 48.65162 79.32875 131.70109 1.000 35.41020 446 LEU A N 1
ATOM 3579 C CA . LEU A 1 446 ? 47.67339 80.01768 132.53429 1.000 33.65657 446 LEU A CA 1
ATOM 3580 C C . LEU A 1 446 ? 46.79369 79.01785 133.27103 1.000 36.01590 446 LEU A C 1
ATOM 3581 O O . LEU A 1 446 ? 46.52973 79.17664 134.46891 1.000 35.51549 446 LEU A O 1
ATOM 3586 N N . LEU A 1 447 ? 46.34834 77.96591 132.57516 1.000 34.29009 447 LEU A N 1
ATOM 3587 C CA . LEU A 1 447 ? 45.43116 77.01117 133.19149 1.000 36.74911 447 LEU A CA 1
ATOM 3588 C C . LEU A 1 447 ? 46.11724 76.19238 134.28083 1.000 38.34789 447 LEU A C 1
ATOM 3589 O O . LEU A 1 447 ? 45.50910 75.90305 135.31889 1.000 38.37248 447 LEU A O 1
ATOM 3594 N N . ASN A 1 448 ? 47.37537 75.79621 134.05140 1.000 37.04926 448 ASN A N 1
ATOM 3595 C CA . ASN A 1 448 ? 48.15753 75.13242 135.09015 1.000 37.07698 448 ASN A CA 1
ATOM 3596 C C . ASN A 1 448 ? 48.30841 76.02302 136.31719 1.000 40.91257 448 ASN A C 1
ATOM 3597 O O . ASN A 1 448 ? 48.20508 75.55259 137.45713 1.000 38.92740 448 ASN A O 1
ATOM 3602 N N . TYR A 1 449 ? 48.58088 77.31119 136.10214 1.000 37.08812 449 TYR A N 1
ATOM 3603 C CA . TYR A 1 449 ? 48.78185 78.21374 137.22465 1.000 38.69721 449 TYR A CA 1
ATOM 3604 C C . TYR A 1 449 ? 47.49737 78.37721 138.03133 1.000 41.51849 449 TYR A C 1
ATOM 3605 O O . TYR A 1 449 ? 47.51655 78.27564 139.26067 1.000 46.64283 449 TYR A O 1
ATOM 3614 N N . LEU A 1 450 ? 46.36314 78.57131 137.35900 1.000 40.48441 450 LEU A N 1
ATOM 3615 C CA . LEU A 1 450 ? 45.11418 78.80370 138.07686 1.000 41.19013 450 LEU A CA 1
ATOM 3616 C C . LEU A 1 450 ? 44.66598 77.56377 138.84188 1.000 46.49281 450 LEU A C 1
ATOM 3617 O O . LEU A 1 450 ? 44.09602 77.67280 139.93182 1.000 46.63104 450 LEU A O 1
ATOM 3622 N N . GLU A 1 451 ? 44.88094 76.37957 138.27546 1.000 47.04654 451 GLU A N 1
ATOM 3623 C CA . GLU A 1 451 ? 44.36223 75.14346 138.84094 1.000 45.47840 451 GLU A CA 1
ATOM 3624 C C . GLU A 1 451 ? 45.37375 74.41014 139.70891 1.000 49.93059 451 GLU A C 1
ATOM 3625 O O . GLU A 1 451 ? 45.04938 73.35517 140.26174 1.000 55.07045 451 GLU A O 1
ATOM 3631 N N . GLY A 1 452 ? 46.57842 74.94628 139.85216 1.000 51.92583 452 GLY A N 1
ATOM 3632 C CA . GLY A 1 452 ? 47.56387 74.38089 140.73534 1.000 57.53896 452 GLY A CA 1
ATOM 3633 C C . GLY A 1 452 ? 47.29948 74.77066 142.17729 1.000 65.57287 452 GLY A C 1
ATOM 3634 O O . GLY A 1 452 ? 46.27879 75.37467 142.51527 1.000 62.10776 452 GLY A O 1
ATOM 3635 N N . PRO A 1 453 ? 48.24848 74.43648 143.05462 1.000 72.62657 453 PRO A N 1
ATOM 3636 C CA . PRO A 1 453 ? 48.03682 74.69378 144.48818 1.000 72.60874 453 PRO A CA 1
ATOM 3637 C C . PRO A 1 453 ? 48.05626 76.17386 144.82397 1.000 73.79237 453 PRO A C 1
ATOM 3638 O O . PRO A 1 453 ? 47.24863 76.62274 145.64740 1.000 72.92934 453 PRO A O 1
ATOM 3642 N N . ASP A 1 454 ? 48.95288 76.94827 144.20130 1.000 72.97162 454 ASP A N 1
ATOM 3643 C CA . ASP A 1 454 ? 49.01422 78.39464 144.36846 1.000 71.74523 454 ASP A CA 1
ATOM 3644 C C . ASP A 1 454 ? 47.99072 79.13918 143.52090 1.000 68.11677 454 ASP A C 1
ATOM 3645 O O . ASP A 1 454 ? 48.15515 80.35112 143.29524 1.000 63.73920 454 ASP A O 1
ATOM 3650 N N . GLY A 1 455 ? 46.95011 78.45812 143.04319 1.000 62.48010 455 GLY A N 1
ATOM 3651 C CA . GLY A 1 455 ? 45.94888 79.09611 142.22771 1.000 55.02381 455 GLY A CA 1
ATOM 3652 C C . GLY A 1 455 ? 45.18908 80.15340 143.00064 1.000 51.24708 455 GLY A C 1
ATOM 3653 O O . GLY A 1 455 ? 44.70857 79.91234 144.10842 1.000 49.67154 455 GLY A O 1
ATOM 3654 N N . PRO A 1 456 ? 45.06346 81.34896 142.42594 1.000 50.88914 456 PRO A N 1
ATOM 3655 C CA . PRO A 1 456 ? 44.35730 82.43127 143.11890 1.000 46.66519 456 PRO A CA 1
ATOM 3656 C C . PRO A 1 456 ? 42.90509 82.07216 143.37780 1.000 46.94481 456 PRO A C 1
ATOM 3657 O O . PRO A 1 456 ? 42.30405 81.24451 142.69198 1.000 49.40890 456 PRO A O 1
ATOM 3661 N N . GLN A 1 457 ? 42.33940 82.70151 144.40015 1.000 45.93537 457 GLN A N 1
ATOM 3662 C CA . GLN A 1 457 ? 40.93032 82.51975 144.69487 1.000 45.71672 457 GLN A CA 1
ATOM 3663 C C . GLN A 1 457 ? 40.12740 83.50620 143.86529 1.000 45.84119 457 GLN A C 1
ATOM 3664 O O . GLN A 1 457 ? 40.41391 84.70824 143.91828 1.000 47.69254 457 GLN A O 1
ATOM 3670 N N . PRO A 1 458 ? 39.16603 83.05892 143.05880 1.000 43.63644 458 PRO A N 1
ATOM 3671 C CA . PRO A 1 458 ? 38.35240 84.01746 142.30505 1.000 40.59038 458 PRO A CA 1
ATOM 3672 C C . PRO A 1 458 ? 37.61437 84.95830 143.23653 1.000 42.12281 458 PRO A C 1
ATOM 3673 O O . PRO A 1 458 ? 37.10387 84.55590 144.28187 1.000 45.70216 458 PRO A O 1
ATOM 3677 N N . LYS A 1 459 ? 37.59303 86.22939 142.86445 1.000 41.48554 459 LYS A N 1
ATOM 3678 C CA . LYS A 1 459 ? 36.75038 87.17398 143.56710 1.000 40.18005 459 LYS A CA 1
ATOM 3679 C C . LYS A 1 459 ? 35.28459 86.85553 143.28457 1.000 38.66869 459 LYS A C 1
ATOM 3680 O O . LYS A 1 459 ? 34.93105 86.39796 142.19896 1.000 39.80435 459 LYS A O 1
ATOM 3686 N N . ILE A 1 460 ? 34.43150 87.05816 144.28695 1.000 37.74195 460 ILE A N 1
ATOM 3687 C CA . ILE A 1 460 ? 33.01465 86.72040 144.18117 1.000 38.04048 460 ILE A CA 1
ATOM 3688 C C . ILE A 1 460 ? 32.26326 87.89729 143.57975 1.000 39.65222 460 ILE A C 1
ATOM 3689 O O . ILE A 1 460 ? 32.58240 89.05874 143.85744 1.000 46.57241 460 ILE A O 1
ATOM 3694 N N . TYR A 1 461 ? 31.27161 87.61135 142.73281 1.000 37.77958 461 TYR A N 1
ATOM 3695 C CA . TYR A 1 461 ? 30.45634 88.67832 142.15276 1.000 41.62615 461 TYR A CA 1
ATOM 3696 C C . TYR A 1 461 ? 29.01365 88.20330 142.15686 1.000 39.85803 461 TYR A C 1
ATOM 3697 O O . TYR A 1 461 ? 28.75453 87.01075 141.95831 1.000 40.97582 461 TYR A O 1
ATOM 3706 N N . PRO A 1 462 ? 28.06305 89.09224 142.40604 1.000 42.55807 462 PRO A N 1
ATOM 3707 C CA . PRO A 1 462 ? 26.67010 88.64659 142.53115 1.000 43.30604 462 PRO A CA 1
ATOM 3708 C C . PRO A 1 462 ? 26.10402 88.23290 141.18517 1.000 43.12963 462 PRO A C 1
ATOM 3709 O O . PRO A 1 462 ? 26.32509 88.89499 140.16590 1.000 39.89782 462 PRO A O 1
ATOM 3713 N N . TYR A 1 463 ? 25.37231 87.12223 141.19836 1.000 39.85326 463 TYR A N 1
ATOM 3714 C CA . TYR A 1 463 ? 24.62707 86.68778 140.03001 1.000 40.57741 463 TYR A CA 1
ATOM 3715 C C . TYR A 1 463 ? 23.84045 87.86153 139.46839 1.000 44.08045 463 TYR A C 1
ATOM 3716 O O . TYR A 1 463 ? 23.10356 88.53139 140.19806 1.000 46.12407 463 TYR A O 1
ATOM 3725 N N . GLY A 1 464 ? 24.05025 88.14885 138.18061 1.000 41.03770 464 GLY A N 1
ATOM 3726 C CA . GLY A 1 464 ? 23.24937 89.10847 137.45904 1.000 36.28189 464 GLY A CA 1
ATOM 3727 C C . GLY A 1 464 ? 23.86718 90.47750 137.32752 1.000 41.61627 464 GLY A C 1
ATOM 3728 O O . GLY A 1 464 ? 23.28601 91.33548 136.65251 1.000 42.21990 464 GLY A O 1
ATOM 3729 N N . CYS A 1 465 ? 25.03146 90.70122 137.93150 1.000 43.43328 465 CYS A N 1
ATOM 3730 C CA . CYS A 1 465 ? 25.67286 92.00734 137.90433 1.000 45.85514 465 CYS A CA 1
ATOM 3731 C C . CYS A 1 465 ? 26.32584 92.29116 136.54401 1.000 49.20503 465 CYS A C 1
ATOM 3732 O O . CYS A 1 465 ? 26.55720 91.39958 135.72120 1.000 45.42940 465 CYS A O 1
ATOM 3735 N N . ARG A 1 466 ? 26.61610 93.57267 136.31899 1.000 54.34573 466 ARG A N 1
ATOM 3736 C CA . ARG A 1 466 ? 27.15675 94.00215 135.03568 1.000 54.83571 466 ARG A CA 1
ATOM 3737 C C . ARG A 1 466 ? 28.55038 93.44181 134.82703 1.000 56.11044 466 ARG A C 1
ATOM 3738 O O . ARG A 1 466 ? 28.86101 92.89482 133.76173 1.000 54.49006 466 ARG A O 1
ATOM 3746 N N . SER A 1 467 ? 29.39459 93.54243 135.85514 1.000 58.30038 467 SER A N 1
ATOM 3747 C CA . SER A 1 467 ? 30.80964 93.21766 135.76583 1.000 53.82858 467 SER A CA 1
ATOM 3748 C C . SER A 1 467 ? 31.34431 93.00144 137.16475 1.000 54.80904 467 SER A C 1
ATOM 3749 O O . SER A 1 467 ? 31.00102 93.77501 138.07085 1.000 55.73075 467 SER A O 1
ATOM 3752 N N . PRO A 1 468 ? 32.17934 92.01133 137.37509 1.000 52.33684 468 PRO A N 1
ATOM 3753 C CA . PRO A 1 468 ? 32.87120 91.88664 138.66767 1.000 48.21662 468 PRO A CA 1
ATOM 3754 C C . PRO A 1 468 ? 33.64101 93.14797 139.02230 1.000 49.76427 468 PRO A C 1
ATOM 3755 O O . PRO A 1 468 ? 33.94479 93.95745 138.13708 1.000 48.16923 468 PRO A O 1
ATOM 3759 N N . ASP A 1 469 ? 33.94433 93.33561 140.30382 1.000 51.71869 469 ASP A N 1
ATOM 3760 C CA . ASP A 1 469 ? 34.75237 94.47284 140.71624 1.000 50.92276 469 ASP A CA 1
ATOM 3761 C C . ASP A 1 469 ? 36.11101 94.40892 140.03852 1.000 48.28322 469 ASP A C 1
ATOM 3762 O O . ASP A 1 469 ? 36.70511 93.33555 139.89643 1.000 46.75519 469 ASP A O 1
ATOM 3767 N N . GLY A 1 470 ? 36.60220 95.57034 139.62424 1.000 43.26422 470 GLY A N 1
ATOM 3768 C CA . GLY A 1 470 ? 37.90958 95.69124 139.02286 1.000 43.07613 470 GLY A CA 1
ATOM 3769 C C . GLY A 1 470 ? 37.92642 95.67250 137.50774 1.000 40.36354 470 GLY A C 1
ATOM 3770 O O . GLY A 1 470 ? 38.98013 95.95583 136.92433 1.000 38.57630 470 GLY A O 1
ATOM 3771 N N . LEU A 1 471 ? 36.79357 95.36211 136.86057 1.000 37.83317 471 LEU A N 1
ATOM 3772 C CA . LEU A 1 471 ? 36.76303 95.19805 135.40772 1.000 36.19160 471 LEU A CA 1
ATOM 3773 C C . LEU A 1 471 ? 36.99360 96.52208 134.69637 1.000 33.28416 471 LEU A C 1
ATOM 3774 O O . LEU A 1 471 ? 37.88382 96.63701 133.84501 1.000 32.01366 471 LEU A O 1
ATOM 3779 N N . VAL A 1 472 ? 36.19298 97.53609 135.03639 1.000 34.35893 472 VAL A N 1
ATOM 3780 C CA . VAL A 1 472 ? 36.29957 98.84316 134.38884 1.000 34.11547 472 VAL A CA 1
ATOM 3781 C C . VAL A 1 472 ? 37.71369 99.39995 134.52898 1.000 36.67667 472 VAL A C 1
ATOM 3782 O O . VAL A 1 472 ? 38.26138 99.99789 133.59206 1.000 36.62803 472 VAL A O 1
ATOM 3786 N N . GLU A 1 473 ? 38.33245 99.18851 135.69580 1.000 35.54196 473 GLU A N 1
ATOM 3787 C CA . GLU A 1 473 ? 39.72858 99.55600 135.91925 1.000 34.98368 473 GLU A CA 1
ATOM 3788 C C . GLU A 1 473 ? 40.65833 98.72822 135.03842 1.000 32.41255 473 GLU A C 1
ATOM 3789 O O . GLU A 1 473 ? 41.60944 99.25724 134.44493 1.000 30.87301 473 GLU A O 1
ATOM 3795 N N . PHE A 1 474 ? 40.41012 97.41661 134.96606 1.000 33.25728 474 PHE A N 1
ATOM 3796 C CA . PHE A 1 474 ? 41.19202 96.53991 134.09471 1.000 31.92356 474 PHE A CA 1
ATOM 3797 C C . PHE A 1 474 ? 41.15074 97.02678 132.64476 1.000 29.06222 474 PHE A C 1
ATOM 3798 O O . PHE A 1 474 ? 42.18425 97.06637 131.96148 1.000 26.14151 474 PHE A O 1
ATOM 3806 N N . LEU A 1 475 ? 39.96831 97.41909 132.16077 1.000 26.62835 475 LEU A N 1
ATOM 3807 C CA . LEU A 1 475 ? 39.86375 97.87738 130.77761 1.000 27.87467 475 LEU A CA 1
ATOM 3808 C C . LEU A 1 475 ? 40.63088 99.17932 130.57247 1.000 29.19749 475 LEU A C 1
ATOM 3809 O O . LEU A 1 475 ? 41.38250 99.32350 129.60559 1.000 26.69051 475 LEU A O 1
ATOM 3814 N N . ALA A 1 476 ? 40.47364 100.13421 131.48863 1.000 31.47482 476 ALA A N 1
ATOM 3815 C CA . ALA A 1 476 ? 41.20649 101.38747 131.36519 1.000 32.40819 476 ALA A CA 1
ATOM 3816 C C . ALA A 1 476 ? 42.70579 101.17259 131.47775 1.000 30.74629 476 ALA A C 1
ATOM 3817 O O . ALA A 1 476 ? 43.48091 101.94064 130.91085 1.000 33.86901 476 ALA A O 1
ATOM 3819 N N . ASP A 1 477 ? 43.12398 100.12699 132.17043 1.000 31.06175 477 ASP A N 1
ATOM 3820 C CA . ASP A 1 477 ? 44.52198 99.72895 132.19708 1.000 31.18902 477 ASP A CA 1
ATOM 3821 C C . ASP A 1 477 ? 44.97897 99.10471 130.89025 1.000 34.11470 477 ASP A C 1
ATOM 3822 O O . ASP A 1 477 ? 46.18401 98.93390 130.68883 1.000 35.58897 477 ASP A O 1
ATOM 3827 N N . HIS A 1 478 ? 44.05515 98.71826 130.01711 1.000 32.25728 478 HIS A N 1
ATOM 3828 C CA . HIS A 1 478 ? 44.40187 98.09870 128.74421 1.000 31.17295 478 HIS A CA 1
ATOM 3829 C C . HIS A 1 478 ? 44.00494 98.98885 127.57561 1.000 31.77325 478 HIS A C 1
ATOM 3830 O O . HIS A 1 478 ? 43.57205 98.51760 126.52126 1.000 28.24013 478 HIS A O 1
ATOM 3837 N N . GLY A 1 479 ? 44.14189 100.29459 127.76952 1.000 32.04534 479 GLY A N 1
ATOM 3838 C CA . GLY A 1 479 ? 44.05066 101.23080 126.67579 1.000 32.27666 479 GLY A CA 1
ATOM 3839 C C . GLY A 1 479 ? 42.66275 101.68754 126.32314 1.000 30.83458 479 GLY A C 1
ATOM 3840 O O . GLY A 1 479 ? 42.51104 102.46249 125.37119 1.000 33.21488 479 GLY A O 1
ATOM 3841 N N . TYR A 1 480 ? 41.64019 101.24975 127.04631 1.000 30.27078 480 TYR A N 1
ATOM 3842 C CA . TYR A 1 480 ? 40.30027 101.73142 126.74984 1.000 29.40892 480 TYR A CA 1
ATOM 3843 C C . TYR A 1 480 ? 40.04241 103.07134 127.43463 1.000 32.62171 480 TYR A C 1
ATOM 3844 O O . TYR A 1 480 ? 40.22065 103.21874 128.64726 1.000 34.70021 480 TYR A O 1
ATOM 3853 N N . THR A 1 481 ? 39.61243 104.04551 126.65237 1.000 30.72688 481 THR A N 1
ATOM 3854 C CA . THR A 1 481 ? 39.33462 105.38837 127.13598 1.000 33.84339 481 THR A CA 1
ATOM 3855 C C . THR A 1 481 ? 37.82443 105.50324 127.29419 1.000 33.08348 481 THR A C 1
ATOM 3856 O O . THR A 1 481 ? 37.07997 105.36756 126.31668 1.000 31.28582 481 THR A O 1
ATOM 3860 N N . PHE A 1 482 ? 37.36602 105.70271 128.52260 1.000 32.18401 482 PHE A N 1
ATOM 3861 C CA . PHE A 1 482 ? 35.93390 105.82747 128.73252 1.000 33.67127 482 PHE A CA 1
ATOM 3862 C C . PHE A 1 482 ? 35.51983 107.25487 128.42913 1.000 31.99237 482 PHE A C 1
ATOM 3863 O O . PHE A 1 482 ? 36.32935 108.18160 128.50694 1.000 31.79192 482 PHE A O 1
ATOM 3871 N N . SER A 1 483 ? 34.25895 107.43022 128.04244 1.000 33.69063 483 SER A N 1
ATOM 3872 C CA . SER A 1 483 ? 33.78632 108.75077 127.64533 1.000 37.98562 483 SER A CA 1
ATOM 3873 C C . SER A 1 483 ? 32.37695 108.96421 128.17286 1.000 41.20583 483 SER A C 1
ATOM 3874 O O . SER A 1 483 ? 31.76055 108.05785 128.74461 1.000 40.07395 483 SER A O 1
ATOM 3877 N N . LYS A 1 484 ? 31.87282 110.18267 127.98653 1.000 44.49071 484 LYS A N 1
ATOM 3878 C CA . LYS A 1 484 ? 30.47270 110.48686 128.26861 1.000 48.19306 484 LYS A CA 1
ATOM 3879 C C . LYS A 1 484 ? 29.56228 109.74164 127.28955 1.000 53.53816 484 LYS A C 1
ATOM 3880 O O . LYS A 1 484 ? 28.40189 109.45144 127.59578 1.000 62.83375 484 LYS A O 1
#

Solvent-accessible surface area: 22389 Å² total; per-residue (Å²): 250,55,66,114,13,71,101,28,2,0,2,0,0,0,4,0,18,33,83,57,1,34,91,107,2,0,13,5,1,0,0,5,20,15,61,66,110,8,32,97,46,5,40,0,0,0,0,0,130,56,199,35,53,57,99,69,0,50,95,75,0,80,98,57,13,134,97,85,80,38,84,160,15,50,71,69,4,79,84,0,12,84,24,0,21,22,30,30,10,49,14,111,38,58,88,0,0,89,85,0,67,52,53,0,79,132,25,13,72,130,64,193,39,149,81,16,27,10,1,2,2,1,12,24,71,36,92,50,0,24,61,0,0,28,33,1,70,112,23,4,67,28,174,81,16,44,4,7,0,0,0,28,51,76,10,15,99,30,50,129,24,9,55,81,20,40,115,118,2,54,101,32,4,57,43,105,20,2,0,2,0,2,50,7,5,1,42,38,1,3,78,34,0,36,137,22,0,23,45,61,104,184,20,39,68,24,1,25,56,104,55,0,29,3,2,4,0,3,8,21,35,56,103,8,11,79,59,146,0,29,156,17,58,84,66,9,0,4,27,35,9,0,10,16,8,0,5,14,0,0,2,12,2,1,0,50,130,27,132,51,211,77,42,50,18,25,2,70,19,1,8,127,4,6,141,23,18,36,122,14,82,58,128,38,29,18,13,0,1,3,5,154,13,142,121,57,72,82,46,18,0,47,62,18,170,73,6,145,132,104,11,75,10,15,0,6,0,0,0,4,6,96,1,66,44,150,56,2,85,44,0,21,0,2,0,33,0,0,21,0,3,54,52,31,28,1,4,0,56,1,3,21,101,73,100,109,95,55,144,148,28,118,28,38,16,47,14,2,15,0,52,5,59,78,100,49,1,6,49,47,51,32,47,48,113,32,102,59,186,46,120,124,50,79,70,48,127,84,89,82,42,33,48,119,138,35,173,122,155,83,52,32,118,13,19,10,7,0,2,73,22,0,7,44,7,50,9,25,27,0,8,30,48,45,2,22,45,20,8,7,113,16,0,16,62,0,4,90,73,15,101,22,139,128,9,48,113,1,70,94,2,44,21,32,30,176,36,4,114,34,8,88,139,22,9,55,118,18,27,26,62,97,68,258